Protein AF-A0A8J2S0G9-F1 (afdb_monomer_lite)

Sequence (405 aa):
MGSAISSTANYGRQQFYFDPDVNLTELPRYADCIMTNYELRKLLQNKVDDVSEKIQEVRYYTHPLNDWQMSKIFLHHAFIVLKTEYWWWSIEKDEGGISVQRSKHLENVRDKCRKQNRITGLLNNGISLVKNSPGNNTTVIELLNHMWSEDYMDLNYHFLYDNCQQFANRIDEFVHSKSSPILYNGEALFNVIDEKNMGSAISTTANYGRQQFYFDPDVNLTAPPRHGDCIMTNYELRQLLQNKVDDVSEKIQEVRYYTHPLNDWQMSKIFLHHAFIVLKTDNWFWSIEKDEGGITVQRSKQLENVRDKCQKQNRITGITTGISLAKTSPGNDITVIELMNHMWSKEYMDLNYHVLKDNCQQFANRIDEFVHSKSSPISNNGNFLSNALAGFSWVEKAKTAVDDI

InterPro domains:
  IPR042266 PPPDE peptidase domain superfamily [G3DSA:3.90.1720.30] (235-404)

Organism: NCBI:txid27404

Radius of gyration: 28.07 Å; chains: 1; bounding box: 65×73×92 Å

Structure (mmCIF, N/CA/C/O backbone):
data_AF-A0A8J2S0G9-F1
#
_entry.id   AF-A0A8J2S0G9-F1
#
loop_
_atom_site.group_PDB
_atom_site.id
_atom_site.type_symbol
_atom_site.label_atom_id
_atom_site.label_alt_id
_atom_site.label_comp_id
_atom_site.label_asym_id
_atom_site.label_entity_id
_atom_site.label_seq_id
_atom_site.pdbx_PDB_ins_code
_atom_site.Cartn_x
_atom_site.Cartn_y
_atom_site.Cartn_z
_atom_site.occupancy
_atom_site.B_iso_or_equiv
_atom_site.auth_seq_id
_atom_site.auth_comp_id
_atom_site.auth_asym_id
_atom_site.auth_atom_id
_atom_site.pdbx_PDB_model_num
ATOM 1 N N . MET A 1 1 ? 6.496 -35.426 -22.095 1.00 32.38 1 MET A N 1
ATOM 2 C CA . MET A 1 1 ? 7.700 -35.523 -21.242 1.00 32.38 1 MET A CA 1
ATOM 3 C C . MET A 1 1 ? 8.519 -34.261 -21.464 1.00 32.38 1 MET A C 1
ATOM 5 O O . MET A 1 1 ? 9.327 -34.217 -22.378 1.00 32.38 1 MET A O 1
ATOM 9 N N . GLY A 1 2 ? 8.196 -33.196 -20.730 1.00 27.14 2 GLY A N 1
ATOM 10 C CA . GLY A 1 2 ? 8.883 -31.905 -20.808 1.00 27.14 2 GLY A CA 1
ATOM 11 C C . GLY A 1 2 ? 9.754 -31.739 -19.571 1.00 27.14 2 GLY A C 1
ATOM 12 O O . GLY A 1 2 ? 9.251 -31.827 -18.456 1.00 27.14 2 GLY A O 1
ATOM 13 N N . SER A 1 3 ? 11.054 -31.584 -19.789 1.00 25.83 3 SER A N 1
ATOM 14 C CA . SER A 1 3 ? 12.082 -31.415 -18.765 1.00 25.83 3 SER A CA 1
ATOM 15 C C . SER A 1 3 ? 11.844 -30.136 -17.959 1.00 25.83 3 SER A C 1
ATOM 17 O O . SER A 1 3 ? 12.060 -29.037 -18.467 1.00 25.83 3 SER A O 1
ATOM 19 N N . ALA A 1 4 ? 11.448 -30.283 -16.694 1.00 29.55 4 ALA A N 1
ATOM 20 C CA . ALA A 1 4 ? 11.529 -29.219 -15.705 1.00 29.55 4 ALA A CA 1
ATOM 21 C C . ALA A 1 4 ? 13.005 -29.004 -15.347 1.00 29.55 4 ALA A C 1
ATOM 23 O O . ALA A 1 4 ? 13.601 -29.791 -14.611 1.00 29.55 4 ALA A O 1
ATOM 24 N N . ILE A 1 5 ? 13.609 -27.944 -15.885 1.00 28.80 5 ILE A N 1
ATOM 25 C CA . ILE A 1 5 ? 14.889 -27.455 -15.378 1.00 28.80 5 ILE A CA 1
ATOM 26 C C . ILE A 1 5 ? 14.571 -26.700 -14.089 1.00 28.80 5 ILE A C 1
ATOM 28 O O . ILE A 1 5 ? 14.170 -25.540 -14.101 1.00 28.80 5 ILE A O 1
ATOM 32 N N . SER A 1 6 ? 14.707 -27.409 -12.973 1.00 31.64 6 SER A N 1
ATOM 33 C CA . SER A 1 6 ? 14.733 -26.845 -11.629 1.00 31.64 6 SER A CA 1
ATOM 34 C C . SER A 1 6 ? 15.971 -25.958 -11.495 1.00 31.64 6 SER A C 1
ATOM 36 O O . SER A 1 6 ? 17.061 -26.455 -11.210 1.00 31.64 6 SER A O 1
ATOM 38 N N . SER A 1 7 ? 15.828 -24.646 -11.690 1.00 31.47 7 SER A N 1
ATOM 39 C CA . SER A 1 7 ? 16.829 -23.696 -11.212 1.00 31.47 7 SER A CA 1
ATOM 40 C C . SER A 1 7 ? 16.674 -23.575 -9.698 1.00 31.47 7 SER A C 1
ATOM 42 O O . SER A 1 7 ? 15.824 -22.840 -9.199 1.00 31.47 7 SER A O 1
ATOM 44 N N . THR A 1 8 ? 17.494 -24.311 -8.957 1.00 33.12 8 THR A N 1
ATOM 45 C CA . THR A 1 8 ? 17.784 -24.015 -7.553 1.00 33.12 8 THR A CA 1
ATOM 46 C C . THR A 1 8 ? 18.448 -22.640 -7.489 1.00 33.12 8 THR A C 1
ATOM 48 O O . THR A 1 8 ? 19.665 -22.515 -7.631 1.00 33.12 8 THR A O 1
ATOM 51 N N . ALA A 1 9 ? 17.632 -21.593 -7.376 1.00 34.94 9 ALA A N 1
ATOM 52 C CA . ALA A 1 9 ? 18.086 -20.223 -7.231 1.00 34.94 9 ALA A CA 1
ATOM 53 C C . ALA A 1 9 ? 18.615 -20.017 -5.806 1.00 34.94 9 ALA A C 1
ATOM 55 O O . ALA A 1 9 ? 17.942 -20.321 -4.823 1.00 34.94 9 ALA A O 1
ATOM 56 N N . ASN A 1 10 ? 19.842 -19.508 -5.716 1.00 33.66 10 ASN A N 1
ATOM 57 C CA . ASN A 1 10 ? 20.440 -18.982 -4.495 1.00 33.66 10 ASN A CA 1
ATOM 58 C C . ASN A 1 10 ? 19.557 -17.853 -3.934 1.00 33.66 10 ASN A C 1
ATOM 60 O O . ASN A 1 10 ? 19.703 -16.693 -4.318 1.00 33.66 10 ASN A O 1
ATOM 64 N N . TYR A 1 11 ? 18.659 -18.185 -3.010 1.00 37.38 11 TYR A N 1
ATOM 65 C CA . TYR A 1 11 ? 18.024 -17.216 -2.123 1.00 37.38 11 TYR A CA 1
ATOM 66 C C . TYR A 1 11 ? 19.101 -16.653 -1.190 1.00 37.38 11 TYR A C 1
ATOM 68 O O . TYR A 1 11 ? 19.504 -17.313 -0.236 1.00 37.38 11 TYR A O 1
ATOM 76 N N . GLY A 1 12 ? 19.619 -15.458 -1.481 1.00 42.62 12 GLY A N 1
ATOM 77 C CA . GLY A 1 12 ? 20.548 -14.813 -0.549 1.00 42.62 12 GLY A CA 1
ATOM 78 C C . GLY A 1 12 ? 21.169 -13.483 -0.961 1.00 42.62 12 GLY A C 1
ATOM 79 O O . GLY A 1 12 ? 21.678 -12.782 -0.093 1.00 42.62 12 GLY A O 1
ATOM 80 N N . ARG A 1 13 ? 21.136 -13.082 -2.237 1.00 52.38 13 ARG A N 1
ATOM 81 C CA . ARG A 1 13 ? 21.531 -11.718 -2.626 1.00 52.38 13 ARG A CA 1
ATOM 82 C C . ARG A 1 13 ? 20.587 -11.185 -3.688 1.00 52.38 13 ARG A C 1
ATOM 84 O O . ARG A 1 13 ? 20.560 -11.720 -4.790 1.00 52.38 13 ARG A O 1
ATOM 91 N N . GLN A 1 14 ? 19.845 -10.140 -3.335 1.00 56.25 14 GLN A N 1
ATOM 92 C CA . GLN A 1 14 ? 19.172 -9.266 -4.291 1.00 56.25 14 GLN A CA 1
ATOM 93 C C . GLN A 1 14 ? 20.228 -8.645 -5.224 1.00 56.25 14 GLN A C 1
ATOM 95 O O . GLN A 1 14 ? 21.337 -8.323 -4.783 1.00 56.25 14 GLN A O 1
ATOM 100 N N . GLN A 1 15 ? 19.925 -8.550 -6.519 1.00 79.38 15 GLN A N 1
ATOM 101 C CA . GLN A 1 15 ? 20.911 -8.266 -7.568 1.00 79.38 15 GLN A CA 1
ATOM 102 C C . GLN A 1 15 ? 20.461 -7.115 -8.469 1.00 79.38 15 GLN A C 1
ATOM 104 O O . GLN A 1 15 ? 19.269 -6.913 -8.694 1.00 79.38 15 GLN A O 1
ATOM 109 N N . PHE A 1 16 ? 21.427 -6.370 -9.012 1.00 84.62 16 PHE A N 1
ATOM 110 C CA . PHE A 1 16 ? 21.168 -5.451 -10.114 1.00 84.62 16 PHE A CA 1
ATOM 111 C C . PHE A 1 16 ? 21.415 -6.175 -11.428 1.00 84.62 16 PHE A C 1
ATOM 113 O O . PHE A 1 16 ? 22.436 -6.844 -11.592 1.00 84.62 16 PHE A O 1
ATOM 120 N N . TYR A 1 17 ? 20.489 -6.018 -12.365 1.00 88.31 17 TYR A N 1
ATOM 121 C CA . TYR A 1 17 ? 20.618 -6.523 -13.720 1.00 88.31 17 TYR A CA 1
ATOM 122 C C . TYR A 1 17 ? 20.741 -5.356 -14.693 1.00 88.31 17 TYR A C 1
ATOM 124 O O . TYR A 1 17 ? 19.886 -4.467 -14.690 1.00 88.31 17 TYR A O 1
ATOM 132 N N . PHE A 1 18 ? 21.770 -5.377 -15.541 1.00 88.62 18 PHE A N 1
ATOM 133 C CA . PHE A 1 18 ? 21.898 -4.422 -16.636 1.00 88.62 18 PHE A CA 1
ATOM 134 C C . PHE A 1 18 ? 22.157 -5.087 -17.983 1.00 88.62 18 PHE A C 1
ATOM 136 O O . PHE A 1 18 ? 23.155 -5.788 -18.157 1.00 88.62 18 PHE A O 1
ATOM 143 N N . ASP A 1 19 ? 21.265 -4.825 -18.941 1.00 86.81 19 ASP A N 1
ATOM 144 C CA . ASP A 1 19 ? 21.437 -5.216 -20.341 1.00 86.81 19 ASP A CA 1
ATOM 145 C C . ASP A 1 19 ? 21.676 -3.973 -21.220 1.00 86.81 19 ASP A C 1
ATOM 147 O O . ASP A 1 19 ? 20.746 -3.181 -21.442 1.00 86.81 19 ASP A O 1
ATOM 151 N N . PRO A 1 20 ? 22.916 -3.766 -21.706 1.00 83.31 20 PRO A N 1
ATOM 152 C CA . PRO A 1 20 ? 23.269 -2.595 -22.492 1.00 83.31 20 PRO A CA 1
ATOM 153 C C . PRO A 1 20 ? 22.689 -2.617 -23.907 1.00 83.31 20 PRO A C 1
ATOM 155 O O . PRO A 1 20 ? 22.697 -1.561 -24.528 1.00 83.31 20 PRO A O 1
ATOM 158 N N . ASP A 1 21 ? 22.236 -3.756 -24.434 1.00 84.06 21 ASP A N 1
ATOM 159 C CA . ASP A 1 21 ? 21.495 -3.820 -25.695 1.00 84.06 21 ASP A CA 1
ATOM 160 C C . ASP A 1 21 ? 20.785 -5.174 -25.825 1.00 84.06 21 ASP A C 1
ATOM 162 O O . ASP A 1 21 ? 21.375 -6.179 -26.232 1.00 84.06 21 ASP A O 1
ATOM 166 N N . VAL A 1 22 ? 19.477 -5.170 -25.559 1.00 78.19 22 VAL A N 1
ATOM 167 C CA . VAL A 1 22 ? 18.626 -6.373 -25.618 1.00 78.19 22 VAL A CA 1
ATOM 168 C C . VAL A 1 22 ? 18.593 -6.999 -27.029 1.00 78.19 22 VAL A C 1
ATOM 170 O O . VAL A 1 22 ? 18.156 -8.139 -27.188 1.00 78.19 22 VAL A O 1
ATOM 173 N N . ASN A 1 23 ? 19.039 -6.282 -28.070 1.00 76.25 23 ASN A N 1
ATOM 174 C CA . ASN A 1 23 ? 19.046 -6.775 -29.451 1.00 76.25 23 ASN A CA 1
ATOM 175 C C . ASN A 1 23 ? 20.249 -7.663 -29.798 1.00 76.25 23 ASN A C 1
ATOM 177 O O . ASN A 1 23 ? 20.202 -8.349 -30.820 1.00 76.25 23 ASN A O 1
ATOM 181 N N . LEU A 1 24 ? 21.331 -7.639 -29.012 1.00 71.62 24 LEU A N 1
ATOM 182 C CA . LEU A 1 24 ? 22.552 -8.362 -29.367 1.00 71.62 24 LEU A CA 1
ATOM 183 C C . LEU A 1 24 ? 22.344 -9.880 -29.259 1.00 71.62 24 LEU A C 1
ATOM 185 O O . LEU A 1 24 ? 22.093 -10.430 -28.186 1.00 71.62 24 LEU A O 1
ATOM 189 N N . THR A 1 25 ? 22.477 -10.564 -30.397 1.00 60.88 25 THR A N 1
ATOM 190 C CA . THR A 1 25 ? 22.394 -12.029 -30.511 1.00 60.88 25 THR A CA 1
ATOM 191 C C . THR A 1 25 ? 23.637 -12.738 -29.970 1.00 60.88 25 THR A C 1
ATOM 193 O O . THR A 1 25 ? 23.545 -13.887 -29.542 1.00 60.88 25 THR A O 1
ATOM 196 N N . GLU A 1 26 ? 24.790 -12.062 -29.953 1.00 61.19 26 GLU A N 1
ATOM 197 C CA . GLU A 1 26 ? 25.998 -12.519 -29.259 1.00 61.19 26 GLU A CA 1
ATOM 198 C C . GLU A 1 26 ? 25.903 -12.110 -27.786 1.00 61.19 26 GLU A C 1
ATOM 200 O O . GLU A 1 26 ? 26.250 -11.004 -27.380 1.00 61.19 26 GLU A O 1
ATOM 205 N N . LEU A 1 27 ? 25.305 -12.997 -26.996 1.00 53.91 27 LEU A N 1
ATOM 206 C CA . LEU A 1 27 ? 24.903 -12.716 -25.625 1.00 53.91 27 LEU A CA 1
ATOM 207 C C . LEU A 1 27 ? 26.122 -12.634 -24.686 1.00 53.91 27 LEU A C 1
ATOM 209 O O . LEU A 1 27 ? 26.852 -13.623 -24.572 1.00 53.91 27 LEU A O 1
ATOM 213 N N . PRO A 1 28 ? 26.265 -11.572 -23.869 1.00 58.62 28 PRO A N 1
ATOM 214 C CA . PRO A 1 28 ? 26.798 -11.770 -22.529 1.00 58.62 28 PRO A CA 1
ATOM 215 C C . PRO A 1 28 ? 25.905 -12.804 -21.832 1.00 58.62 28 PRO A C 1
ATOM 217 O O . PRO A 1 28 ? 24.666 -12.732 -21.916 1.00 58.62 28 PRO A O 1
ATOM 220 N N . ARG A 1 29 ? 26.515 -13.805 -21.188 1.00 61.38 29 ARG A N 1
ATOM 221 C CA . ARG A 1 29 ? 25.770 -14.816 -20.426 1.00 61.38 29 ARG A CA 1
ATOM 222 C C . ARG A 1 29 ? 24.937 -14.083 -19.378 1.00 61.38 29 ARG A C 1
ATOM 224 O O . ARG A 1 29 ? 25.331 -13.025 -18.913 1.00 61.38 29 ARG A O 1
ATOM 231 N N . TYR A 1 30 ? 23.800 -14.639 -18.965 1.00 63.75 30 TYR A N 1
ATOM 232 C CA . TYR A 1 30 ? 22.952 -14.025 -17.929 1.00 63.75 30 TYR A CA 1
ATOM 233 C C . TYR A 1 30 ? 23.746 -13.593 -16.676 1.00 63.75 30 TYR A C 1
ATOM 235 O O . TYR A 1 30 ? 23.498 -12.527 -16.122 1.00 63.75 30 TYR A O 1
ATOM 243 N N . ALA A 1 31 ? 24.754 -14.385 -16.292 1.00 61.69 31 ALA A N 1
ATOM 244 C CA . ALA A 1 31 ? 25.680 -14.074 -15.205 1.00 61.69 31 ALA A CA 1
ATOM 245 C C . ALA A 1 31 ? 26.517 -12.800 -15.436 1.00 61.69 31 ALA A C 1
ATOM 247 O O . ALA A 1 31 ? 26.845 -12.119 -14.474 1.00 61.69 31 ALA A O 1
ATOM 248 N N . ASP A 1 32 ? 26.818 -12.456 -16.688 1.00 70.19 32 ASP A N 1
ATOM 249 C CA . ASP A 1 32 ? 27.618 -11.286 -17.069 1.00 70.19 32 ASP A CA 1
ATOM 250 C C . ASP A 1 32 ? 26.807 -9.976 -16.983 1.00 70.19 32 ASP A C 1
ATOM 252 O O . ASP A 1 32 ? 27.375 -8.886 -17.021 1.00 70.19 32 ASP A O 1
ATOM 256 N N . CYS A 1 33 ? 25.477 -10.072 -16.866 1.00 79.62 33 CYS A N 1
ATOM 257 C CA . CYS A 1 33 ? 24.568 -8.933 -16.699 1.00 79.62 33 CYS A CA 1
ATOM 258 C C . CYS A 1 33 ? 24.196 -8.672 -15.231 1.00 79.62 33 CYS A C 1
ATOM 260 O O . CYS A 1 33 ? 23.572 -7.653 -14.936 1.00 79.62 33 CYS A O 1
ATOM 262 N N . ILE A 1 34 ? 24.539 -9.590 -14.322 1.00 83.12 34 ILE A N 1
ATOM 263 C CA . ILE A 1 34 ? 24.321 -9.439 -12.883 1.00 83.12 34 ILE A CA 1
ATOM 264 C C . ILE A 1 34 ? 25.501 -8.687 -12.286 1.00 83.12 34 ILE A C 1
ATOM 266 O O . ILE A 1 34 ? 26.654 -9.060 -12.488 1.00 83.12 34 ILE A O 1
ATOM 270 N N . MET A 1 35 ? 25.214 -7.657 -11.500 1.00 86.50 35 MET A N 1
ATOM 271 C CA . MET A 1 35 ? 26.246 -6.848 -10.868 1.00 86.50 35 MET A CA 1
ATOM 272 C C . MET A 1 35 ? 25.779 -6.244 -9.542 1.00 86.50 35 MET A C 1
ATOM 274 O O . MET A 1 35 ? 24.599 -6.259 -9.185 1.00 86.50 35 MET A O 1
ATOM 278 N N . THR A 1 36 ? 26.733 -5.727 -8.777 1.00 84.88 36 THR A N 1
ATOM 279 C CA . THR A 1 36 ? 26.478 -4.935 -7.570 1.00 84.88 36 THR A CA 1
ATOM 280 C C . THR A 1 36 ? 26.027 -3.515 -7.925 1.00 84.88 36 THR A C 1
ATOM 282 O O . THR A 1 36 ? 26.258 -3.032 -9.033 1.00 84.88 36 THR A O 1
ATOM 285 N N . ASN A 1 37 ? 25.435 -2.800 -6.959 1.00 81.81 37 ASN A N 1
ATOM 286 C CA . ASN A 1 37 ? 25.062 -1.388 -7.126 1.00 81.81 37 ASN A CA 1
ATOM 287 C C . ASN A 1 37 ? 26.262 -0.535 -7.583 1.00 81.81 37 ASN A C 1
ATOM 289 O O . ASN A 1 37 ? 26.169 0.244 -8.530 1.00 81.81 37 ASN A O 1
ATOM 293 N N . TYR A 1 38 ? 27.417 -0.741 -6.940 1.00 83.19 38 TYR A N 1
ATOM 294 C CA . TYR A 1 38 ? 28.652 -0.029 -7.255 1.00 83.19 38 TYR A CA 1
ATOM 295 C C . TYR A 1 38 ? 29.123 -0.290 -8.693 1.00 83.19 38 TYR A C 1
ATOM 297 O O . TYR A 1 38 ? 29.479 0.649 -9.407 1.00 83.19 38 TYR A O 1
ATOM 305 N N . GLU A 1 39 ? 29.103 -1.549 -9.135 1.00 86.12 39 GLU A N 1
ATOM 306 C CA . GLU A 1 39 ? 29.473 -1.926 -10.502 1.00 86.12 39 GLU A CA 1
ATOM 307 C C . GLU A 1 39 ? 28.503 -1.349 -11.531 1.00 86.12 39 GLU A C 1
ATOM 309 O O . GLU A 1 39 ? 28.964 -0.784 -12.522 1.00 86.12 39 GLU A O 1
ATOM 314 N N . LEU A 1 40 ? 27.192 -1.406 -11.266 1.00 85.06 40 LEU A N 1
ATOM 315 C CA . LEU A 1 40 ? 26.172 -0.800 -12.122 1.00 85.06 40 LEU A CA 1
ATOM 316 C C . LEU A 1 40 ? 26.407 0.700 -12.280 1.00 85.06 40 LEU A C 1
ATOM 318 O O . LEU A 1 40 ? 26.464 1.211 -13.398 1.00 85.06 40 LEU A O 1
ATOM 322 N N . ARG A 1 41 ? 26.598 1.407 -11.164 1.00 84.06 41 ARG A N 1
ATOM 323 C CA . ARG A 1 41 ? 26.862 2.846 -11.168 1.00 84.06 41 ARG A CA 1
ATOM 324 C C . ARG A 1 41 ? 28.124 3.178 -11.956 1.00 84.06 41 ARG A C 1
ATOM 326 O O . ARG A 1 41 ? 28.104 4.064 -12.805 1.00 84.06 41 ARG A O 1
ATOM 333 N N . LYS A 1 42 ? 29.210 2.438 -11.720 1.00 84.62 42 LYS A N 1
ATOM 334 C CA . LYS A 1 42 ? 30.478 2.626 -12.432 1.00 84.62 42 LYS A CA 1
ATOM 335 C C . LYS A 1 42 ? 30.338 2.338 -13.928 1.00 84.62 42 LYS A C 1
ATOM 337 O O . LYS A 1 42 ? 30.943 3.046 -14.729 1.00 84.62 42 LYS A O 1
ATOM 342 N N . LEU A 1 43 ? 29.573 1.318 -14.308 1.00 84.50 43 LEU A N 1
ATOM 343 C CA . LEU A 1 43 ? 29.329 0.959 -15.701 1.00 84.50 43 LEU A CA 1
ATOM 344 C C . LEU A 1 43 ? 28.545 2.058 -16.422 1.00 84.50 43 LEU A C 1
ATOM 346 O O . LEU A 1 43 ? 28.997 2.540 -17.458 1.00 84.50 43 LEU A O 1
ATOM 350 N N . LEU A 1 44 ? 27.429 2.493 -15.836 1.00 82.31 44 LEU A N 1
ATOM 351 C CA . LEU A 1 44 ? 26.564 3.532 -16.394 1.00 82.31 44 LEU A CA 1
ATOM 352 C C . LEU A 1 44 ? 27.281 4.883 -16.503 1.00 82.31 44 LEU A C 1
ATOM 354 O O . LEU A 1 44 ? 27.122 5.571 -17.500 1.00 82.31 44 LEU A O 1
ATOM 358 N N . GLN A 1 45 ? 28.119 5.243 -15.527 1.00 78.25 45 GLN A N 1
ATOM 359 C CA . GLN A 1 45 ? 28.859 6.510 -15.548 1.00 78.25 45 GLN A CA 1
ATOM 360 C C . GLN A 1 45 ? 30.037 6.535 -16.531 1.00 78.25 45 GLN A C 1
ATOM 362 O O . GLN A 1 45 ? 30.380 7.606 -17.018 1.00 78.25 45 GLN A O 1
ATOM 367 N N . ASN A 1 46 ? 30.689 5.394 -16.790 1.00 75.50 46 ASN A N 1
ATOM 368 C CA . ASN A 1 46 ? 31.963 5.373 -17.525 1.00 75.50 46 ASN A CA 1
ATOM 369 C C . ASN A 1 46 ? 31.901 4.720 -18.909 1.00 75.50 46 ASN A C 1
ATOM 371 O O . ASN A 1 46 ? 32.867 4.838 -19.657 1.00 75.50 46 ASN A O 1
ATOM 375 N N . LYS A 1 47 ? 30.856 3.944 -19.220 1.00 66.50 47 LYS A N 1
ATOM 376 C CA . LYS A 1 47 ? 30.811 3.125 -20.446 1.00 66.50 47 LYS A CA 1
ATOM 377 C C . LYS A 1 47 ? 29.529 3.264 -21.259 1.00 66.50 47 LYS A C 1
ATOM 379 O O . LYS A 1 47 ? 29.393 2.592 -22.278 1.00 66.50 47 LYS A O 1
ATOM 384 N N . VAL A 1 48 ? 28.575 4.060 -20.791 1.00 71.69 48 VAL A N 1
ATOM 385 C CA . VAL A 1 48 ? 27.261 4.201 -21.419 1.00 71.69 48 VAL A CA 1
ATOM 386 C C . VAL A 1 48 ? 27.066 5.680 -21.722 1.00 71.69 48 VAL A C 1
ATOM 388 O O . VAL A 1 48 ? 26.493 6.410 -20.926 1.00 71.69 48 VAL A O 1
ATOM 391 N N . ASP A 1 49 ? 27.624 6.139 -22.844 1.00 71.81 49 ASP A N 1
ATOM 392 C CA . ASP A 1 49 ? 27.703 7.568 -23.203 1.00 71.81 49 ASP A CA 1
ATOM 393 C C . ASP A 1 49 ? 26.321 8.249 -23.280 1.00 71.81 49 ASP A C 1
ATOM 395 O O . ASP A 1 49 ? 26.163 9.449 -23.037 1.00 71.81 49 ASP A O 1
ATOM 399 N N . ASP A 1 50 ? 25.288 7.458 -23.549 1.00 71.50 50 ASP A N 1
ATOM 400 C CA . ASP A 1 50 ? 23.901 7.872 -23.702 1.00 71.50 50 ASP A CA 1
ATOM 401 C C . ASP A 1 50 ? 23.117 8.020 -22.394 1.00 71.50 50 ASP A C 1
ATOM 403 O O . ASP A 1 50 ? 21.966 8.452 -22.427 1.00 71.50 50 ASP A O 1
ATOM 407 N N . VAL A 1 51 ? 23.705 7.760 -21.219 1.00 76.38 51 VAL A N 1
ATOM 408 C CA . VAL A 1 51 ? 23.039 8.153 -19.957 1.00 76.38 51 VAL A CA 1
ATOM 409 C C . VAL A 1 51 ? 22.866 9.675 -19.857 1.00 76.38 51 VAL A C 1
ATOM 411 O O . VAL A 1 51 ? 22.036 10.163 -19.093 1.00 76.38 51 VAL A O 1
ATOM 414 N N . SER A 1 52 ? 23.630 10.435 -20.644 1.00 83.88 52 SER A N 1
ATOM 415 C CA . SER A 1 52 ? 23.490 11.883 -20.793 1.00 83.88 52 SER A CA 1
ATOM 416 C C . SER A 1 52 ? 22.315 12.302 -21.690 1.00 83.88 52 SER A C 1
ATOM 418 O O . SER A 1 52 ? 21.971 13.485 -21.724 1.00 83.88 52 SER A O 1
ATOM 420 N N . GLU A 1 53 ? 21.670 11.362 -22.395 1.00 88.19 53 GLU A N 1
ATOM 421 C CA . GLU A 1 53 ? 20.523 11.667 -23.246 1.00 88.19 53 GLU A CA 1
ATOM 422 C C . GLU A 1 53 ? 19.330 12.148 -22.416 1.00 88.19 53 GLU A C 1
ATOM 424 O O . GLU A 1 53 ? 19.028 11.637 -21.330 1.00 88.19 53 GLU A O 1
ATOM 429 N N . LYS A 1 54 ? 18.610 13.127 -22.969 1.00 93.31 54 LYS A N 1
ATOM 430 C CA . LYS A 1 54 ? 17.372 13.634 -22.383 1.00 93.31 54 LYS A CA 1
ATOM 431 C C . LYS A 1 54 ? 16.244 12.625 -22.553 1.00 93.31 54 LYS A C 1
ATOM 433 O O . LYS A 1 54 ? 16.018 12.101 -23.645 1.00 93.31 54 LYS A O 1
ATOM 438 N N . ILE A 1 55 ? 15.482 12.433 -21.484 1.00 94.81 55 ILE A N 1
ATOM 439 C CA . ILE A 1 55 ? 14.228 11.692 -21.510 1.00 94.81 55 ILE A CA 1
ATOM 440 C C . ILE A 1 55 ? 13.204 12.548 -22.260 1.00 94.81 55 ILE A C 1
ATOM 442 O O . ILE A 1 55 ? 12.864 13.653 -21.838 1.00 94.81 55 ILE A O 1
ATOM 446 N N . GLN A 1 56 ? 12.735 12.038 -23.395 1.00 94.88 56 GLN A N 1
ATOM 447 C CA . GLN A 1 56 ? 11.719 12.657 -24.245 1.00 94.88 56 GLN A CA 1
ATOM 448 C C . GLN A 1 56 ? 10.306 12.224 -23.850 1.00 94.88 56 GLN A C 1
ATOM 450 O O . GLN A 1 56 ? 9.364 13.002 -23.968 1.00 94.88 56 GLN A O 1
ATOM 455 N N . GLU A 1 57 ? 10.149 10.981 -23.394 1.00 94.81 57 GLU A N 1
ATOM 456 C CA . GLU A 1 57 ? 8.859 10.396 -23.026 1.00 94.81 57 GLU A CA 1
ATOM 457 C C . GLU A 1 57 ? 9.044 9.399 -21.878 1.00 94.81 57 GLU A C 1
ATOM 459 O O . GLU A 1 57 ? 10.019 8.644 -21.860 1.00 94.81 57 GLU A O 1
ATOM 464 N N . VAL A 1 58 ? 8.086 9.365 -20.955 1.00 95.31 58 VAL A N 1
ATOM 465 C CA . VAL A 1 58 ? 7.970 8.354 -19.900 1.00 95.31 58 VAL A CA 1
ATOM 466 C C . VAL A 1 58 ? 6.670 7.593 -20.097 1.00 95.31 58 VAL A C 1
ATOM 468 O O . VAL A 1 58 ? 5.617 8.186 -20.328 1.00 95.31 58 VAL A O 1
ATOM 471 N N . ARG A 1 59 ? 6.735 6.266 -20.012 1.00 96.81 59 ARG A N 1
ATOM 472 C CA . ARG A 1 59 ? 5.583 5.374 -20.122 1.00 96.81 59 ARG A CA 1
ATOM 473 C C . ARG A 1 59 ? 5.517 4.451 -18.923 1.00 96.81 59 ARG A C 1
ATOM 475 O O . ARG A 1 59 ? 6.455 3.702 -18.665 1.00 96.81 59 ARG A O 1
ATOM 482 N N . TYR A 1 60 ? 4.378 4.461 -18.246 1.00 94.12 60 TYR A N 1
ATOM 483 C CA . TYR A 1 60 ? 4.072 3.538 -17.165 1.00 94.12 60 TYR A CA 1
ATOM 484 C C . TYR A 1 60 ? 3.301 2.349 -17.723 1.00 94.12 60 TYR A C 1
ATOM 486 O O . TYR A 1 60 ? 2.166 2.487 -18.196 1.00 94.12 60 TYR A O 1
ATOM 494 N N . TYR A 1 61 ? 3.910 1.175 -17.649 1.00 94.50 61 TYR A N 1
ATOM 495 C CA . TYR A 1 61 ? 3.317 -0.069 -18.104 1.00 94.50 61 TYR A CA 1
ATOM 496 C C . TYR A 1 61 ? 2.955 -0.975 -16.934 1.00 94.50 61 TYR A C 1
ATOM 498 O O . TYR A 1 61 ? 3.569 -0.930 -15.870 1.00 94.50 61 TYR A O 1
ATOM 506 N N . THR A 1 62 ? 1.963 -1.832 -17.162 1.00 92.06 62 THR A N 1
ATOM 507 C CA . THR A 1 62 ? 1.576 -2.895 -16.235 1.00 92.06 62 THR A CA 1
ATOM 508 C C . THR A 1 62 ? 1.401 -4.222 -16.954 1.00 92.06 62 THR A C 1
ATOM 510 O O . THR A 1 62 ? 1.019 -4.251 -18.124 1.00 92.06 62 THR A O 1
ATOM 513 N N . HIS A 1 63 ? 1.650 -5.333 -16.266 1.00 87.62 63 HIS A N 1
ATOM 514 C CA . HIS A 1 63 ? 1.286 -6.669 -16.742 1.00 87.62 63 HIS A CA 1
ATOM 515 C C . HIS A 1 63 ? 0.886 -7.582 -15.571 1.00 87.62 63 HIS A C 1
ATOM 517 O O . HIS A 1 63 ? 1.183 -7.263 -14.419 1.00 87.62 63 HIS A O 1
ATOM 523 N N . PRO A 1 64 ? 0.194 -8.706 -15.819 1.00 82.31 64 PRO A N 1
ATOM 524 C CA . PRO A 1 64 ? -0.157 -9.653 -14.761 1.00 82.31 64 PRO A CA 1
ATOM 525 C C . PRO A 1 64 ? 1.090 -10.247 -14.087 1.00 82.31 64 PRO A C 1
ATOM 527 O O . PRO A 1 64 ? 2.083 -10.518 -14.756 1.00 82.31 64 PRO A O 1
ATOM 530 N N . LEU A 1 65 ? 1.025 -10.479 -12.777 1.00 73.56 65 LEU A N 1
ATOM 531 C CA . LEU A 1 65 ? 2.033 -11.217 -12.005 1.00 73.56 65 LEU A CA 1
ATOM 532 C C . LEU A 1 65 ? 2.034 -12.719 -12.321 1.00 73.56 65 LEU A C 1
ATOM 534 O O . LEU A 1 65 ? 3.066 -13.360 -12.185 1.00 73.56 65 LEU A O 1
ATOM 538 N N . ASN A 1 66 ? 0.887 -13.287 -12.708 1.00 66.69 66 ASN A N 1
ATOM 539 C CA . ASN A 1 66 ? 0.758 -14.703 -13.055 1.00 66.69 66 ASN A CA 1
ATOM 540 C C . ASN A 1 66 ? -0.187 -14.915 -14.241 1.00 66.69 66 ASN A C 1
ATOM 542 O O . ASN A 1 66 ? -1.167 -14.185 -14.409 1.00 66.69 66 ASN A O 1
ATOM 546 N N . ASP A 1 67 ? 0.046 -15.992 -14.991 1.00 61.38 67 ASP A N 1
ATOM 547 C CA . ASP A 1 67 ? -0.717 -16.338 -16.199 1.00 61.38 67 ASP A CA 1
ATOM 548 C C . ASP A 1 67 ? -2.218 -16.561 -15.937 1.00 61.38 67 ASP A C 1
ATOM 550 O O . ASP A 1 67 ? -3.050 -16.308 -16.809 1.00 61.38 67 ASP A O 1
ATOM 554 N N . TRP A 1 68 ? -2.581 -16.996 -14.724 1.00 54.44 68 TRP A N 1
ATOM 555 C CA . TRP A 1 68 ? -3.961 -17.287 -14.310 1.00 54.44 68 TRP A CA 1
ATOM 556 C C . TRP A 1 68 ? -4.743 -16.069 -13.790 1.00 54.44 68 TRP A C 1
ATOM 558 O O . TRP A 1 68 ? -5.924 -16.193 -13.461 1.00 54.44 68 TRP A O 1
ATOM 568 N N . GLN A 1 69 ? -4.128 -14.887 -13.693 1.00 49.81 69 GLN A N 1
ATOM 569 C CA . GLN A 1 69 ? -4.806 -13.706 -13.155 1.00 49.81 69 GLN A CA 1
ATOM 570 C C . GLN A 1 69 ? -5.840 -13.129 -14.130 1.00 49.81 69 GLN A C 1
ATOM 572 O O . GLN A 1 69 ? -5.519 -12.690 -15.233 1.00 49.81 69 GLN A O 1
ATOM 577 N N . MET A 1 70 ? -7.093 -13.066 -13.668 1.00 40.06 70 MET A N 1
ATOM 578 C CA . MET A 1 70 ? -8.246 -12.627 -14.466 1.00 40.06 70 MET A CA 1
ATOM 579 C C . MET A 1 70 ? -8.493 -11.105 -14.440 1.00 40.06 70 MET A C 1
ATOM 581 O O . MET A 1 70 ? -9.129 -10.590 -15.356 1.00 40.06 70 MET A O 1
ATOM 585 N N . SER A 1 71 ? -7.993 -10.359 -13.440 1.00 47.88 71 SER A N 1
ATOM 586 C CA . SER A 1 71 ? -8.159 -8.892 -13.359 1.00 47.88 71 SER A CA 1
ATOM 587 C C . SER A 1 71 ? -6.852 -8.172 -13.005 1.00 47.88 71 SER A C 1
ATOM 589 O O . SER A 1 71 ? -6.124 -8.609 -12.114 1.00 47.88 71 SER A O 1
ATOM 591 N N . LYS A 1 72 ? -6.576 -7.049 -13.686 1.00 47.75 72 LYS A N 1
ATOM 592 C CA . LYS A 1 72 ? -5.383 -6.195 -13.490 1.00 47.75 72 LYS A CA 1
ATOM 593 C C . LYS A 1 72 ? -5.534 -5.145 -12.388 1.00 47.75 72 LYS A C 1
ATOM 595 O O . LYS A 1 72 ? -4.582 -4.427 -12.103 1.00 47.75 72 LYS A O 1
ATOM 600 N N . ILE A 1 73 ? -6.724 -5.029 -11.799 1.00 44.50 73 ILE A N 1
ATOM 601 C CA . ILE A 1 73 ? -7.132 -3.831 -11.051 1.00 44.50 73 ILE A CA 1
ATOM 602 C C . ILE A 1 73 ? -6.261 -3.611 -9.802 1.00 44.50 73 ILE A C 1
ATOM 604 O O . ILE A 1 73 ? -6.038 -2.470 -9.426 1.00 44.50 73 ILE A O 1
ATOM 608 N N . PHE A 1 74 ? -5.686 -4.669 -9.214 1.00 47.62 74 PHE A N 1
ATOM 609 C CA . PHE A 1 74 ? -4.933 -4.525 -7.962 1.00 47.62 74 PHE A CA 1
ATOM 610 C C . PHE A 1 74 ? -3.665 -5.390 -7.814 1.00 47.62 74 PHE A C 1
ATOM 612 O O . PHE A 1 74 ? -2.854 -5.121 -6.935 1.00 47.62 74 PHE A 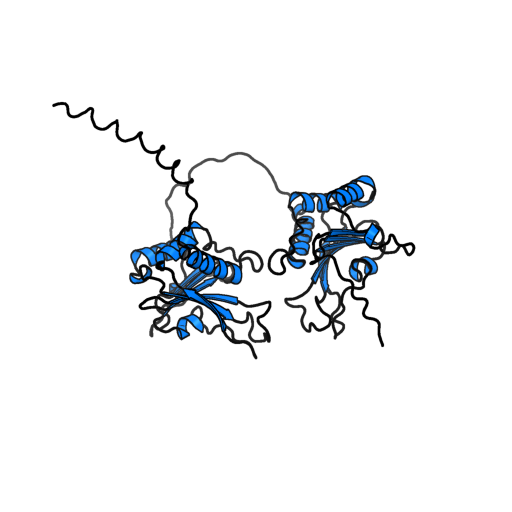O 1
ATOM 619 N N . LEU A 1 75 ? -3.463 -6.415 -8.652 1.00 64.19 75 LEU A N 1
ATOM 620 C CA . LEU A 1 75 ? -2.300 -7.314 -8.587 1.00 64.19 75 LEU A CA 1
ATOM 621 C C . LEU A 1 75 ? -1.609 -7.398 -9.945 1.00 64.19 75 LEU A C 1
ATOM 623 O O . LEU A 1 75 ? -1.754 -8.381 -10.671 1.00 64.19 75 LEU A O 1
ATOM 627 N N . HIS A 1 76 ? -0.880 -6.346 -10.290 1.00 77.69 76 HIS A N 1
ATOM 628 C CA . HIS A 1 76 ? -0.078 -6.277 -11.502 1.00 77.69 76 HIS A CA 1
ATOM 629 C C . HIS A 1 76 ? 1.363 -5.902 -11.158 1.00 77.69 76 HIS A C 1
ATOM 631 O O . HIS A 1 76 ? 1.622 -5.204 -10.174 1.00 77.69 76 HIS A O 1
ATOM 637 N N . HIS A 1 77 ? 2.287 -6.357 -11.998 1.00 87.88 77 HIS A N 1
ATOM 638 C CA . HIS A 1 77 ? 3.629 -5.807 -12.048 1.00 87.88 77 HIS A CA 1
ATOM 639 C C . HIS A 1 77 ? 3.596 -4.470 -12.773 1.00 87.88 77 HIS A C 1
ATOM 641 O O . HIS A 1 77 ? 2.883 -4.343 -13.770 1.00 87.88 77 HIS A O 1
ATOM 647 N N . ALA A 1 78 ? 4.358 -3.494 -12.294 1.00 92.06 78 ALA A N 1
ATOM 648 C CA . ALA A 1 78 ? 4.491 -2.193 -12.929 1.00 92.06 78 ALA A CA 1
ATOM 649 C C . ALA A 1 78 ? 5.953 -1.881 -13.235 1.00 92.06 78 ALA A C 1
ATOM 651 O O . ALA A 1 78 ? 6.853 -2.229 -12.472 1.00 92.06 78 ALA A O 1
ATOM 652 N N . PHE A 1 79 ? 6.174 -1.204 -14.355 1.00 95.50 79 PHE A N 1
ATOM 653 C CA . PHE A 1 79 ? 7.502 -0.817 -14.802 1.00 95.50 79 PHE A CA 1
ATOM 654 C C . PHE A 1 79 ? 7.458 0.453 -15.644 1.00 95.50 79 PHE A C 1
ATOM 656 O O . PHE A 1 79 ? 6.418 0.814 -16.205 1.00 95.50 79 PHE A O 1
ATOM 663 N N . ILE A 1 80 ? 8.605 1.123 -15.737 1.00 96.75 80 ILE A N 1
ATOM 664 C CA . ILE A 1 80 ? 8.760 2.343 -16.522 1.00 96.75 80 ILE A CA 1
ATOM 665 C C . ILE A 1 80 ? 9.542 2.048 -17.790 1.00 96.75 80 ILE A C 1
ATOM 667 O O . ILE A 1 80 ? 10.585 1.397 -17.751 1.00 96.75 80 ILE A O 1
ATOM 671 N N . VAL A 1 81 ? 9.054 2.588 -18.904 1.00 97.56 81 VAL A N 1
ATOM 672 C CA . VAL A 1 81 ? 9.791 2.677 -20.158 1.00 97.56 81 VAL A CA 1
ATOM 673 C C . VAL A 1 81 ? 10.070 4.141 -20.477 1.00 97.56 81 VAL A C 1
ATOM 675 O O . VAL A 1 81 ? 9.149 4.954 -20.521 1.00 97.56 81 VAL A O 1
ATOM 678 N N . LEU A 1 82 ? 11.334 4.476 -20.717 1.00 96.81 82 LEU A N 1
ATOM 679 C CA . LEU A 1 82 ? 11.775 5.819 -21.088 1.00 96.81 82 LEU A CA 1
ATOM 680 C C . LEU A 1 82 ? 12.133 5.840 -22.570 1.00 96.81 82 LEU A C 1
ATOM 682 O O . LEU A 1 82 ? 12.803 4.930 -23.060 1.00 96.81 82 LEU A O 1
ATOM 686 N N . LYS A 1 83 ? 11.733 6.897 -23.269 1.00 96.50 83 LYS A N 1
ATOM 687 C CA . LYS A 1 83 ? 12.218 7.216 -24.610 1.00 96.50 83 LYS A CA 1
ATOM 688 C C . LYS A 1 83 ? 13.295 8.284 -24.509 1.00 96.50 83 LYS A C 1
ATOM 690 O O . LYS A 1 83 ? 13.040 9.342 -23.935 1.00 96.50 83 LYS A O 1
ATOM 695 N N . THR A 1 84 ? 14.450 8.043 -25.106 1.00 95.31 84 THR A N 1
ATOM 696 C CA . THR A 1 84 ? 15.494 9.049 -25.320 1.00 95.31 84 THR A CA 1
ATOM 697 C C . THR A 1 84 ? 15.687 9.292 -26.819 1.00 95.31 84 THR A C 1
ATOM 699 O O . THR A 1 84 ? 14.860 8.865 -27.628 1.00 95.31 84 THR A O 1
ATOM 702 N N . GLU A 1 85 ? 16.727 10.030 -27.210 1.00 92.81 85 GLU A N 1
ATOM 703 C CA . GLU A 1 85 ? 16.981 10.341 -28.621 1.00 92.81 85 GLU A CA 1
ATOM 704 C C . GLU A 1 85 ? 17.276 9.078 -29.431 1.00 92.81 85 GLU A C 1
ATOM 706 O O . GLU A 1 85 ? 16.717 8.894 -30.514 1.00 92.81 85 GLU A O 1
ATOM 711 N N . TYR A 1 86 ? 18.098 8.183 -28.880 1.00 92.44 86 TYR A N 1
ATOM 712 C CA . TYR A 1 86 ? 18.560 7.007 -29.604 1.00 92.44 86 TYR A CA 1
ATOM 713 C C . TYR A 1 86 ? 18.117 5.685 -28.990 1.00 92.44 86 TYR A C 1
ATOM 715 O O . TYR A 1 86 ? 18.344 4.647 -29.618 1.00 92.44 86 TYR A O 1
ATOM 723 N N . TRP A 1 87 ? 17.525 5.680 -27.796 1.00 94.75 87 TRP A N 1
ATOM 724 C CA . TRP A 1 87 ? 17.239 4.455 -27.060 1.00 94.75 87 TRP A CA 1
ATOM 725 C C . TRP A 1 87 ? 15.860 4.457 -26.413 1.00 94.75 87 TRP A C 1
ATOM 727 O O . TRP A 1 87 ? 15.284 5.480 -26.046 1.00 94.75 87 TRP A O 1
ATOM 737 N N . TRP A 1 88 ? 15.349 3.249 -26.235 1.00 96.44 88 TRP A N 1
ATOM 738 C CA . TRP A 1 88 ? 14.304 2.950 -25.281 1.00 96.44 88 TRP A CA 1
ATOM 739 C C . TRP A 1 88 ? 14.933 2.263 -24.083 1.00 96.44 88 TRP A C 1
ATOM 741 O O . TRP A 1 88 ? 15.711 1.328 -24.254 1.00 96.44 88 TRP A O 1
ATOM 751 N N . TRP A 1 89 ? 14.573 2.699 -22.884 1.00 96.19 89 TRP A N 1
ATOM 752 C CA . TRP A 1 89 ? 15.028 2.120 -21.625 1.00 96.19 89 TRP A CA 1
ATOM 753 C C . TRP A 1 89 ? 13.850 1.492 -20.900 1.00 96.19 89 TRP A C 1
ATOM 755 O O . TRP A 1 89 ? 12.757 2.040 -20.949 1.00 96.19 89 TRP A O 1
ATOM 765 N N . SER A 1 90 ? 14.062 0.383 -20.202 1.00 96.38 90 SER A N 1
ATOM 766 C CA . SER A 1 90 ? 13.120 -0.170 -19.230 1.00 96.38 90 SER A CA 1
ATOM 767 C C . SER A 1 90 ? 13.792 -0.258 -17.873 1.00 96.38 90 SER A C 1
ATOM 769 O O . SER A 1 90 ? 14.912 -0.760 -17.771 1.00 96.38 90 SER A O 1
ATOM 771 N N . ILE A 1 91 ? 13.084 0.207 -16.847 1.00 95.19 91 ILE A N 1
ATOM 772 C CA . ILE A 1 91 ? 13.501 0.152 -15.449 1.00 95.19 91 ILE A CA 1
ATOM 773 C C . ILE A 1 91 ? 12.362 -0.481 -14.652 1.00 95.19 91 ILE A C 1
ATOM 775 O O . ILE A 1 91 ? 11.226 0.000 -14.677 1.00 95.19 91 ILE A O 1
ATOM 779 N N . GLU A 1 92 ? 12.661 -1.562 -13.940 1.00 93.56 92 GLU A N 1
ATOM 780 C CA . GLU A 1 92 ? 11.689 -2.242 -13.086 1.00 93.56 92 GLU A CA 1
ATOM 781 C C . GLU A 1 92 ? 12.346 -2.884 -11.869 1.00 93.56 92 GLU A C 1
ATOM 783 O O . GLU A 1 92 ? 13.539 -3.186 -11.881 1.00 93.56 92 GLU A O 1
ATOM 788 N N . LYS A 1 93 ? 11.548 -3.102 -10.825 1.00 88.81 93 LYS A N 1
ATOM 789 C CA . LYS A 1 93 ? 11.964 -3.739 -9.575 1.00 88.81 93 LYS A CA 1
ATOM 790 C C . LYS A 1 93 ? 11.055 -4.930 -9.306 1.00 88.81 93 LYS A C 1
ATOM 792 O O . LYS A 1 93 ? 9.840 -4.777 -9.369 1.00 88.81 93 LYS A O 1
ATOM 797 N N . ASP A 1 94 ? 11.624 -6.090 -9.012 1.00 85.62 94 ASP A N 1
ATOM 798 C CA . ASP A 1 94 ? 10.912 -7.316 -8.643 1.00 85.62 94 ASP A CA 1
ATOM 799 C C . ASP A 1 94 ? 11.571 -7.992 -7.426 1.00 85.62 94 ASP A C 1
ATOM 801 O O . ASP A 1 94 ? 12.496 -7.448 -6.822 1.00 85.62 94 ASP A O 1
ATOM 805 N N . GLU A 1 95 ? 11.105 -9.189 -7.061 1.00 77.19 95 GLU A N 1
ATOM 806 C CA . GLU A 1 95 ? 11.684 -9.981 -5.962 1.00 77.19 95 GLU A CA 1
ATOM 807 C C . GLU A 1 95 ? 13.162 -10.359 -6.196 1.00 77.19 95 GLU A C 1
ATOM 809 O O . GLU A 1 95 ? 13.893 -10.627 -5.243 1.00 77.19 95 GLU A O 1
ATOM 814 N N . GLY A 1 96 ? 13.620 -10.369 -7.452 1.00 77.69 96 GLY A N 1
ATOM 815 C CA . GLY A 1 96 ? 15.012 -10.621 -7.831 1.00 77.69 96 GLY A CA 1
ATOM 816 C C . GLY A 1 96 ? 15.915 -9.384 -7.751 1.00 77.69 96 GLY A C 1
ATOM 817 O O . GLY A 1 96 ? 17.139 -9.522 -7.815 1.00 77.69 96 GLY A O 1
ATOM 818 N N . GLY A 1 97 ? 15.338 -8.191 -7.580 1.00 85.88 97 GLY A N 1
ATOM 819 C CA . GLY A 1 97 ? 16.044 -6.915 -7.493 1.00 85.88 97 GLY A CA 1
ATOM 820 C C . GLY A 1 97 ? 15.645 -5.947 -8.605 1.00 85.88 97 GLY A C 1
ATOM 821 O O . GLY A 1 97 ? 14.501 -5.930 -9.054 1.00 85.88 97 GLY A O 1
ATOM 822 N N . ILE A 1 98 ? 16.582 -5.105 -9.044 1.00 89.94 98 ILE A N 1
ATOM 823 C CA . ILE A 1 98 ? 16.310 -4.028 -10.009 1.00 89.94 98 ILE A CA 1
ATOM 824 C C . ILE A 1 98 ? 16.907 -4.384 -11.364 1.00 89.94 98 ILE A C 1
ATOM 826 O O . ILE A 1 98 ? 18.085 -4.724 -11.469 1.00 89.94 98 ILE A O 1
ATOM 830 N N . SER A 1 99 ? 16.092 -4.271 -12.408 1.00 92.06 99 SER A N 1
ATOM 831 C CA . SER A 1 99 ? 16.500 -4.475 -13.795 1.00 92.06 99 SER A CA 1
ATOM 832 C C . SER A 1 99 ? 16.476 -3.156 -14.546 1.00 92.06 99 SER A C 1
ATOM 834 O O . SER A 1 99 ? 15.457 -2.467 -14.580 1.00 92.06 99 SER A O 1
ATOM 836 N N . VAL A 1 100 ? 17.593 -2.841 -15.192 1.00 92.62 100 VAL A N 1
ATOM 837 C CA . VAL A 1 100 ? 17.729 -1.738 -16.140 1.00 92.62 100 VAL A CA 1
ATOM 838 C C . VAL A 1 100 ? 18.148 -2.335 -17.477 1.00 92.62 100 VAL A C 1
ATOM 840 O O . VAL A 1 100 ? 19.092 -3.109 -17.552 1.00 92.62 100 VAL A O 1
ATOM 843 N N . GLN A 1 101 ? 17.457 -2.015 -18.558 1.00 93.31 101 GLN A N 1
ATOM 844 C CA . GLN A 1 101 ? 17.821 -2.520 -19.882 1.00 93.31 101 GLN A CA 1
ATOM 845 C C . GLN A 1 101 ? 17.477 -1.498 -20.950 1.00 93.31 101 GLN A C 1
ATOM 847 O O . GLN A 1 101 ? 16.555 -0.703 -20.763 1.00 93.31 101 GLN A O 1
ATOM 852 N N . ARG A 1 102 ? 18.177 -1.532 -22.082 1.00 93.56 102 ARG A N 1
ATOM 853 C CA . ARG A 1 102 ? 17.876 -0.643 -23.207 1.00 93.56 102 ARG A CA 1
ATOM 854 C C . ARG A 1 102 ? 17.889 -1.356 -24.552 1.00 93.56 102 ARG A C 1
ATOM 856 O O . ARG A 1 102 ? 18.502 -2.406 -24.721 1.00 93.56 102 ARG A O 1
ATOM 863 N N . SER A 1 103 ? 17.182 -0.781 -25.515 1.00 93.62 103 SER A N 1
ATOM 864 C CA . SER A 1 103 ? 17.106 -1.263 -26.891 1.00 93.62 103 SER A CA 1
ATOM 865 C C . SER A 1 103 ? 16.804 -0.114 -27.847 1.00 93.62 103 SER A C 1
ATOM 867 O O . SER A 1 103 ? 16.147 0.857 -27.481 1.00 93.62 103 SER A O 1
ATOM 869 N N . LYS A 1 104 ? 17.215 -0.247 -29.109 1.00 94.00 104 LYS A N 1
ATOM 870 C CA . LYS A 1 104 ? 16.720 0.598 -30.206 1.00 94.00 104 LYS A CA 1
ATOM 871 C C . LYS A 1 104 ? 15.227 0.396 -30.506 1.00 94.00 104 LYS A C 1
ATOM 873 O O . LYS A 1 104 ? 14.614 1.244 -31.148 1.00 94.00 104 LYS A O 1
ATOM 878 N N . HIS A 1 105 ? 14.637 -0.692 -30.016 1.00 94.50 105 HIS A N 1
ATOM 879 C CA . HIS A 1 105 ? 13.277 -1.119 -30.317 1.00 94.50 105 HIS A CA 1
ATOM 880 C C . HIS A 1 105 ? 12.410 -1.127 -29.054 1.00 94.50 105 HIS A C 1
ATOM 882 O O . HIS A 1 105 ? 12.748 -1.777 -28.061 1.00 94.50 105 HIS A O 1
ATOM 888 N N . LEU A 1 106 ? 11.271 -0.427 -29.097 1.00 95.06 106 LEU A N 1
ATOM 889 C CA . LEU A 1 106 ? 10.343 -0.316 -27.967 1.00 95.06 106 LEU A CA 1
ATOM 890 C C . LEU A 1 106 ? 9.877 -1.694 -27.486 1.00 95.06 106 LEU A C 1
ATOM 892 O O . LEU A 1 106 ? 9.867 -1.961 -26.290 1.00 95.06 106 LEU A O 1
ATOM 896 N N . GLU A 1 107 ? 9.499 -2.573 -28.407 1.00 93.94 107 GLU A N 1
ATOM 897 C CA . GLU A 1 107 ? 9.015 -3.924 -28.130 1.00 93.94 107 GLU A CA 1
ATOM 898 C C . GLU A 1 107 ? 10.017 -4.745 -27.312 1.00 93.94 107 GLU A C 1
ATOM 900 O O . GLU A 1 107 ? 9.619 -5.488 -26.423 1.00 93.94 107 GLU A O 1
ATOM 905 N N . ASN A 1 108 ? 11.322 -4.551 -27.505 1.00 92.94 108 ASN A N 1
ATOM 906 C CA . ASN A 1 108 ? 12.329 -5.313 -26.771 1.00 92.94 108 ASN A CA 1
ATOM 907 C C . ASN A 1 108 ? 12.490 -4.854 -25.322 1.00 92.94 108 ASN A C 1
ATOM 909 O O . ASN A 1 108 ? 12.888 -5.657 -24.486 1.00 92.94 108 ASN A O 1
ATOM 913 N N . VAL A 1 109 ? 12.136 -3.608 -24.996 1.00 94.50 109 VAL A N 1
ATOM 914 C CA . VAL A 1 109 ? 12.095 -3.152 -23.598 1.00 94.50 109 VAL A CA 1
ATOM 915 C C . VAL A 1 109 ? 10.703 -3.196 -22.982 1.00 94.50 109 VAL A C 1
ATOM 917 O O . VAL A 1 109 ? 10.594 -3.267 -21.763 1.00 94.50 109 VAL A O 1
ATOM 920 N N . ARG A 1 110 ? 9.645 -3.205 -23.798 1.00 95.19 110 ARG A N 1
ATOM 921 C CA . ARG A 1 110 ? 8.243 -3.320 -23.374 1.00 95.19 110 ARG A CA 1
ATOM 922 C C . ARG A 1 110 ? 7.829 -4.768 -23.139 1.00 95.19 110 ARG A C 1
ATOM 924 O O . ARG A 1 110 ? 7.165 -5.046 -22.145 1.00 95.19 110 ARG A O 1
ATOM 931 N N . ASP A 1 111 ? 8.238 -5.685 -24.008 1.00 92.44 111 ASP A N 1
ATOM 932 C CA . ASP A 1 111 ? 7.752 -7.068 -24.000 1.00 92.44 111 ASP A CA 1
ATOM 933 C C . ASP A 1 111 ? 8.691 -8.031 -23.289 1.00 92.44 111 ASP A C 1
ATOM 935 O O . ASP A 1 111 ? 8.270 -9.130 -22.941 1.00 92.44 111 ASP A O 1
ATOM 939 N N . LYS A 1 112 ? 9.941 -7.628 -23.038 1.00 91.38 112 LYS A N 1
ATOM 940 C CA . LYS A 1 112 ? 10.943 -8.481 -22.399 1.00 91.38 112 LYS A CA 1
ATOM 941 C C . LYS A 1 112 ? 11.525 -7.842 -21.148 1.00 91.38 112 LYS A C 1
ATOM 943 O O . LYS A 1 112 ? 11.797 -6.649 -21.143 1.00 91.38 112 LYS A O 1
ATOM 948 N N . CYS A 1 113 ? 11.787 -8.660 -20.138 1.00 89.81 113 CYS A N 1
ATOM 949 C CA . CYS A 1 113 ? 12.577 -8.345 -18.950 1.00 89.81 113 CYS A CA 1
ATOM 950 C C . CYS A 1 113 ? 13.655 -9.417 -18.816 1.00 89.81 113 CYS A C 1
ATOM 952 O O . CYS A 1 113 ? 13.340 -10.604 -18.914 1.00 89.81 113 CYS A O 1
ATOM 954 N N . ARG A 1 114 ? 14.926 -9.038 -18.623 1.00 87.38 114 ARG A N 1
ATOM 955 C CA . ARG A 1 114 ? 16.026 -10.010 -18.441 1.00 87.38 114 ARG A CA 1
ATOM 956 C C . ARG A 1 114 ? 16.074 -11.068 -19.556 1.00 87.38 114 ARG A C 1
ATOM 958 O O . ARG A 1 114 ? 16.320 -12.249 -19.310 1.00 87.38 114 ARG A O 1
ATOM 965 N N . LYS A 1 115 ? 15.798 -10.636 -20.794 1.00 83.38 115 LYS A N 1
ATOM 966 C CA . LYS A 1 115 ? 15.712 -11.467 -22.015 1.00 83.38 115 LYS A CA 1
ATOM 967 C C . LYS A 1 115 ? 14.563 -12.490 -22.036 1.00 83.38 115 LYS A C 1
ATOM 969 O O . LYS A 1 115 ? 14.461 -13.263 -22.985 1.00 83.38 115 LYS A O 1
ATOM 974 N N . GLN A 1 116 ? 13.679 -12.480 -21.043 1.00 85.06 116 GLN A N 1
ATOM 975 C CA . GLN A 1 116 ? 12.473 -13.301 -20.997 1.00 85.06 116 GLN A CA 1
ATOM 976 C C . GLN A 1 116 ? 11.261 -12.469 -21.400 1.00 85.06 116 GLN A C 1
ATOM 978 O O . GLN A 1 116 ? 11.188 -11.286 -21.074 1.00 85.06 116 GLN A O 1
ATOM 983 N N . ASN A 1 117 ? 10.301 -13.075 -22.098 1.00 87.75 117 ASN A N 1
ATOM 984 C CA . ASN A 1 117 ? 9.036 -12.403 -22.380 1.00 87.75 117 ASN A CA 1
ATOM 985 C C . ASN A 1 117 ? 8.294 -12.153 -21.064 1.00 87.75 117 ASN A C 1
ATOM 987 O O . ASN A 1 117 ? 8.197 -13.048 -20.224 1.00 87.75 117 ASN A O 1
ATOM 991 N N . ARG A 1 118 ? 7.754 -10.947 -20.895 1.00 88.12 118 ARG A N 1
ATOM 992 C CA . ARG A 1 118 ? 6.857 -10.644 -19.784 1.00 88.12 118 ARG A CA 1
ATOM 993 C C . ARG A 1 118 ? 5.564 -11.437 -19.938 1.00 88.12 118 ARG A C 1
ATOM 995 O O . ARG A 1 118 ? 5.118 -11.734 -21.047 1.00 88.12 118 ARG A O 1
ATOM 1002 N N . ILE A 1 119 ? 4.970 -11.759 -18.798 1.00 80.19 119 ILE A N 1
ATOM 1003 C CA . ILE A 1 119 ? 3.764 -12.577 -18.698 1.00 80.19 119 ILE A CA 1
ATOM 1004 C C . ILE A 1 119 ? 2.600 -11.929 -19.456 1.00 80.19 119 ILE A C 1
ATOM 1006 O O . ILE A 1 119 ? 2.256 -10.762 -19.246 1.00 80.19 119 ILE A O 1
ATOM 1010 N N . THR A 1 120 ? 1.949 -12.723 -20.305 1.00 73.31 120 THR A N 1
ATOM 1011 C CA . THR A 1 120 ? 0.685 -12.377 -20.958 1.00 73.31 120 THR A CA 1
ATOM 1012 C C . THR A 1 120 ? -0.409 -13.296 -20.421 1.00 73.31 120 THR A C 1
ATOM 1014 O O . THR A 1 120 ? -0.404 -14.487 -20.715 1.00 73.31 120 THR A O 1
ATOM 1017 N N . GLY A 1 121 ? -1.330 -12.767 -19.609 1.00 61.97 121 GLY A N 1
ATOM 1018 C CA . GLY A 1 121 ? -2.373 -13.579 -18.964 1.00 61.97 121 GLY A CA 1
ATOM 1019 C C . GLY A 1 121 ? -3.305 -14.313 -19.945 1.00 61.97 121 GLY A C 1
ATOM 1020 O O . GLY A 1 121 ? -3.405 -13.943 -21.116 1.00 61.97 121 GLY A O 1
ATOM 1021 N N . LEU A 1 122 ? -4.049 -15.300 -19.427 1.00 53.78 122 LEU A N 1
ATOM 1022 C CA . LEU A 1 122 ? -4.912 -16.273 -20.135 1.00 53.78 122 LEU A CA 1
ATOM 1023 C C . LEU A 1 122 ? -5.939 -15.715 -21.152 1.00 53.78 122 LEU A C 1
ATOM 1025 O O . LEU A 1 122 ? -6.490 -16.481 -21.937 1.00 53.78 122 LEU A O 1
ATOM 1029 N N . LEU A 1 123 ? -6.194 -14.402 -21.170 1.00 56.84 123 LEU A N 1
ATOM 1030 C CA . LEU A 1 123 ? -7.146 -13.726 -22.069 1.00 56.84 123 LEU A CA 1
ATOM 1031 C C . LEU A 1 123 ? -6.495 -12.672 -22.986 1.00 56.84 123 LEU A C 1
ATOM 1033 O O . LEU A 1 123 ? -7.159 -11.723 -23.391 1.00 56.84 123 LEU A O 1
ATOM 1037 N N . ASN A 1 124 ? -5.192 -12.770 -23.279 1.00 54.78 124 ASN A N 1
ATOM 1038 C CA . ASN A 1 124 ? -4.427 -11.711 -23.968 1.00 54.78 124 ASN A CA 1
ATOM 1039 C C . ASN A 1 124 ? -4.478 -10.348 -23.254 1.00 54.78 124 ASN A C 1
ATOM 1041 O O . ASN A 1 124 ? -4.156 -9.306 -23.828 1.00 54.78 124 ASN A O 1
ATOM 1045 N N . ASN A 1 125 ? -4.781 -10.353 -21.955 1.00 61.84 125 ASN A N 1
ATOM 1046 C CA . ASN A 1 125 ? -4.647 -9.200 -21.074 1.00 61.84 125 ASN A CA 1
ATOM 1047 C C . ASN A 1 125 ? -3.161 -8.993 -20.725 1.00 61.84 125 ASN A C 1
ATOM 1049 O O . ASN A 1 125 ? -2.798 -8.977 -19.553 1.00 61.84 125 ASN A O 1
ATOM 1053 N N . GLY A 1 126 ? -2.302 -8.867 -21.741 1.00 77.69 126 GLY A N 1
ATOM 1054 C CA . GLY A 1 126 ? -0.849 -8.752 -21.621 1.00 77.69 126 GLY A CA 1
ATOM 1055 C C . GLY A 1 126 ? -0.395 -7.395 -21.095 1.00 77.69 126 GLY A C 1
ATOM 1056 O O . GLY A 1 126 ? -0.995 -6.834 -20.182 1.00 77.69 126 GLY A O 1
ATOM 1057 N N . ILE A 1 127 ? 0.665 -6.843 -21.664 1.00 88.81 127 ILE A N 1
ATOM 1058 C CA . ILE A 1 127 ? 1.199 -5.552 -21.228 1.00 88.81 127 ILE A CA 1
ATOM 1059 C C . ILE A 1 127 ? 0.220 -4.421 -21.574 1.00 88.81 127 ILE A C 1
ATOM 1061 O O . ILE A 1 127 ? -0.267 -4.325 -22.699 1.00 88.81 127 ILE A O 1
ATOM 1065 N N . SER A 1 128 ? -0.062 -3.551 -20.607 1.00 90.06 128 SER A N 1
ATOM 1066 C CA . SER A 1 128 ? -0.938 -2.388 -20.754 1.00 90.06 128 SER A CA 1
ATOM 1067 C C . SER A 1 128 ? -0.187 -1.104 -20.453 1.00 90.06 128 SER A C 1
ATOM 1069 O O . SER A 1 128 ? 0.421 -0.976 -19.394 1.00 90.06 128 SER A O 1
ATOM 1071 N N . LEU A 1 129 ? -0.268 -0.139 -21.367 1.00 92.38 129 LEU A N 1
ATOM 1072 C CA . LEU A 1 129 ? 0.120 1.241 -21.094 1.00 92.38 129 LEU A CA 1
ATOM 1073 C C . LEU A 1 129 ? -0.955 1.874 -20.204 1.00 92.38 129 LEU A C 1
ATOM 1075 O O . LEU A 1 129 ? -2.119 1.900 -20.594 1.00 92.38 129 LEU A O 1
ATOM 1079 N N . VAL A 1 130 ? -0.573 2.351 -19.021 1.00 89.00 130 VAL A N 1
ATOM 1080 C CA . VAL A 1 130 ? -1.499 2.989 -18.068 1.00 89.00 130 VAL A CA 1
ATOM 1081 C C . VAL A 1 130 ? -1.464 4.502 -18.209 1.00 89.00 130 VAL A C 1
ATOM 1083 O O . VAL A 1 130 ? -2.510 5.138 -18.268 1.00 89.00 130 VAL A O 1
ATOM 1086 N N . LYS A 1 131 ? -0.261 5.074 -18.284 1.00 88.62 131 LYS A N 1
ATOM 1087 C CA . LYS A 1 131 ? -0.046 6.505 -18.514 1.00 88.62 131 LYS A CA 1
ATOM 1088 C C . LYS A 1 131 ? 1.205 6.724 -19.352 1.00 88.62 131 LYS A C 1
ATOM 1090 O O . LYS A 1 131 ? 2.155 5.940 -19.280 1.00 88.62 131 LYS A O 1
ATOM 1095 N N . ASN A 1 132 ? 1.184 7.782 -20.149 1.00 92.00 132 ASN A N 1
ATOM 1096 C CA . ASN A 1 132 ? 2.337 8.284 -20.872 1.00 92.00 132 ASN A CA 1
ATOM 1097 C C . ASN A 1 132 ? 2.405 9.799 -20.746 1.00 92.00 132 ASN A C 1
ATOM 1099 O O . ASN A 1 132 ? 1.383 10.482 -20.733 1.00 92.00 132 ASN A O 1
ATOM 1103 N N . SER A 1 133 ? 3.626 10.304 -20.704 1.00 86.25 133 SER A N 1
ATOM 1104 C CA . SER A 1 133 ? 3.857 11.723 -20.516 1.00 86.25 133 SER A CA 1
ATOM 1105 C C . SER A 1 133 ? 5.140 12.173 -21.202 1.00 86.25 133 SER A C 1
ATOM 1107 O O . SER A 1 133 ? 6.068 11.370 -21.356 1.00 86.25 133 SER A O 1
ATOM 1109 N N . PRO A 1 134 ? 5.230 13.451 -21.607 1.00 88.88 134 PRO A N 1
ATOM 1110 C CA . PRO A 1 134 ? 6.487 14.012 -22.077 1.00 88.88 134 PRO A CA 1
ATOM 1111 C C . PRO A 1 134 ? 7.514 14.033 -20.940 1.00 88.88 134 PRO A C 1
ATOM 1113 O O . PRO A 1 134 ? 7.182 14.302 -19.787 1.00 88.88 134 PRO A O 1
ATOM 1116 N N . GLY A 1 135 ? 8.775 13.765 -21.268 1.00 84.12 135 GLY A N 1
ATOM 1117 C CA . GLY A 1 135 ? 9.876 13.979 -20.337 1.00 84.12 135 GLY A CA 1
ATOM 1118 C C . GLY A 1 135 ? 10.164 15.471 -20.160 1.00 84.12 135 GLY A C 1
ATOM 1119 O O . GLY A 1 135 ? 9.916 16.276 -21.059 1.00 84.12 135 GLY A O 1
ATOM 1120 N N . ASN A 1 136 ? 10.697 15.853 -19.000 1.00 82.94 136 ASN A N 1
ATOM 1121 C CA . ASN A 1 136 ? 10.902 17.256 -18.648 1.00 82.94 136 ASN A CA 1
ATOM 1122 C C . ASN A 1 136 ? 12.392 17.623 -18.537 1.00 82.94 136 ASN A C 1
ATOM 1124 O O . ASN A 1 136 ? 12.903 17.948 -17.468 1.00 82.94 136 ASN A O 1
ATOM 1128 N N . ASN A 1 137 ? 13.116 17.532 -19.659 1.00 82.69 137 ASN A N 1
ATOM 1129 C CA . ASN A 1 137 ? 14.556 17.830 -19.780 1.00 82.69 137 ASN A CA 1
ATOM 1130 C C . ASN A 1 137 ? 15.511 17.033 -18.864 1.00 82.69 137 ASN A C 1
ATOM 1132 O O . ASN A 1 137 ? 16.722 17.191 -19.003 1.00 82.69 137 ASN A O 1
ATOM 1136 N N . THR A 1 138 ? 14.995 16.173 -17.988 1.00 90.31 138 THR A N 1
ATOM 1137 C CA . THR A 1 138 ? 15.752 15.227 -17.169 1.00 90.31 138 THR A CA 1
ATOM 1138 C C . THR A 1 138 ? 16.496 14.238 -18.059 1.00 90.31 138 THR A C 1
ATOM 1140 O O . THR A 1 138 ? 15.921 13.653 -18.976 1.00 90.31 138 THR A O 1
ATOM 1143 N N . THR A 1 139 ? 17.776 14.040 -17.785 1.00 92.25 139 THR A N 1
ATOM 1144 C CA . THR A 1 139 ? 18.610 13.014 -18.417 1.00 92.25 139 THR A CA 1
ATOM 1145 C C . THR A 1 139 ? 18.482 11.674 -17.695 1.00 92.25 139 THR A C 1
ATOM 1147 O O . THR A 1 139 ? 18.105 11.616 -16.521 1.00 92.25 139 THR A O 1
ATOM 1150 N N . VAL A 1 140 ? 18.820 10.575 -18.371 1.00 91.00 140 VAL A N 1
ATOM 1151 C CA . VAL A 1 140 ? 18.803 9.239 -17.745 1.00 91.00 140 VAL A CA 1
ATOM 1152 C C . VAL A 1 140 ? 19.733 9.192 -16.525 1.00 91.00 140 VAL A C 1
ATOM 1154 O O . VAL A 1 140 ? 19.366 8.634 -15.495 1.00 91.00 140 VAL A O 1
ATOM 1157 N N . ILE A 1 141 ? 20.901 9.838 -16.582 1.00 89.00 141 ILE A N 1
ATOM 1158 C CA . ILE A 1 141 ? 21.857 9.874 -15.470 1.00 89.00 141 ILE A CA 1
ATOM 1159 C C . ILE A 1 141 ? 21.351 10.680 -14.275 1.00 89.00 141 ILE A C 1
ATOM 1161 O O . ILE A 1 141 ? 21.614 10.298 -13.138 1.00 89.00 141 ILE A O 1
ATOM 1165 N N . GLU A 1 142 ? 20.605 11.765 -14.494 1.00 90.31 142 GLU A N 1
ATOM 1166 C CA . GLU A 1 142 ? 19.965 12.505 -13.401 1.00 90.31 142 GLU A CA 1
ATOM 1167 C C . GLU A 1 142 ? 18.915 11.651 -12.693 1.00 90.31 142 GLU A C 1
ATOM 1169 O O . GLU A 1 142 ? 18.888 11.634 -11.464 1.00 90.31 142 GLU A O 1
ATOM 1174 N N . LEU A 1 143 ? 18.106 10.899 -13.447 1.00 91.06 143 LEU A N 1
ATOM 1175 C CA . LEU A 1 143 ? 17.160 9.938 -12.877 1.00 91.06 143 LEU A CA 1
ATOM 1176 C C . LEU A 1 143 ? 17.876 8.860 -12.064 1.00 91.06 143 LEU A C 1
ATOM 1178 O O . LEU A 1 143 ? 17.506 8.607 -10.922 1.00 91.06 143 LEU A O 1
ATOM 1182 N N . LEU A 1 144 ? 18.918 8.245 -12.617 1.00 88.56 144 LEU A N 1
ATOM 1183 C CA . LEU A 1 144 ? 19.656 7.198 -11.914 1.00 88.56 144 LEU A CA 1
ATOM 1184 C C . LEU A 1 144 ? 20.348 7.735 -10.650 1.00 88.56 144 LEU A C 1
ATOM 1186 O O . LEU A 1 144 ? 20.292 7.096 -9.602 1.00 88.56 144 LEU A O 1
ATOM 1190 N N . ASN A 1 145 ? 20.943 8.931 -10.717 1.00 85.69 145 ASN A N 1
ATOM 1191 C CA . ASN A 1 145 ? 21.519 9.615 -9.555 1.00 85.69 145 ASN A CA 1
ATOM 1192 C C . ASN A 1 145 ? 20.482 9.885 -8.469 1.00 85.69 145 ASN A C 1
ATOM 1194 O O . ASN A 1 145 ? 20.780 9.643 -7.302 1.00 85.69 145 ASN A O 1
ATOM 1198 N N . HIS A 1 146 ? 19.279 10.313 -8.850 1.00 87.12 146 HIS A N 1
ATOM 1199 C CA . HIS A 1 146 ? 18.166 10.487 -7.920 1.00 87.12 146 HIS A CA 1
ATOM 1200 C C . HIS A 1 146 ? 17.744 9.163 -7.275 1.00 87.12 146 HIS A C 1
ATOM 1202 O O . HIS A 1 146 ? 17.599 9.075 -6.060 1.00 87.12 146 HIS A O 1
ATOM 1208 N N . MET A 1 147 ? 17.629 8.093 -8.068 1.00 86.50 147 MET A N 1
ATOM 1209 C CA . MET A 1 147 ? 17.318 6.757 -7.547 1.00 86.50 147 MET A CA 1
ATOM 1210 C C . MET A 1 147 ? 18.363 6.271 -6.531 1.00 86.50 147 MET A C 1
ATOM 1212 O O . MET A 1 147 ? 18.006 5.602 -5.562 1.00 86.50 147 MET A O 1
ATOM 1216 N N . TRP A 1 148 ? 19.643 6.599 -6.738 1.00 82.56 148 TRP A N 1
ATOM 1217 C CA . TRP A 1 148 ? 20.713 6.292 -5.786 1.00 82.56 148 TRP A CA 1
ATOM 1218 C C . TRP A 1 148 ? 20.685 7.174 -4.536 1.00 82.56 148 TRP A C 1
ATOM 1220 O O . TRP A 1 148 ? 21.000 6.670 -3.462 1.00 82.56 148 TRP A O 1
ATOM 1230 N N . SER A 1 149 ? 20.361 8.466 -4.649 1.00 80.50 149 SER A N 1
ATOM 1231 C CA . SER A 1 149 ? 20.351 9.377 -3.495 1.00 80.50 149 SER A CA 1
ATOM 1232 C C . SER A 1 149 ? 19.155 9.162 -2.575 1.00 80.50 149 SER A C 1
ATOM 1234 O O . SER A 1 149 ? 19.300 9.290 -1.366 1.00 80.50 149 SER A O 1
ATOM 1236 N N . GLU A 1 150 ? 18.000 8.807 -3.137 1.00 78.25 150 GLU A N 1
ATOM 1237 C CA . GLU A 1 150 ? 16.752 8.582 -2.395 1.00 78.25 150 GLU A CA 1
ATOM 1238 C C . GLU A 1 150 ? 16.551 7.124 -1.956 1.00 78.25 150 GLU A C 1
ATOM 1240 O O . GLU A 1 150 ? 15.452 6.735 -1.558 1.00 78.25 150 GLU A O 1
ATOM 1245 N N . ASP A 1 151 ? 17.588 6.295 -2.089 1.00 76.19 151 ASP A N 1
ATOM 1246 C CA . ASP A 1 151 ? 17.569 4.875 -1.727 1.00 76.19 151 ASP A CA 1
ATOM 1247 C C . ASP A 1 151 ? 16.440 4.075 -2.415 1.00 76.19 151 ASP A C 1
ATOM 1249 O O . ASP A 1 151 ? 15.957 3.063 -1.918 1.00 76.19 151 ASP A O 1
ATOM 1253 N N . TYR A 1 152 ? 16.011 4.486 -3.619 1.00 76.12 152 TYR A N 1
ATOM 1254 C CA . TYR A 1 152 ? 15.062 3.696 -4.434 1.00 76.12 152 TYR A CA 1
ATOM 1255 C C . TYR A 1 152 ? 15.686 2.378 -4.887 1.00 76.12 152 TYR A C 1
ATOM 1257 O O . TYR A 1 152 ? 14.988 1.437 -5.270 1.00 76.12 152 TYR A O 1
ATOM 1265 N N . MET A 1 153 ? 17.016 2.358 -4.863 1.00 70.75 153 MET A N 1
ATOM 1266 C CA . MET A 1 153 ? 17.849 1.202 -5.105 1.00 70.75 153 MET A CA 1
ATOM 1267 C C . MET A 1 153 ? 17.990 0.299 -3.871 1.00 70.75 153 MET A C 1
ATOM 1269 O O . MET A 1 153 ? 18.710 -0.697 -3.982 1.00 70.75 153 MET A O 1
ATOM 1273 N N . ASP A 1 154 ? 17.325 0.604 -2.740 1.00 67.88 154 ASP A N 1
ATOM 1274 C CA . ASP A 1 154 ? 17.184 -0.363 -1.652 1.00 67.88 154 ASP A CA 1
ATOM 1275 C C . ASP A 1 154 ? 16.524 -1.616 -2.222 1.00 67.88 154 ASP A C 1
ATOM 1277 O O . ASP A 1 154 ? 15.533 -1.593 -2.963 1.00 67.88 154 ASP A O 1
ATOM 1281 N N . LEU A 1 155 ? 17.164 -2.731 -1.929 1.00 59.97 155 LEU A N 1
ATOM 1282 C CA . LEU A 1 155 ? 16.889 -4.008 -2.532 1.00 59.97 155 LEU A CA 1
ATOM 1283 C C . LEU A 1 155 ? 15.779 -4.760 -1.795 1.00 59.97 155 LEU A C 1
ATOM 1285 O O . LEU A 1 155 ? 15.262 -5.728 -2.353 1.00 59.97 155 LEU A O 1
ATOM 1289 N N . ASN A 1 156 ? 15.376 -4.302 -0.602 1.00 64.38 156 ASN A N 1
ATOM 1290 C CA . ASN A 1 156 ? 14.316 -4.882 0.223 1.00 64.38 156 ASN A CA 1
ATOM 1291 C C . ASN A 1 156 ? 12.935 -4.791 -0.443 1.00 64.38 156 ASN A C 1
ATOM 1293 O O . ASN A 1 156 ? 12.081 -3.999 -0.058 1.00 64.38 156 ASN A O 1
ATOM 1297 N N . TYR A 1 157 ? 12.691 -5.640 -1.442 1.00 59.03 157 TYR A N 1
ATOM 1298 C CA . TYR A 1 157 ? 11.381 -5.766 -2.059 1.00 59.03 157 TYR A CA 1
ATOM 1299 C C . TYR A 1 157 ? 10.369 -6.214 -1.010 1.00 59.03 157 TYR A C 1
ATOM 1301 O O . TYR A 1 157 ? 10.439 -7.336 -0.499 1.00 59.03 157 TYR A O 1
ATOM 1309 N N . HIS A 1 158 ? 9.398 -5.353 -0.722 1.00 58.78 158 HIS A N 1
ATOM 1310 C CA . HIS A 1 158 ? 8.259 -5.735 0.088 1.00 58.78 158 HIS A CA 1
ATOM 1311 C C . HIS A 1 158 ? 6.988 -5.642 -0.731 1.00 58.78 158 HIS A C 1
ATOM 1313 O O . HIS A 1 158 ? 6.547 -4.554 -1.106 1.00 58.78 158 HIS A O 1
ATOM 1319 N N . PHE A 1 159 ? 6.352 -6.795 -0.926 1.00 51.28 159 PHE A N 1
ATOM 1320 C CA . PHE A 1 159 ? 5.155 -6.955 -1.746 1.00 51.28 159 PHE A CA 1
ATOM 1321 C C . PHE A 1 159 ? 4.060 -5.907 -1.461 1.00 51.28 159 PHE A C 1
ATOM 1323 O O . PHE A 1 159 ? 3.388 -5.457 -2.387 1.00 51.28 159 PHE A O 1
ATOM 1330 N N . LEU A 1 160 ? 3.908 -5.473 -0.202 1.00 41.16 160 LEU A N 1
ATOM 1331 C CA . LEU A 1 160 ? 2.874 -4.511 0.207 1.00 41.16 160 LEU A CA 1
ATOM 1332 C C . LEU A 1 160 ? 3.299 -3.030 0.206 1.00 41.16 160 LEU A C 1
ATOM 1334 O O . LEU A 1 160 ? 2.434 -2.178 0.030 1.00 41.16 160 LEU A O 1
ATOM 1338 N N . TYR A 1 161 ? 4.576 -2.695 0.426 1.00 51.56 161 TYR A N 1
ATOM 1339 C CA . TYR A 1 161 ? 4.976 -1.305 0.728 1.00 51.56 161 TYR A CA 1
ATOM 1340 C C . TYR A 1 161 ? 6.297 -0.835 0.106 1.00 51.56 161 TYR A C 1
ATOM 1342 O O . TYR A 1 161 ? 6.618 0.345 0.216 1.00 51.56 161 TYR A O 1
ATOM 1350 N N . ASP A 1 162 ? 7.028 -1.705 -0.588 1.00 63.16 162 ASP A N 1
ATOM 1351 C CA . ASP A 1 162 ? 8.172 -1.333 -1.424 1.00 63.16 162 ASP A CA 1
ATOM 1352 C C . ASP A 1 162 ? 8.235 -2.275 -2.634 1.00 63.16 162 ASP A C 1
ATOM 1354 O O . ASP A 1 162 ? 9.126 -3.111 -2.788 1.00 63.16 162 ASP A O 1
ATOM 1358 N N . ASN A 1 163 ? 7.172 -2.200 -3.438 1.00 76.44 163 ASN A N 1
ATOM 1359 C CA . ASN A 1 163 ? 6.929 -3.073 -4.579 1.00 76.44 163 ASN A CA 1
ATOM 1360 C C . ASN A 1 163 ? 7.151 -2.347 -5.916 1.00 76.44 163 ASN A C 1
ATOM 1362 O O . ASN A 1 163 ? 7.451 -1.151 -5.974 1.00 76.44 163 ASN A O 1
ATOM 1366 N N . CYS A 1 164 ? 6.960 -3.078 -7.012 1.00 85.94 164 CYS A N 1
ATOM 1367 C CA . CYS A 1 164 ? 7.157 -2.584 -8.372 1.00 85.94 164 CYS A CA 1
ATOM 1368 C C . CYS A 1 164 ? 6.292 -1.359 -8.728 1.00 85.94 164 CYS A C 1
ATOM 1370 O O . CYS A 1 164 ? 6.757 -0.467 -9.435 1.00 85.94 164 CYS A O 1
ATOM 1372 N N . GLN A 1 165 ? 5.066 -1.266 -8.199 1.00 83.44 165 GLN A N 1
ATOM 1373 C CA . GLN A 1 165 ? 4.157 -0.138 -8.442 1.00 83.44 165 GLN A CA 1
ATOM 1374 C C . GLN A 1 165 ? 4.663 1.139 -7.782 1.00 83.44 165 GLN A C 1
ATOM 1376 O O . GLN A 1 165 ? 4.708 2.191 -8.418 1.00 83.44 165 GLN A O 1
ATOM 1381 N N . GLN A 1 166 ? 5.095 1.052 -6.521 1.00 79.38 166 GLN A N 1
ATOM 1382 C CA . GLN A 1 166 ? 5.694 2.201 -5.846 1.00 79.38 166 GLN A CA 1
ATOM 1383 C C . GLN A 1 166 ? 6.972 2.655 -6.538 1.00 79.38 166 GLN A C 1
ATOM 1385 O O . GLN A 1 166 ? 7.160 3.849 -6.758 1.00 79.38 166 GLN A O 1
ATOM 1390 N N . PHE A 1 167 ? 7.831 1.704 -6.891 1.00 86.69 167 PHE A N 1
ATOM 1391 C CA . PHE A 1 167 ? 9.078 1.987 -7.581 1.00 86.69 167 PHE A CA 1
ATOM 1392 C C . PHE A 1 167 ? 8.834 2.713 -8.912 1.00 86.69 167 PHE A C 1
ATOM 1394 O O . PHE A 1 167 ? 9.414 3.771 -9.155 1.00 86.69 167 PHE A O 1
ATOM 1401 N N . ALA A 1 168 ? 7.908 2.207 -9.733 1.00 89.88 168 ALA A N 1
ATOM 1402 C CA . ALA A 1 168 ? 7.546 2.831 -11.000 1.00 89.88 168 ALA A CA 1
ATOM 1403 C C . ALA A 1 168 ? 6.931 4.232 -10.811 1.00 89.88 168 ALA A C 1
ATOM 1405 O O . ALA A 1 168 ? 7.294 5.159 -11.533 1.00 89.88 168 ALA A O 1
ATOM 1406 N N . ASN A 1 169 ? 6.051 4.420 -9.821 1.00 85.06 169 ASN A N 1
ATOM 1407 C CA . ASN A 1 169 ? 5.447 5.728 -9.549 1.00 85.06 169 ASN A CA 1
ATOM 1408 C C . ASN A 1 169 ? 6.473 6.776 -9.105 1.00 85.06 169 ASN A C 1
ATOM 1410 O O . ASN A 1 169 ? 6.424 7.891 -9.607 1.00 85.06 169 ASN A O 1
ATOM 1414 N N . ARG A 1 170 ? 7.440 6.426 -8.246 1.00 85.31 170 ARG A N 1
ATOM 1415 C CA . ARG A 1 170 ? 8.490 7.369 -7.812 1.00 85.31 170 ARG A CA 1
ATOM 1416 C C . ARG A 1 170 ? 9.372 7.836 -8.973 1.00 85.31 170 ARG A C 1
ATOM 1418 O O . ARG A 1 170 ? 9.743 9.005 -9.036 1.00 85.31 170 ARG A O 1
ATOM 1425 N N . ILE A 1 171 ? 9.699 6.930 -9.899 1.00 89.50 171 ILE A N 1
ATOM 1426 C CA . ILE A 1 171 ? 10.443 7.274 -11.120 1.00 89.50 171 ILE A CA 1
ATOM 1427 C C . ILE A 1 171 ? 9.627 8.240 -11.979 1.00 89.50 171 ILE A C 1
ATOM 1429 O O . ILE A 1 171 ? 10.150 9.265 -12.413 1.00 89.50 171 ILE A O 1
ATOM 1433 N N . ASP A 1 172 ? 8.352 7.920 -12.210 1.00 87.81 172 ASP A N 1
ATOM 1434 C CA . ASP A 1 172 ? 7.446 8.771 -12.977 1.00 87.81 172 ASP A CA 1
ATOM 1435 C C . ASP A 1 172 ? 7.344 10.167 -12.344 1.00 87.81 172 ASP A C 1
ATOM 1437 O O . ASP A 1 172 ? 7.631 11.161 -13.006 1.00 87.81 172 ASP A O 1
ATOM 1441 N N . GLU A 1 173 ? 7.052 10.257 -11.046 1.00 85.62 173 GLU A N 1
ATOM 1442 C CA . GLU A 1 173 ? 6.977 11.515 -10.293 1.00 85.62 173 GLU A CA 1
ATOM 1443 C C . GLU A 1 173 ? 8.257 12.347 -10.402 1.00 85.62 173 GLU A C 1
ATOM 1445 O O . GLU A 1 173 ? 8.176 13.549 -10.650 1.00 85.62 173 GLU A O 1
ATOM 1450 N N . PHE A 1 174 ? 9.438 11.734 -10.273 1.00 87.06 174 PHE A N 1
ATOM 1451 C CA . PHE A 1 174 ? 10.708 12.452 -10.393 1.00 87.06 174 PHE A CA 1
ATOM 1452 C C . PHE A 1 174 ? 10.912 13.060 -11.782 1.00 87.06 174 PHE A C 1
ATOM 1454 O O . PHE A 1 174 ? 11.315 14.219 -11.903 1.00 87.06 174 PHE A O 1
ATOM 1461 N N . VAL A 1 175 ? 10.623 12.305 -12.847 1.00 86.81 175 VAL A N 1
ATOM 1462 C CA . VAL A 1 175 ? 10.781 12.837 -14.207 1.00 86.81 175 VAL A CA 1
ATOM 1463 C C . VAL A 1 175 ? 9.832 14.019 -14.441 1.00 86.81 175 VAL A C 1
ATOM 1465 O O . VAL A 1 175 ? 10.187 14.936 -15.181 1.00 86.81 175 VAL A O 1
ATOM 1468 N N . HIS A 1 176 ? 8.682 14.055 -13.761 1.00 82.75 176 HIS A N 1
ATOM 1469 C CA . HIS A 1 176 ? 7.713 15.148 -13.849 1.00 82.75 176 HIS A CA 1
ATOM 1470 C C . HIS A 1 176 ? 7.972 16.318 -12.893 1.00 82.75 176 HIS A C 1
ATOM 1472 O O . HIS A 1 176 ? 7.638 17.454 -13.232 1.00 82.75 176 HIS A O 1
ATOM 1478 N N . SER A 1 177 ? 8.552 16.096 -11.714 1.00 76.31 177 SER A N 1
ATOM 1479 C CA . SER A 1 177 ? 8.632 17.104 -10.644 1.00 76.31 177 SER A CA 1
ATOM 1480 C C . SER A 1 177 ? 9.495 18.315 -11.003 1.00 76.31 177 SER A C 1
ATOM 1482 O O . SER A 1 177 ? 9.234 19.421 -10.529 1.00 76.31 177 SER A O 1
ATOM 1484 N N . LYS A 1 178 ? 10.454 18.164 -11.925 1.00 64.94 178 LYS A N 1
ATOM 1485 C CA . LYS A 1 178 ? 11.235 19.292 -12.459 1.00 64.94 178 LYS A CA 1
ATOM 1486 C C . LYS A 1 178 ? 10.406 20.282 -13.310 1.00 64.94 178 LYS A C 1
ATOM 1488 O O . LYS A 1 178 ? 10.974 21.255 -13.805 1.00 64.94 178 LYS A O 1
ATOM 1493 N N . SER A 1 179 ? 9.113 20.027 -13.564 1.00 48.69 179 SER A N 1
ATOM 1494 C CA . SER A 1 179 ? 8.271 20.836 -14.478 1.00 48.69 179 SER A CA 1
ATOM 1495 C C . SER A 1 179 ? 7.664 22.069 -13.806 1.00 48.69 179 SER A C 1
ATOM 1497 O O . SER A 1 179 ? 7.088 22.920 -14.481 1.00 48.69 179 SER A O 1
ATOM 1499 N N . SER A 1 180 ? 7.813 22.192 -12.487 1.00 34.84 180 SER A N 1
ATOM 1500 C CA . SER A 1 180 ? 7.478 23.407 -11.750 1.00 34.84 180 SER A CA 1
ATOM 1501 C C . SER A 1 180 ? 8.768 24.179 -11.477 1.00 34.84 180 SER A C 1
ATOM 1503 O O . SER A 1 180 ? 9.667 23.623 -10.842 1.00 34.84 180 SER A O 1
ATOM 1505 N N . PRO A 1 181 ? 8.900 25.451 -11.898 1.00 34.50 181 PRO A N 1
ATOM 1506 C CA . PRO A 1 181 ? 9.952 26.296 -11.367 1.00 34.50 181 PRO A CA 1
ATOM 1507 C C . PRO A 1 181 ? 9.686 26.455 -9.871 1.00 34.50 181 PRO A C 1
ATOM 1509 O O . PRO A 1 181 ? 8.799 27.197 -9.453 1.00 34.50 181 PRO A O 1
ATOM 1512 N N . ILE A 1 182 ? 10.440 25.720 -9.057 1.00 33.88 182 ILE A N 1
ATOM 1513 C CA . ILE A 1 182 ? 10.536 25.992 -7.633 1.00 33.88 182 ILE A CA 1
ATOM 1514 C C . ILE A 1 182 ? 11.298 27.313 -7.528 1.00 33.88 182 ILE A C 1
ATOM 1516 O O . ILE A 1 182 ? 12.521 27.363 -7.652 1.00 33.88 182 ILE A O 1
ATOM 1520 N N . LEU A 1 183 ? 10.549 28.399 -7.344 1.00 28.34 183 LEU A N 1
ATOM 1521 C CA . LEU A 1 183 ? 11.054 29.656 -6.807 1.00 28.34 183 LEU A CA 1
ATOM 1522 C C . LEU A 1 183 ? 11.537 29.381 -5.375 1.00 28.34 183 LEU A C 1
ATOM 1524 O O . LEU 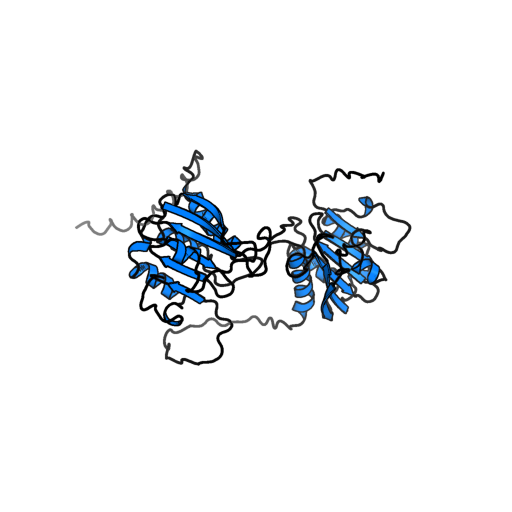A 1 183 ? 10.812 29.582 -4.406 1.00 28.34 183 LEU A O 1
ATOM 1528 N N . TYR A 1 184 ? 12.770 28.898 -5.239 1.00 28.34 184 TYR A N 1
ATOM 1529 C CA . TYR A 1 184 ? 13.522 29.055 -4.003 1.00 28.34 184 TYR A CA 1
ATOM 1530 C C . TYR A 1 184 ? 14.005 30.504 -3.947 1.00 28.34 184 TYR A C 1
ATOM 1532 O O . TYR A 1 184 ? 15.102 30.818 -4.395 1.00 28.34 184 TYR A O 1
ATOM 1540 N N . ASN A 1 185 ? 13.176 31.384 -3.389 1.00 30.91 185 ASN A N 1
ATOM 1541 C CA . ASN A 1 185 ? 13.668 32.598 -2.753 1.00 30.91 185 ASN A CA 1
ATOM 1542 C C . ASN A 1 185 ? 13.524 32.398 -1.249 1.00 30.91 185 ASN A C 1
ATOM 1544 O O . ASN A 1 185 ? 12.437 32.519 -0.687 1.00 30.91 185 ASN A O 1
ATOM 1548 N N . GLY A 1 186 ? 14.637 32.047 -0.610 1.00 27.83 186 GLY A N 1
ATOM 1549 C CA . GLY A 1 186 ? 14.793 32.314 0.807 1.00 27.83 186 GLY A CA 1
ATOM 1550 C C . GLY A 1 186 ? 14.908 33.820 0.995 1.00 27.83 186 GLY A C 1
ATOM 1551 O O . GLY A 1 186 ? 15.736 34.443 0.346 1.00 27.83 186 GLY A O 1
ATOM 1552 N N . GLU A 1 187 ? 14.054 34.388 1.838 1.00 31.06 187 GLU A N 1
ATOM 1553 C CA . GLU A 1 187 ? 14.450 35.268 2.938 1.00 31.06 187 GLU A CA 1
ATOM 1554 C C . GLU A 1 187 ? 13.213 35.723 3.727 1.00 31.06 187 GLU A C 1
ATOM 1556 O O . GLU A 1 187 ? 12.235 36.210 3.171 1.00 31.06 187 GLU A O 1
ATOM 1561 N N . ALA A 1 188 ? 13.315 35.523 5.044 1.00 29.45 188 ALA A N 1
ATOM 1562 C CA . ALA A 1 188 ? 12.680 36.251 6.138 1.00 29.45 188 ALA A CA 1
ATOM 1563 C C . ALA A 1 188 ? 11.165 36.538 6.091 1.00 29.45 188 ALA A C 1
ATOM 1565 O O . ALA A 1 188 ? 10.716 37.458 5.421 1.00 29.45 188 ALA A O 1
ATOM 1566 N N . LEU A 1 189 ? 10.422 35.928 7.024 1.00 24.19 189 LEU A N 1
ATOM 1567 C CA . LEU A 1 189 ? 9.648 36.723 7.987 1.00 24.19 189 LEU A CA 1
ATOM 1568 C C . LEU A 1 189 ? 9.320 35.907 9.250 1.00 24.19 189 LEU A C 1
ATOM 1570 O O . LEU A 1 189 ? 8.393 35.103 9.293 1.00 24.19 189 LEU A O 1
ATOM 1574 N N . PHE A 1 190 ? 10.087 36.163 10.309 1.00 26.92 190 PHE A N 1
ATOM 1575 C CA . PHE A 1 190 ? 9.535 36.175 11.659 1.00 26.92 190 PHE A CA 1
ATOM 1576 C C . PHE A 1 190 ? 8.518 37.321 11.715 1.00 26.92 190 PHE A C 1
ATOM 1578 O O . PHE A 1 190 ? 8.896 38.457 11.434 1.00 26.92 190 PHE A O 1
ATOM 1585 N N . ASN A 1 191 ? 7.260 37.032 12.058 1.00 25.72 191 ASN A N 1
ATOM 1586 C CA . ASN A 1 191 ? 6.519 37.741 13.109 1.00 25.72 191 ASN A CA 1
ATOM 1587 C C . ASN A 1 191 ? 5.078 37.218 13.259 1.00 25.72 191 ASN A C 1
ATOM 1589 O O . ASN A 1 191 ? 4.292 37.250 12.322 1.00 25.72 191 ASN A O 1
ATOM 1593 N N . VAL A 1 192 ? 4.784 36.810 14.499 1.00 26.69 192 VAL A N 1
ATOM 1594 C CA . VAL A 1 192 ? 3.538 37.026 15.257 1.00 26.69 192 VAL A CA 1
ATOM 1595 C C . VAL A 1 192 ? 2.229 36.566 14.598 1.00 26.69 192 VAL A C 1
ATOM 1597 O O . VAL A 1 192 ? 1.604 37.297 13.837 1.00 26.69 192 VAL A O 1
ATOM 1600 N N . ILE A 1 193 ? 1.747 35.385 15.003 1.00 27.66 193 ILE A N 1
ATOM 1601 C CA . ILE A 1 193 ? 0.313 35.073 14.957 1.00 27.66 193 ILE A CA 1
ATOM 1602 C C . ILE A 1 193 ? -0.289 35.567 16.271 1.00 27.66 193 ILE A C 1
ATOM 1604 O O . ILE A 1 193 ? 0.010 35.031 17.337 1.00 27.66 193 ILE A O 1
ATOM 1608 N N . ASP A 1 194 ? -1.104 36.612 16.164 1.00 26.81 194 ASP A N 1
ATOM 1609 C CA . ASP A 1 194 ? -1.960 37.118 17.229 1.00 26.81 194 ASP A CA 1
ATOM 1610 C C . ASP A 1 194 ? -3.284 36.334 17.196 1.00 26.81 194 ASP A C 1
ATOM 1612 O O . ASP A 1 194 ? -3.994 36.291 16.184 1.00 26.81 194 ASP A O 1
ATOM 1616 N N . GLU A 1 195 ? -3.593 35.660 18.301 1.00 34.09 195 GLU A N 1
ATOM 1617 C CA . GLU A 1 195 ? -4.857 34.974 18.544 1.00 34.09 195 GLU A CA 1
ATOM 1618 C C . GLU A 1 195 ? -5.966 36.008 18.759 1.00 34.09 195 GLU A C 1
ATOM 1620 O O . GLU A 1 195 ? -6.099 36.558 19.850 1.00 34.09 195 GLU A O 1
ATOM 1625 N N . LYS A 1 196 ? -6.789 36.262 17.736 1.00 32.78 196 LYS A N 1
ATOM 1626 C CA . LYS A 1 196 ? -8.189 36.719 17.862 1.00 32.78 196 LYS A CA 1
ATOM 1627 C C . LYS A 1 196 ? -8.778 36.928 16.475 1.00 32.78 196 LYS A C 1
ATOM 1629 O O . LYS A 1 196 ? -8.513 37.945 15.850 1.00 32.78 196 LYS A O 1
ATOM 1634 N N . ASN A 1 197 ? -9.563 35.955 16.009 1.00 28.38 197 ASN A N 1
ATOM 1635 C CA . ASN A 1 197 ? -10.800 36.132 15.226 1.00 28.38 197 ASN A CA 1
ATOM 1636 C C . ASN A 1 197 ? -11.231 34.784 14.618 1.00 28.38 197 ASN A C 1
ATOM 1638 O O . ASN A 1 197 ? -11.155 34.570 13.412 1.00 28.38 197 ASN A O 1
ATOM 1642 N N . MET A 1 198 ? -11.726 33.868 15.456 1.00 31.52 198 MET A N 1
ATOM 1643 C CA . MET A 1 198 ? -12.644 32.825 14.985 1.00 31.52 198 MET A CA 1
ATOM 1644 C C . MET A 1 198 ? -14.059 33.401 15.013 1.00 31.52 198 MET A C 1
ATOM 1646 O O . MET A 1 198 ? -14.733 33.396 16.040 1.00 31.52 198 MET A O 1
ATOM 1650 N N . GLY A 1 199 ? -14.482 33.934 13.870 1.00 25.92 199 GLY A N 1
ATOM 1651 C CA . GLY A 1 199 ? -15.855 34.332 13.594 1.00 25.92 199 GLY A CA 1
ATOM 1652 C C . GLY A 1 199 ? -16.395 33.523 12.421 1.00 25.92 199 GLY A C 1
ATOM 1653 O O . GLY A 1 199 ? -15.941 33.691 11.298 1.00 25.92 199 GLY A O 1
ATOM 1654 N N . SER A 1 200 ? -17.331 32.629 12.736 1.00 34.47 200 SER A N 1
ATOM 1655 C CA . SER A 1 200 ? -18.358 32.012 11.886 1.00 34.47 200 SER A CA 1
ATOM 1656 C C . SER A 1 200 ? -18.372 32.381 10.390 1.00 34.47 200 SER A C 1
ATOM 1658 O O . SER A 1 200 ? -18.730 33.498 10.021 1.00 34.47 200 SER A O 1
ATOM 1660 N N . ALA A 1 201 ? -18.139 31.383 9.533 1.00 28.38 201 ALA A N 1
ATOM 1661 C CA . ALA A 1 201 ? -18.755 31.311 8.210 1.00 28.38 201 ALA A CA 1
ATOM 1662 C C . ALA A 1 201 ? -18.893 29.840 7.782 1.00 28.38 201 ALA A C 1
ATOM 1664 O O . ALA A 1 201 ? -17.943 29.199 7.337 1.00 28.38 201 ALA A O 1
ATOM 1665 N N . ILE A 1 202 ? -20.105 29.306 7.940 1.00 36.59 202 ILE A N 1
ATOM 1666 C CA . ILE A 1 202 ? -20.544 28.057 7.316 1.00 36.59 202 ILE A CA 1
ATOM 1667 C C . ILE A 1 202 ? -20.657 28.335 5.812 1.00 36.59 202 ILE A C 1
ATOM 1669 O O . ILE A 1 202 ? -21.498 29.131 5.399 1.00 36.59 202 ILE A O 1
ATOM 1673 N N . SER A 1 203 ? -19.811 27.697 5.002 1.00 25.88 203 SER A N 1
ATOM 1674 C CA . SER A 1 203 ? -19.911 27.721 3.540 1.00 25.88 203 SER A CA 1
ATOM 1675 C C . SER A 1 203 ? -20.173 26.310 3.027 1.00 25.88 203 SER A C 1
ATOM 1677 O O . SER A 1 203 ? -19.327 25.421 3.105 1.00 25.88 203 SER A O 1
ATOM 1679 N N . THR A 1 204 ? -21.387 26.107 2.527 1.00 35.19 204 THR A N 1
ATOM 1680 C CA . THR A 1 204 ? -21.847 24.904 1.835 1.00 35.19 204 THR A CA 1
ATOM 1681 C C . THR A 1 204 ? -21.275 24.865 0.422 1.00 35.19 204 THR A C 1
ATOM 1683 O O . THR A 1 204 ? -21.856 25.438 -0.495 1.00 35.19 204 THR A O 1
ATOM 1686 N N . THR A 1 205 ? -20.156 24.165 0.239 1.00 27.11 205 THR A N 1
ATOM 1687 C CA . THR A 1 205 ? -19.688 23.672 -1.068 1.00 27.11 205 THR A CA 1
ATOM 1688 C C . THR A 1 205 ? -19.036 22.291 -0.900 1.00 27.11 205 THR A C 1
ATOM 1690 O O . THR A 1 205 ? -18.296 22.057 0.046 1.00 27.11 205 THR A O 1
ATOM 1693 N N . ALA A 1 206 ? -19.429 21.366 -1.783 1.00 30.23 206 ALA A N 1
ATOM 1694 C CA . ALA A 1 206 ? -19.054 19.954 -1.943 1.00 30.23 206 ALA A CA 1
ATOM 1695 C C . ALA A 1 206 ? -17.914 19.375 -1.063 1.00 30.23 206 ALA A C 1
ATOM 1697 O O . ALA A 1 206 ? -16.737 19.679 -1.236 1.00 30.23 206 ALA A O 1
ATOM 1698 N N . ASN A 1 207 ? -18.294 18.441 -0.182 1.00 35.53 207 ASN A N 1
ATOM 1699 C CA . ASN A 1 207 ? -17.446 17.679 0.742 1.00 35.53 207 ASN A CA 1
ATOM 1700 C C . ASN A 1 207 ? -16.710 16.519 0.031 1.00 35.53 207 ASN A C 1
ATOM 1702 O O . ASN A 1 207 ? -17.093 15.360 0.148 1.00 35.53 207 ASN A O 1
ATOM 1706 N N . TYR A 1 208 ? -15.640 16.825 -0.697 1.00 35.75 208 TYR A N 1
ATOM 1707 C CA . TYR A 1 208 ? -14.581 15.856 -0.995 1.00 35.75 208 TYR A CA 1
ATOM 1708 C C . TYR A 1 208 ? -13.253 16.484 -0.563 1.00 35.75 208 TYR A C 1
ATOM 1710 O O . TYR A 1 208 ? -12.826 17.473 -1.152 1.00 35.75 208 TYR A O 1
ATOM 1718 N N . GLY A 1 209 ? -12.615 15.934 0.478 1.00 39.44 209 GLY A N 1
ATOM 1719 C CA . GLY A 1 209 ? -11.194 16.201 0.746 1.00 39.44 209 GLY A CA 1
ATOM 1720 C C . GLY A 1 209 ? -10.791 16.782 2.105 1.00 39.44 209 GLY A C 1
ATOM 1721 O O . GLY A 1 209 ? -9.653 17.223 2.229 1.00 39.44 209 GLY A O 1
ATOM 1722 N N . ARG A 1 210 ? -11.633 16.772 3.146 1.00 51.81 210 ARG A N 1
ATOM 1723 C CA . ARG A 1 210 ? -11.107 16.879 4.520 1.00 51.81 210 ARG A CA 1
ATOM 1724 C C . ARG A 1 210 ? -11.171 15.513 5.172 1.00 51.81 210 ARG A C 1
ATOM 1726 O O . ARG A 1 210 ? -12.262 15.053 5.485 1.00 51.81 210 ARG A O 1
ATOM 1733 N N . GLN A 1 211 ? -10.006 14.902 5.362 1.00 57.94 211 GLN A N 1
ATOM 1734 C CA . GLN A 1 211 ? -9.852 13.779 6.276 1.00 57.94 211 GLN A CA 1
ATOM 1735 C C . GLN A 1 211 ? -10.379 14.211 7.654 1.00 57.94 211 GLN A C 1
ATOM 1737 O O . GLN A 1 211 ? -10.120 15.335 8.099 1.00 57.94 211 GLN A O 1
ATOM 1742 N N . GLN A 1 212 ? -11.186 13.367 8.287 1.00 81.19 212 GLN A N 1
ATOM 1743 C CA . GLN A 1 212 ? -11.949 13.719 9.485 1.00 81.19 212 GLN A CA 1
ATOM 1744 C C . GLN A 1 212 ? -11.878 12.603 10.526 1.00 81.19 212 GLN A C 1
ATOM 1746 O O . GLN A 1 212 ? -11.612 11.445 10.204 1.00 81.19 212 GLN A O 1
ATOM 1751 N N . PHE A 1 213 ? -12.121 12.955 11.788 1.00 85.56 213 PHE A N 1
ATOM 1752 C CA . PHE A 1 213 ? -12.382 11.963 12.823 1.00 85.56 213 PHE A CA 1
ATOM 1753 C C . PHE A 1 213 ? -13.884 11.763 12.934 1.00 85.56 213 PHE A C 1
ATOM 1755 O O . PHE A 1 213 ? -14.636 12.732 13.042 1.00 85.56 213 PHE A O 1
ATOM 1762 N N . TYR A 1 214 ? -14.311 10.508 12.936 1.00 89.19 214 TYR A N 1
ATOM 1763 C CA . TYR A 1 214 ? -15.680 10.129 13.244 1.00 89.19 214 TYR A CA 1
ATOM 1764 C C . TYR A 1 214 ? -15.706 9.439 14.604 1.00 89.19 214 TYR A C 1
ATOM 1766 O O . TYR A 1 214 ? -14.981 8.462 14.812 1.00 89.19 214 TYR A O 1
ATOM 1774 N N . PHE A 1 215 ? -16.554 9.919 15.514 1.00 89.81 215 PHE A N 1
ATOM 1775 C CA . PHE A 1 215 ? -16.804 9.255 16.786 1.00 89.81 215 PHE A CA 1
ATOM 1776 C C . PHE A 1 215 ? -18.284 8.990 17.037 1.00 89.81 215 PHE A C 1
ATOM 1778 O O . PHE A 1 215 ? -19.089 9.919 17.086 1.00 89.81 215 PHE A O 1
ATOM 1785 N N . ASP A 1 216 ? -18.627 7.716 17.245 1.00 87.31 216 ASP A N 1
ATOM 1786 C CA . ASP A 1 216 ? -19.970 7.298 17.656 1.00 87.31 216 ASP A CA 1
ATOM 1787 C C . ASP A 1 216 ? -19.951 6.729 19.084 1.00 87.31 216 ASP A C 1
ATOM 1789 O O . ASP A 1 216 ? -19.418 5.632 19.309 1.00 87.31 216 ASP A O 1
ATOM 1793 N N . PRO A 1 217 ? -20.506 7.469 20.064 1.00 83.00 217 PRO A N 1
ATOM 1794 C CA . PRO A 1 217 ? -20.463 7.074 21.461 1.00 83.00 217 PRO A CA 1
ATOM 1795 C C . PRO A 1 217 ? -21.375 5.889 21.782 1.00 83.00 217 PRO A C 1
ATOM 1797 O O . PRO A 1 217 ? -21.164 5.286 22.827 1.00 83.00 217 PRO A O 1
ATOM 1800 N N . ASP A 1 218 ? -22.371 5.563 20.954 1.00 84.38 218 ASP A N 1
ATOM 1801 C CA . ASP A 1 218 ? -23.156 4.332 21.075 1.00 84.38 218 ASP A CA 1
ATOM 1802 C C . ASP A 1 218 ? -23.939 4.085 19.779 1.00 84.38 218 ASP A C 1
ATOM 1804 O O . ASP A 1 218 ? -24.984 4.692 19.522 1.00 84.38 218 ASP A O 1
ATOM 1808 N N . VAL A 1 219 ? -23.461 3.113 18.998 1.00 77.12 219 VAL A N 1
ATOM 1809 C CA . VAL A 1 219 ? -24.049 2.733 17.702 1.00 77.12 219 VAL A CA 1
ATOM 1810 C C . VAL A 1 219 ? -25.510 2.256 17.838 1.00 77.12 219 VAL A C 1
ATOM 1812 O O . VAL A 1 219 ? -26.235 2.191 16.845 1.00 77.12 219 VAL A O 1
ATOM 1815 N N . ASN A 1 220 ? -25.973 1.924 19.050 1.00 74.50 220 ASN A N 1
ATOM 1816 C CA . ASN A 1 220 ? -27.321 1.402 19.296 1.00 74.50 220 ASN A CA 1
ATOM 1817 C C . ASN A 1 220 ? -28.387 2.473 19.575 1.00 74.50 220 ASN A C 1
ATOM 1819 O O . ASN A 1 220 ? -29.550 2.110 19.765 1.00 74.50 220 ASN A O 1
ATOM 1823 N N . LEU A 1 221 ? -28.032 3.760 19.658 1.00 73.38 221 LEU A N 1
ATOM 1824 C CA . LEU A 1 221 ? -28.997 4.802 20.024 1.00 73.38 221 LEU A CA 1
ATOM 1825 C C . LEU A 1 221 ? -30.168 4.858 19.034 1.00 73.38 221 LEU A C 1
ATOM 1827 O O . LEU A 1 221 ? -29.986 4.999 17.826 1.00 73.38 221 LEU A O 1
ATOM 1831 N N . THR A 1 222 ? -31.391 4.791 19.568 1.00 58.03 222 THR A N 1
ATOM 1832 C CA . THR A 1 222 ? -32.655 4.831 18.809 1.00 58.03 222 THR A CA 1
ATOM 1833 C C . THR A 1 222 ? -32.919 6.185 18.153 1.00 58.03 222 THR A C 1
ATOM 1835 O O . THR A 1 222 ? -33.584 6.247 17.121 1.00 58.03 222 THR A O 1
ATOM 1838 N N . ALA A 1 223 ? -32.364 7.259 18.718 1.00 66.75 223 ALA A N 1
ATOM 1839 C CA . ALA A 1 223 ? -32.245 8.570 18.091 1.00 66.75 223 ALA A CA 1
ATOM 1840 C C . ALA A 1 223 ? -30.753 8.852 17.853 1.00 66.75 223 ALA A C 1
ATOM 1842 O O . ALA A 1 223 ? -30.123 9.548 18.653 1.00 66.75 223 ALA A O 1
ATOM 1843 N N . PRO A 1 224 ? -30.151 8.252 16.812 1.00 60.53 224 PRO A N 1
ATOM 1844 C CA . PRO A 1 224 ? -28.728 8.398 16.580 1.00 60.53 224 PRO A CA 1
ATOM 1845 C C . PRO A 1 224 ? -28.402 9.868 16.272 1.00 60.53 224 PRO A C 1
ATOM 1847 O O . PRO A 1 224 ? -29.190 10.530 15.584 1.00 60.53 224 PRO A O 1
ATOM 1850 N N . PRO A 1 225 ? -27.240 10.382 16.720 1.00 62.00 225 PRO A N 1
ATOM 1851 C CA . PRO A 1 225 ? -26.774 11.697 16.300 1.00 62.00 225 PRO A CA 1
ATOM 1852 C C . PRO A 1 225 ? -26.762 11.772 14.771 1.00 62.00 225 PRO A C 1
ATOM 1854 O O . PRO A 1 225 ? -26.511 10.757 14.093 1.00 62.00 225 PRO A O 1
ATOM 1857 N N . ARG A 1 226 ? -27.061 12.951 14.209 1.00 69.12 226 ARG A N 1
ATOM 1858 C CA . ARG A 1 226 ? -26.958 13.133 12.756 1.00 69.12 226 ARG A CA 1
ATOM 1859 C C . ARG A 1 226 ? -25.507 12.864 12.371 1.00 69.12 226 ARG A C 1
ATOM 1861 O O . ARG A 1 226 ? -24.606 13.135 13.150 1.00 69.12 226 ARG A O 1
ATOM 1868 N N . HIS A 1 227 ? -25.263 12.343 11.170 1.00 65.50 227 HIS A N 1
ATOM 1869 C CA . HIS A 1 227 ? -23.903 11.998 10.729 1.00 65.50 227 HIS A CA 1
ATOM 1870 C C . HIS A 1 227 ? -22.899 13.151 10.925 1.00 65.50 227 HIS A C 1
ATOM 1872 O O . HIS A 1 227 ? -21.768 12.922 11.336 1.00 65.50 227 HIS A O 1
ATOM 1878 N N . GLY A 1 228 ? -23.334 14.396 10.691 1.00 68.44 228 GLY A N 1
ATOM 1879 C CA . GLY A 1 228 ? -22.524 15.594 10.928 1.00 68.44 228 GLY A CA 1
ATOM 1880 C C . GLY A 1 228 ? -22.147 15.840 12.392 1.00 68.44 228 GLY A C 1
ATOM 1881 O O . GLY A 1 228 ? -21.099 16.418 12.637 1.00 68.44 228 GLY A O 1
ATOM 1882 N N . ASP A 1 229 ? -22.944 15.362 13.348 1.00 75.75 229 ASP A N 1
ATOM 1883 C CA . ASP A 1 229 ? -22.697 15.532 14.786 1.00 75.75 229 ASP A CA 1
ATOM 1884 C C . ASP A 1 229 ? -21.619 14.560 15.305 1.00 75.75 229 ASP A C 1
ATOM 1886 O O . ASP A 1 229 ? -21.066 14.762 16.383 1.00 75.75 229 ASP A O 1
ATOM 1890 N N . CYS A 1 230 ? -21.327 13.497 14.546 1.00 83.00 230 CYS A N 1
ATOM 1891 C CA . CYS A 1 230 ? -20.273 12.528 14.856 1.00 83.00 230 CYS A CA 1
ATOM 1892 C C . CYS A 1 230 ? -18.915 12.912 14.248 1.00 83.00 230 CYS A C 1
ATOM 1894 O O . CYS A 1 230 ? -17.903 12.300 14.586 1.00 83.00 230 CYS A O 1
ATOM 1896 N N . ILE A 1 231 ? -18.889 13.880 13.328 1.00 86.12 231 ILE A N 1
ATOM 1897 C CA . ILE A 1 231 ? -17.668 14.367 12.684 1.00 86.12 231 ILE A CA 1
ATOM 1898 C C . ILE A 1 231 ? -17.022 15.410 13.587 1.00 86.12 231 ILE A C 1
ATOM 1900 O O . ILE A 1 231 ? -17.674 16.358 14.018 1.00 86.12 231 ILE A O 1
ATOM 1904 N N . MET A 1 232 ? -15.724 15.267 13.831 1.00 87.88 232 MET A N 1
ATOM 1905 C CA . MET A 1 232 ? -14.971 16.193 14.667 1.00 87.88 232 MET A CA 1
ATOM 1906 C C . MET A 1 232 ? -13.498 16.279 14.263 1.00 87.88 232 MET A C 1
ATOM 1908 O O . MET A 1 232 ? -12.976 15.491 13.470 1.00 87.88 232 MET A O 1
ATOM 1912 N N . THR A 1 233 ? -12.813 17.278 14.804 1.00 85.12 233 THR A N 1
ATOM 1913 C CA . THR A 1 233 ? -11.359 17.427 14.713 1.00 85.12 233 THR A CA 1
ATOM 1914 C C . THR A 1 233 ? -10.643 16.500 15.698 1.00 85.12 233 THR A C 1
ATOM 1916 O O . THR A 1 233 ? -11.221 16.034 16.680 1.00 85.12 233 THR A O 1
ATOM 1919 N N . ASN A 1 234 ? -9.341 16.283 15.485 1.00 83.81 234 ASN A N 1
ATOM 1920 C CA . ASN A 1 234 ? -8.504 15.513 16.411 1.00 83.81 234 ASN A CA 1
ATOM 1921 C C . ASN A 1 234 ? -8.544 16.085 17.842 1.00 83.81 234 ASN A C 1
ATOM 1923 O O . ASN A 1 234 ? -8.627 15.356 18.830 1.00 83.81 234 ASN A O 1
ATOM 1927 N N . TYR A 1 235 ? -8.505 17.417 17.950 1.00 83.62 235 TYR A N 1
ATOM 1928 C CA . TYR A 1 235 ? -8.556 18.113 19.231 1.00 83.62 235 TYR A CA 1
ATOM 1929 C C . TYR A 1 235 ? -9.894 17.883 19.942 1.00 83.62 235 TYR A C 1
ATOM 1931 O O . TYR A 1 235 ? -9.903 17.529 21.119 1.00 83.62 235 TYR A O 1
ATOM 1939 N N . GLU A 1 236 ? -11.014 18.023 19.230 1.00 86.88 236 GLU A N 1
ATOM 1940 C CA . GLU A 1 236 ? -12.350 17.775 19.782 1.00 86.88 236 GLU A CA 1
ATOM 1941 C C . GLU A 1 236 ? -12.528 16.320 20.212 1.00 86.88 236 GLU A C 1
ATOM 1943 O O . GLU A 1 236 ? -13.014 16.085 21.317 1.00 86.88 236 GLU A O 1
ATOM 1948 N N . LEU A 1 237 ? -12.064 15.355 19.407 1.00 88.31 237 LEU A N 1
ATOM 1949 C CA . LEU A 1 237 ? -12.081 13.938 19.777 1.00 88.31 237 LEU A CA 1
ATOM 1950 C C . LEU A 1 237 ? -11.301 13.697 21.069 1.00 88.31 237 LEU A C 1
ATOM 1952 O O . LEU A 1 237 ? -11.784 13.023 21.978 1.00 88.31 237 LEU A O 1
ATOM 1956 N N . ARG A 1 238 ? -10.106 14.282 21.182 1.00 87.31 238 ARG A N 1
ATOM 1957 C CA . ARG A 1 238 ? -9.278 14.163 22.383 1.00 87.31 238 ARG A CA 1
ATOM 1958 C C . ARG A 1 238 ? -9.966 14.754 23.611 1.00 87.31 238 ARG A C 1
ATOM 1960 O O . ARG A 1 238 ? -10.008 14.096 24.646 1.00 87.31 238 ARG A O 1
ATOM 1967 N N . GLN A 1 239 ? -10.539 15.952 23.497 1.00 85.19 239 GLN A N 1
ATOM 1968 C CA . GLN A 1 239 ? -11.286 16.581 24.591 1.00 85.19 239 GLN A CA 1
ATOM 1969 C C . GLN A 1 239 ? -12.531 15.774 24.974 1.00 85.19 239 GLN A C 1
ATOM 1971 O O . GLN A 1 239 ? -12.857 15.667 26.155 1.00 85.19 239 GLN A O 1
ATOM 1976 N N . LEU A 1 240 ? -13.226 15.198 23.993 1.00 86.38 240 LEU A N 1
ATOM 1977 C CA . LEU A 1 240 ? -14.407 14.374 24.212 1.00 86.38 240 LEU A CA 1
ATOM 1978 C C . LEU A 1 240 ? -14.053 13.102 24.987 1.00 86.38 240 LEU A C 1
ATOM 1980 O O . LEU A 1 240 ? -14.659 12.836 26.023 1.00 86.38 240 LEU A O 1
ATOM 1984 N N . LEU A 1 241 ? -13.045 12.361 24.520 1.00 86.19 241 LEU A N 1
ATOM 1985 C CA . LEU A 1 241 ? -12.596 11.124 25.155 1.00 86.19 241 LEU A CA 1
ATOM 1986 C C . LEU A 1 241 ? -12.029 11.369 26.558 1.00 86.19 241 LEU A C 1
ATOM 1988 O O . LEU A 1 241 ? -12.285 10.575 27.450 1.00 86.19 241 LEU A O 1
ATOM 1992 N N . GLN A 1 242 ? -11.304 12.470 26.783 1.00 83.25 242 GLN A N 1
ATOM 1993 C CA . GLN A 1 242 ? -10.712 12.769 28.094 1.00 83.25 242 GLN A CA 1
ATOM 1994 C C . GLN A 1 242 ? -11.725 13.263 29.135 1.00 83.25 242 GLN A C 1
ATOM 1996 O O . GLN A 1 242 ? -11.554 12.975 30.315 1.00 83.25 242 GLN A O 1
ATOM 2001 N N . ASN A 1 243 ? -12.751 14.015 28.721 1.00 79.06 243 ASN A N 1
ATOM 2002 C CA . ASN A 1 243 ? -13.600 14.751 29.666 1.00 79.06 243 ASN A CA 1
ATOM 2003 C C . ASN A 1 243 ? -15.048 14.255 29.753 1.00 79.06 243 ASN A C 1
ATOM 2005 O O . ASN A 1 243 ? -15.759 14.667 30.666 1.00 79.06 243 ASN A O 1
ATOM 2009 N N . LYS A 1 244 ? -15.533 13.477 28.777 1.00 73.25 244 LYS A N 1
ATOM 2010 C CA . LYS A 1 244 ? -16.970 13.150 28.667 1.00 73.25 244 LYS A CA 1
ATOM 2011 C C . LYS A 1 244 ? -17.277 11.666 28.492 1.00 73.25 244 LYS A C 1
ATOM 2013 O O . LYS A 1 244 ? -18.450 11.304 28.438 1.00 73.25 244 LYS A O 1
ATOM 2018 N N . VAL A 1 245 ? -16.262 10.823 28.336 1.00 75.88 245 VAL A N 1
ATOM 2019 C CA . VAL A 1 245 ? -16.437 9.393 28.077 1.00 75.88 245 VAL A CA 1
ATOM 2020 C C . VAL A 1 245 ? -15.775 8.626 29.216 1.00 75.88 245 VAL A C 1
ATOM 2022 O O . VAL A 1 245 ? -14.591 8.330 29.162 1.00 75.88 245 VAL A O 1
ATOM 2025 N N . ASP A 1 246 ? -16.530 8.353 30.280 1.00 77.25 246 ASP A N 1
ATOM 2026 C CA . ASP A 1 246 ? -15.990 7.832 31.550 1.00 77.25 246 ASP A CA 1
ATOM 2027 C C . ASP A 1 246 ? -15.297 6.461 31.418 1.00 77.25 246 ASP A C 1
ATOM 2029 O O . ASP A 1 246 ? -14.367 6.119 32.154 1.00 77.25 246 ASP A O 1
ATOM 2033 N N . ASP A 1 247 ? -15.715 5.672 30.437 1.00 77.88 247 ASP A N 1
ATOM 2034 C CA . ASP A 1 247 ? -15.262 4.307 30.192 1.00 77.88 247 ASP A CA 1
ATOM 2035 C C . ASP A 1 247 ? -14.013 4.204 29.310 1.00 77.88 247 ASP A C 1
ATOM 2037 O O . ASP A 1 247 ? -13.536 3.100 29.063 1.00 77.88 247 ASP A O 1
ATOM 2041 N N . VAL A 1 248 ? -13.407 5.318 28.880 1.00 82.50 248 VAL A N 1
ATOM 2042 C CA . VAL A 1 248 ? -12.057 5.240 28.284 1.00 82.50 248 VAL A CA 1
ATOM 2043 C C . VAL A 1 248 ? -11.015 4.744 29.294 1.00 82.50 248 VAL A C 1
ATOM 2045 O O . VAL A 1 248 ? -9.933 4.302 28.912 1.00 82.50 248 VAL A O 1
ATOM 2048 N N . SER A 1 249 ? -11.341 4.811 30.586 1.00 87.12 249 SER A N 1
ATOM 2049 C CA . SER A 1 249 ? -10.555 4.240 31.678 1.00 87.12 249 SER A CA 1
ATOM 2050 C C . SER A 1 249 ? -10.717 2.720 31.819 1.00 87.12 249 SER A C 1
ATOM 2052 O O .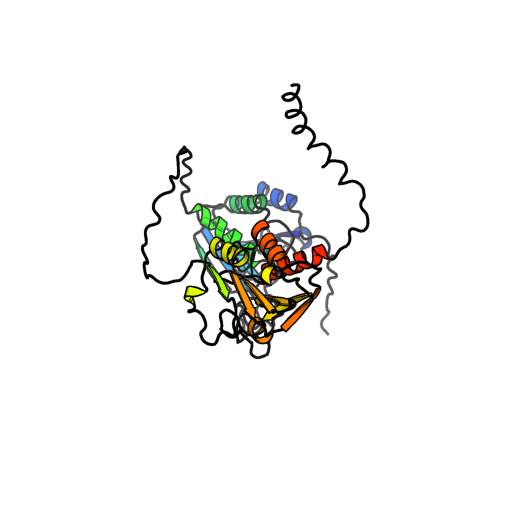 SER A 1 249 ? -9.968 2.103 32.577 1.00 87.12 249 SER A O 1
ATOM 2054 N N . GLU A 1 250 ? -11.656 2.094 31.096 1.00 90.00 250 GLU A N 1
ATOM 2055 C CA . GLU A 1 250 ? -11.834 0.644 31.130 1.00 90.00 250 GLU A CA 1
ATOM 2056 C C . GLU A 1 250 ? -10.609 -0.071 30.557 1.00 90.00 250 GLU A C 1
ATOM 2058 O O . GLU A 1 250 ? -10.031 0.326 29.537 1.00 90.00 250 GLU A O 1
ATOM 2063 N N . LYS A 1 251 ? -10.241 -1.172 31.214 1.00 94.69 251 LYS A N 1
ATOM 2064 C CA . LYS A 1 251 ? -9.177 -2.054 30.750 1.00 94.69 251 LYS A CA 1
ATOM 2065 C C . LYS A 1 251 ? -9.622 -2.812 29.508 1.00 94.69 251 LYS A C 1
ATOM 2067 O O . LYS A 1 251 ? -10.718 -3.372 29.444 1.00 94.69 251 LYS A O 1
ATOM 2072 N N . ILE A 1 252 ? -8.724 -2.877 28.538 1.00 95.81 252 ILE A N 1
ATOM 2073 C CA . ILE A 1 252 ? -8.853 -3.735 27.374 1.00 95.81 252 ILE A CA 1
ATOM 2074 C C . ILE A 1 252 ? -8.608 -5.167 27.856 1.00 95.81 252 ILE A C 1
ATOM 2076 O O . ILE A 1 252 ? -7.536 -5.507 28.354 1.00 95.81 252 ILE A O 1
ATOM 2080 N N . GLN A 1 253 ? -9.621 -6.014 27.715 1.00 95.75 253 GLN A N 1
ATOM 2081 C CA . GLN A 1 253 ? -9.529 -7.446 27.990 1.00 95.75 253 GLN A CA 1
ATOM 2082 C C . GLN A 1 253 ? -8.946 -8.189 26.785 1.00 95.75 253 GLN A C 1
ATOM 2084 O O . GLN A 1 253 ? -8.109 -9.079 26.929 1.00 95.75 253 GLN A O 1
ATOM 2089 N N . GLU A 1 254 ? -9.395 -7.821 25.584 1.00 96.00 254 GLU A N 1
ATOM 2090 C CA . GLU A 1 254 ? -9.077 -8.515 24.338 1.00 96.00 254 GLU A CA 1
ATOM 2091 C C . GLU A 1 254 ? -8.968 -7.516 23.182 1.00 96.00 254 GLU A C 1
ATOM 2093 O O . GLU A 1 254 ? -9.758 -6.576 23.082 1.00 96.00 254 GLU A O 1
ATOM 2098 N N . VAL A 1 255 ? -8.025 -7.757 22.278 1.00 96.75 255 VAL A N 1
ATOM 2099 C CA . VAL A 1 255 ? -7.884 -7.064 20.998 1.00 96.75 255 VAL A CA 1
ATOM 2100 C C . VAL A 1 255 ? -8.142 -8.064 19.885 1.00 96.75 255 VAL A C 1
ATOM 2102 O O . VAL A 1 255 ? -7.560 -9.144 19.855 1.00 96.75 255 VAL A O 1
ATOM 2105 N N . ARG A 1 256 ? -9.029 -7.714 18.959 1.00 97.81 256 ARG A N 1
ATOM 2106 C CA . ARG A 1 256 ? -9.409 -8.541 17.815 1.00 97.81 256 ARG A CA 1
ATOM 2107 C C . ARG A 1 256 ? -9.076 -7.813 16.529 1.00 97.81 256 ARG A C 1
ATOM 2109 O O . ARG A 1 256 ? -9.594 -6.729 16.278 1.00 97.81 256 ARG A O 1
ATOM 2116 N N . TYR A 1 257 ? -8.257 -8.434 15.696 1.00 96.69 257 TYR A N 1
ATOM 2117 C CA . TYR A 1 257 ? -7.923 -7.928 14.373 1.00 96.69 257 TYR A CA 1
ATOM 2118 C C . TYR A 1 257 ? -8.875 -8.539 13.353 1.00 96.69 257 TYR A C 1
ATOM 2120 O O . TYR A 1 257 ? -8.837 -9.746 13.092 1.00 96.69 257 TYR A O 1
ATOM 2128 N N . TYR A 1 258 ? -9.717 -7.709 12.755 1.00 96.75 258 TYR A N 1
ATOM 2129 C CA . TYR A 1 258 ? -10.657 -8.134 11.730 1.00 96.75 258 TYR A CA 1
ATOM 2130 C C . TYR A 1 258 ? -10.211 -7.689 10.345 1.00 96.75 258 TYR A C 1
ATOM 2132 O O . TYR A 1 258 ? -9.530 -6.681 10.173 1.00 96.75 258 TYR A O 1
ATOM 2140 N N . THR A 1 259 ? -10.639 -8.455 9.345 1.00 94.38 259 THR A N 1
ATOM 2141 C CA . THR A 1 259 ? -10.468 -8.127 7.932 1.00 94.38 259 THR A CA 1
ATOM 2142 C C . THR A 1 259 ? -11.774 -8.285 7.177 1.00 94.38 259 THR A C 1
ATOM 2144 O O . THR A 1 259 ? -12.519 -9.243 7.410 1.00 94.38 259 THR A O 1
ATOM 2147 N N . HIS A 1 260 ? -12.034 -7.408 6.218 1.00 90.75 260 HIS A N 1
ATOM 2148 C CA . HIS A 1 260 ? -13.149 -7.547 5.284 1.00 90.75 260 HIS A CA 1
ATOM 2149 C C . HIS A 1 260 ? -12.705 -7.148 3.870 1.00 90.75 260 HIS A C 1
ATOM 2151 O O . HIS A 1 260 ? -11.674 -6.489 3.718 1.00 90.75 260 HIS A O 1
ATOM 2157 N N . PRO A 1 261 ? -13.408 -7.587 2.817 1.00 86.00 261 PRO A N 1
ATOM 2158 C CA . PRO A 1 261 ? -13.044 -7.201 1.461 1.00 86.00 261 PRO A CA 1
ATOM 2159 C C . PRO A 1 261 ? -13.211 -5.689 1.247 1.00 86.00 261 PRO A C 1
ATOM 2161 O O . PRO A 1 261 ? -14.115 -5.072 1.803 1.00 86.00 261 PRO A O 1
ATOM 2164 N N . LEU A 1 262 ? -12.347 -5.103 0.422 1.00 78.12 262 LEU A N 1
ATOM 2165 C CA . LEU A 1 262 ? -12.449 -3.728 -0.070 1.00 78.12 262 LEU A CA 1
ATOM 2166 C C . LEU A 1 262 ? -13.670 -3.512 -0.976 1.00 78.12 262 LEU A C 1
ATOM 2168 O O . LEU A 1 262 ? -14.167 -2.399 -1.037 1.00 78.12 262 LEU A O 1
ATOM 2172 N N . ASN A 1 263 ? -14.133 -4.547 -1.691 1.00 71.00 263 ASN A N 1
ATOM 2173 C CA . ASN A 1 263 ? -15.304 -4.468 -2.572 1.00 71.00 263 ASN A CA 1
ATOM 2174 C C . ASN A 1 263 ? -16.152 -5.748 -2.513 1.00 71.00 263 ASN A C 1
ATOM 2176 O O . ASN A 1 263 ? -15.649 -6.844 -2.270 1.00 71.00 263 ASN A O 1
ATOM 2180 N N . ASP A 1 264 ? -17.438 -5.608 -2.800 1.00 71.94 264 ASP A N 1
ATOM 2181 C CA . ASP A 1 264 ? -18.468 -6.653 -2.769 1.00 71.94 264 ASP A CA 1
ATOM 2182 C C . ASP A 1 264 ? -18.279 -7.773 -3.812 1.00 71.94 264 ASP A C 1
ATOM 2184 O O . ASP A 1 264 ? -18.721 -8.904 -3.618 1.00 71.94 264 ASP A O 1
ATOM 2188 N N . TRP A 1 265 ? -17.549 -7.521 -4.896 1.00 57.97 265 TRP A N 1
ATOM 2189 C CA . TRP A 1 265 ? -17.204 -8.543 -5.892 1.00 57.97 265 TRP A CA 1
ATOM 2190 C C . TRP A 1 265 ? -15.931 -9.346 -5.560 1.00 57.97 265 TRP A C 1
ATOM 2192 O O . TRP A 1 265 ? -15.553 -10.244 -6.318 1.00 57.97 265 TRP A O 1
ATOM 2202 N N . GLN A 1 266 ? -15.232 -9.055 -4.454 1.00 56.62 266 GLN A N 1
ATOM 2203 C CA . GLN A 1 266 ? -13.967 -9.726 -4.138 1.00 56.62 266 GLN A CA 1
ATOM 2204 C C . GLN A 1 266 ? -14.154 -11.189 -3.702 1.00 56.62 266 GLN A C 1
ATOM 2206 O O . GLN A 1 266 ? -14.796 -11.506 -2.699 1.00 56.62 266 GLN A O 1
ATOM 2211 N N . MET A 1 267 ? -13.497 -12.088 -4.441 1.00 54.53 267 MET A N 1
ATOM 2212 C CA . MET A 1 267 ? -13.536 -13.541 -4.221 1.00 54.53 267 MET A CA 1
ATOM 2213 C C . MET A 1 267 ? -12.447 -14.054 -3.257 1.00 54.53 267 MET A C 1
ATOM 2215 O O . MET A 1 267 ? -12.491 -15.209 -2.836 1.00 54.53 267 MET A O 1
ATOM 2219 N N . SER A 1 268 ? -11.450 -13.226 -2.913 1.00 53.12 268 SER A N 1
ATOM 2220 C CA . SER A 1 268 ? -10.344 -13.562 -2.002 1.00 53.12 268 SER A CA 1
ATOM 2221 C C . SER A 1 268 ? -9.835 -12.321 -1.260 1.00 53.12 268 SER A C 1
ATOM 2223 O O . SER A 1 268 ? -9.803 -11.234 -1.831 1.00 53.12 268 SER A O 1
ATOM 2225 N N . LYS A 1 269 ? -9.392 -12.507 -0.007 1.00 58.56 269 LYS A N 1
ATOM 2226 C CA . LYS A 1 269 ? -8.808 -11.465 0.865 1.00 58.56 269 LYS A CA 1
ATOM 2227 C C . LYS A 1 269 ? -7.285 -11.551 1.011 1.00 58.56 269 LYS A C 1
ATOM 2229 O O . LYS A 1 269 ? -6.707 -10.779 1.772 1.00 58.56 269 LYS A O 1
ATOM 2234 N N . ILE A 1 270 ? -6.635 -12.483 0.304 1.00 55.09 270 ILE A N 1
ATOM 2235 C CA . ILE A 1 270 ? -5.214 -12.826 0.512 1.00 55.09 270 ILE A CA 1
ATOM 2236 C C . ILE A 1 270 ? -4.290 -11.611 0.334 1.00 55.09 270 ILE A C 1
ATOM 2238 O O . ILE A 1 270 ? -3.319 -11.483 1.068 1.00 55.09 270 ILE A O 1
ATOM 2242 N N . PHE A 1 271 ? -4.610 -10.697 -0.586 1.00 51.91 271 PHE A N 1
ATOM 2243 C CA . PHE A 1 271 ? -3.744 -9.551 -0.888 1.00 51.91 271 PHE A CA 1
ATOM 2244 C C . PHE A 1 271 ? -4.401 -8.182 -0.680 1.00 51.91 271 PHE A C 1
ATOM 2246 O O . PHE A 1 271 ? -3.706 -7.175 -0.606 1.00 51.91 271 PHE A O 1
ATOM 2253 N N . LEU A 1 272 ? -5.734 -8.126 -0.618 1.00 67.88 272 LEU A N 1
ATOM 2254 C CA . LEU A 1 272 ? -6.499 -6.880 -0.611 1.00 67.88 272 LEU A CA 1
ATOM 2255 C C . LEU A 1 272 ? -7.676 -7.028 0.332 1.00 67.88 272 LEU A C 1
ATOM 2257 O O . LEU A 1 272 ? -8.683 -7.656 0.008 1.00 67.88 272 LEU A O 1
ATOM 2261 N N . HIS A 1 273 ? -7.528 -6.456 1.509 1.00 82.19 273 HIS A N 1
ATOM 2262 C CA . HIS A 1 273 ? -8.587 -6.387 2.490 1.00 82.19 273 HIS A CA 1
ATOM 2263 C C . HIS A 1 273 ? -8.437 -5.092 3.273 1.00 82.19 273 HIS A C 1
ATOM 2265 O O . HIS A 1 273 ? -7.330 -4.573 3.442 1.00 82.19 273 HIS A O 1
ATOM 2271 N N . HIS A 1 274 ? -9.564 -4.595 3.759 1.00 90.81 274 HIS A N 1
ATOM 2272 C CA . HIS A 1 274 ? -9.570 -3.607 4.817 1.00 90.81 274 HIS A CA 1
ATOM 2273 C C . HIS A 1 274 ? -9.311 -4.309 6.141 1.00 90.81 274 HIS A C 1
ATOM 2275 O O . HIS A 1 274 ? -9.827 -5.410 6.361 1.00 90.81 274 HIS A O 1
ATOM 2281 N N . ALA A 1 275 ? -8.525 -3.689 7.010 1.00 94.31 275 ALA A N 1
ATOM 2282 C CA . ALA A 1 275 ? -8.257 -4.195 8.344 1.00 94.31 275 ALA A CA 1
ATOM 2283 C C . ALA A 1 275 ? -8.656 -3.170 9.399 1.00 94.31 275 ALA A C 1
ATOM 2285 O O . ALA A 1 275 ? -8.469 -1.968 9.220 1.00 94.31 275 ALA A O 1
ATOM 2286 N N . PHE A 1 276 ? -9.185 -3.668 10.509 1.00 97.00 276 PHE A N 1
ATOM 2287 C CA . PHE A 1 276 ? -9.605 -2.845 11.631 1.00 97.00 276 PHE A CA 1
ATOM 2288 C C . PHE A 1 276 ? -9.465 -3.597 12.948 1.00 97.00 276 PHE A C 1
ATOM 2290 O O . PHE A 1 276 ? -9.413 -4.831 12.983 1.00 97.00 276 PHE A O 1
ATOM 2297 N N . ILE A 1 277 ? -9.417 -2.840 14.040 1.00 97.81 277 ILE A N 1
ATOM 2298 C CA . ILE A 1 277 ? -9.304 -3.383 15.389 1.00 97.81 277 ILE A CA 1
ATOM 2299 C C . ILE A 1 277 ? -10.645 -3.284 16.097 1.00 97.81 277 ILE A C 1
ATOM 2301 O O . ILE A 1 277 ? -11.307 -2.249 16.040 1.00 97.81 277 ILE A O 1
ATOM 2305 N N . VAL A 1 278 ? -11.015 -4.351 16.804 1.00 98.19 278 VAL A N 1
ATOM 2306 C CA . VAL A 1 278 ? -12.072 -4.333 17.812 1.00 98.19 278 VAL A CA 1
ATOM 2307 C C . VAL A 1 278 ? -11.471 -4.627 19.180 1.00 98.19 278 VAL A C 1
ATOM 2309 O O . VAL A 1 278 ? -10.871 -5.680 19.384 1.00 98.19 278 VAL A O 1
ATOM 2312 N N . LEU A 1 279 ? -11.651 -3.714 20.125 1.00 97.50 279 LEU A N 1
ATOM 2313 C CA . LEU A 1 279 ? -11.270 -3.882 21.523 1.00 97.50 279 LEU A CA 1
ATOM 2314 C C . LEU A 1 279 ? -12.486 -4.367 22.305 1.00 97.50 279 LEU A C 1
ATOM 2316 O O . LEU A 1 279 ? -13.581 -3.830 22.141 1.00 97.50 279 LEU A O 1
ATOM 2320 N N . LYS A 1 280 ? -12.292 -5.349 23.177 1.00 97.25 280 LYS A N 1
ATOM 2321 C CA . LYS A 1 280 ? -13.273 -5.751 24.183 1.00 97.25 280 LYS A CA 1
ATOM 2322 C C . LYS A 1 280 ? -12.835 -5.206 25.536 1.00 97.25 280 LYS A C 1
ATOM 2324 O O . LYS A 1 280 ? -11.721 -5.494 25.970 1.00 97.25 280 LYS A O 1
ATOM 2329 N N . THR A 1 281 ? -13.716 -4.477 26.203 1.00 96.06 281 THR A N 1
ATOM 2330 C CA . THR A 1 281 ? -13.563 -4.036 27.593 1.00 96.06 281 THR A CA 1
ATOM 2331 C C . THR A 1 281 ? -14.607 -4.725 28.479 1.00 96.06 281 THR A C 1
ATOM 2333 O O . THR A 1 281 ? -15.317 -5.624 28.017 1.00 96.06 281 THR A O 1
ATOM 2336 N N . ASP A 1 282 ? -14.697 -4.338 29.753 1.00 93.00 282 ASP A N 1
ATOM 2337 C CA . ASP A 1 282 ? -15.689 -4.891 30.684 1.00 93.00 282 ASP A CA 1
ATOM 2338 C C . ASP A 1 282 ? -17.119 -4.650 30.197 1.00 93.00 282 ASP A C 1
ATOM 2340 O O . ASP A 1 282 ? -17.954 -5.555 30.245 1.00 93.00 282 ASP A O 1
ATOM 2344 N N . ASN A 1 283 ? -17.396 -3.442 29.699 1.00 93.62 283 ASN A N 1
ATOM 2345 C CA . ASN A 1 283 ? -18.755 -3.049 29.366 1.00 93.62 283 ASN A CA 1
ATOM 2346 C C . ASN A 1 283 ? -18.972 -2.764 27.882 1.00 93.62 283 ASN A C 1
ATOM 2348 O O . ASN A 1 283 ? -20.130 -2.594 27.496 1.00 93.62 283 ASN A O 1
ATOM 2352 N N . TRP A 1 284 ? -17.930 -2.667 27.057 1.00 95.81 284 TRP A N 1
ATOM 2353 C CA . TRP A 1 284 ? -18.048 -2.196 25.679 1.00 95.81 284 TRP A CA 1
ATOM 2354 C C . TRP A 1 284 ? -17.202 -2.998 24.695 1.00 95.81 284 TRP A C 1
ATOM 2356 O O . TRP A 1 284 ? -16.166 -3.578 25.016 1.00 95.81 284 TRP A O 1
ATOM 2366 N N . PHE A 1 285 ? -17.645 -2.972 23.444 1.00 97.19 285 PHE A N 1
ATOM 2367 C CA . PHE A 1 285 ? -16.810 -3.256 22.293 1.00 97.19 285 PHE A CA 1
ATOM 2368 C C . PHE A 1 285 ? -16.533 -1.948 21.568 1.00 97.19 285 PHE A C 1
ATOM 2370 O O . PHE A 1 285 ? -17.466 -1.212 21.252 1.00 97.19 285 PHE A O 1
ATOM 2377 N N . TRP A 1 286 ? -15.268 -1.676 21.280 1.00 97.12 286 TRP A N 1
ATOM 2378 C CA . TRP A 1 286 ? -14.824 -0.502 20.535 1.00 97.12 286 TRP A CA 1
ATOM 2379 C C . TRP A 1 286 ? -14.289 -0.949 19.187 1.00 97.12 286 TRP A C 1
ATOM 2381 O O . TRP A 1 286 ? -13.502 -1.886 19.169 1.00 97.12 286 TRP A O 1
ATOM 2391 N N . SER A 1 287 ? -14.642 -0.299 18.079 1.00 97.31 287 SER A N 1
ATOM 2392 C CA . SER A 1 287 ? -13.896 -0.453 16.827 1.00 97.31 287 SER A CA 1
ATOM 2393 C C . SER A 1 287 ? -13.128 0.808 16.480 1.00 97.31 287 SER A C 1
ATOM 2395 O O . SER A 1 287 ? -13.663 1.912 16.585 1.00 97.31 287 SER A O 1
ATOM 2397 N N . ILE A 1 288 ? -11.896 0.609 16.025 1.00 96.56 288 ILE A N 1
ATOM 2398 C CA . ILE A 1 288 ? -10.990 1.655 15.566 1.00 96.56 288 ILE A CA 1
ATOM 2399 C C . ILE A 1 288 ? -10.504 1.250 14.177 1.00 96.56 288 ILE A C 1
ATOM 2401 O O . ILE A 1 288 ? -9.931 0.170 13.999 1.00 96.56 288 ILE A O 1
ATOM 2405 N N . GLU A 1 289 ? -10.733 2.108 13.192 1.00 94.94 289 GLU A N 1
ATOM 2406 C CA . GLU A 1 289 ? -10.291 1.879 11.819 1.00 94.94 289 GLU A CA 1
ATOM 2407 C C . GLU A 1 289 ? -9.914 3.177 11.120 1.00 94.94 289 GLU A C 1
ATOM 2409 O O . GLU A 1 289 ? -10.382 4.253 11.488 1.00 94.94 289 GLU A O 1
ATOM 2414 N N . LYS A 1 290 ? -9.052 3.056 10.112 1.00 91.12 290 LYS A N 1
ATOM 2415 C CA . LYS A 1 290 ? -8.580 4.166 9.291 1.00 91.12 290 LYS A CA 1
ATOM 2416 C C . LYS A 1 290 ? -8.862 3.846 7.828 1.00 91.12 290 LYS A C 1
ATOM 2418 O O . LYS A 1 290 ? -8.541 2.746 7.391 1.00 91.12 290 LYS A O 1
ATOM 2423 N N . ASP A 1 291 ? -9.435 4.783 7.090 1.00 86.69 291 ASP A N 1
ATOM 2424 C CA . ASP A 1 291 ? -9.726 4.681 5.658 1.00 86.69 291 ASP A CA 1
ATOM 2425 C C . ASP A 1 291 ? -9.389 5.998 4.929 1.00 86.69 291 ASP A C 1
ATOM 2427 O O . ASP A 1 291 ? -8.776 6.902 5.500 1.00 86.69 291 ASP A O 1
ATOM 2431 N N . GLU A 1 292 ? -9.766 6.106 3.651 1.00 78.00 292 GLU A N 1
ATOM 2432 C CA . GLU A 1 292 ? -9.562 7.325 2.852 1.00 78.00 292 GLU A CA 1
ATOM 2433 C C . GLU A 1 292 ? -10.334 8.546 3.395 1.00 78.00 292 GLU A C 1
ATOM 2435 O O . GLU A 1 292 ? -9.949 9.685 3.127 1.00 78.00 292 GLU A O 1
ATOM 2440 N N . GLY A 1 293 ? -11.408 8.326 4.161 1.00 78.94 293 GLY A N 1
ATOM 2441 C CA . GLY A 1 293 ? -12.211 9.364 4.809 1.00 78.94 293 GLY A CA 1
ATOM 2442 C C . GLY A 1 293 ? -11.635 9.851 6.143 1.00 78.94 293 GLY A C 1
ATOM 2443 O O . GLY A 1 293 ? -11.972 10.951 6.592 1.00 78.94 293 GLY A O 1
ATOM 2444 N N . GLY A 1 294 ? -10.727 9.086 6.752 1.00 88.00 294 GLY A N 1
ATOM 2445 C CA . GLY A 1 294 ? -10.014 9.447 7.973 1.00 88.00 294 GLY A CA 1
ATOM 2446 C C . GLY A 1 294 ? -10.027 8.324 9.003 1.00 88.00 294 GLY A C 1
ATOM 244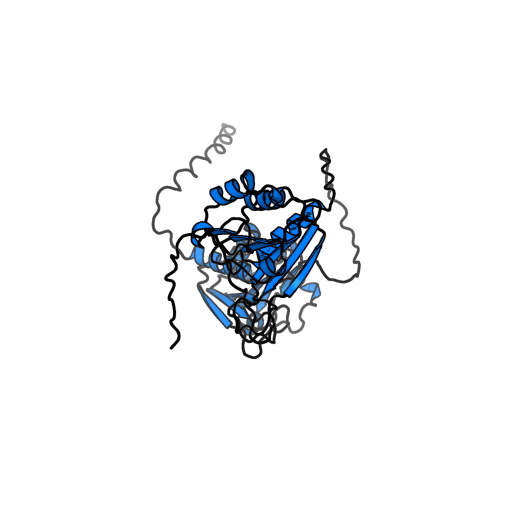7 O O . GLY A 1 294 ? -9.778 7.169 8.671 1.00 88.00 294 GLY A O 1
ATOM 2448 N N . ILE A 1 295 ? -10.258 8.661 10.275 1.00 91.75 295 ILE A N 1
ATOM 2449 C CA . ILE A 1 295 ? -10.233 7.694 11.383 1.00 91.75 295 ILE A CA 1
ATOM 2450 C C . ILE A 1 295 ? -11.613 7.608 12.021 1.00 91.75 295 ILE A C 1
ATOM 2452 O O . ILE A 1 295 ? -12.183 8.608 12.454 1.00 91.75 295 ILE A O 1
ATOM 2456 N N . THR A 1 296 ? -12.124 6.387 12.122 1.00 94.06 296 THR A N 1
ATOM 2457 C CA . THR A 1 296 ? -13.395 6.071 12.765 1.00 94.06 296 THR A CA 1
ATOM 2458 C C . THR A 1 296 ? -13.129 5.379 14.093 1.00 94.06 296 THR A C 1
ATOM 2460 O O . THR A 1 296 ? -12.474 4.337 14.145 1.00 94.06 296 THR A O 1
ATOM 2463 N N . VAL A 1 297 ? -13.680 5.939 15.166 1.00 94.50 297 VAL A N 1
ATOM 2464 C CA . VAL A 1 297 ? -13.756 5.319 16.490 1.00 94.50 297 VAL A CA 1
ATOM 2465 C C . VAL A 1 297 ? -15.231 5.183 16.849 1.00 94.50 297 VAL A C 1
ATOM 2467 O O . VAL A 1 297 ? -15.987 6.141 16.791 1.00 94.50 297 VAL A O 1
ATOM 2470 N N . GLN A 1 298 ? -15.690 4.002 17.225 1.00 95.00 298 GLN A N 1
ATOM 2471 C CA . GLN A 1 298 ? -17.084 3.813 17.637 1.00 95.00 298 GLN A CA 1
ATOM 2472 C C . GLN A 1 298 ? -17.168 2.718 18.686 1.00 95.00 298 GLN A C 1
ATOM 2474 O O . GLN A 1 298 ? -16.295 1.851 18.745 1.00 95.00 298 GLN A O 1
ATOM 2479 N N . ARG A 1 299 ? -18.221 2.729 19.500 1.00 94.69 299 ARG A N 1
ATOM 2480 C CA . ARG A 1 299 ? -18.435 1.685 20.506 1.00 94.69 299 ARG A CA 1
ATOM 2481 C C . ARG A 1 299 ? -19.879 1.213 20.578 1.00 94.69 299 ARG A C 1
ATOM 2483 O O . ARG A 1 299 ? -20.812 1.923 20.214 1.00 94.69 299 ARG A O 1
ATOM 2490 N N . SER A 1 300 ? -20.057 -0.013 21.051 1.00 94.62 300 SER A N 1
ATOM 2491 C CA . SER A 1 300 ? -21.361 -0.634 21.267 1.00 94.62 300 SER A CA 1
ATOM 2492 C C . SER A 1 300 ? -21.294 -1.670 22.384 1.00 94.62 300 SER A C 1
ATOM 2494 O O . SER A 1 300 ? -20.264 -2.302 22.604 1.00 94.62 300 SER A O 1
ATOM 2496 N N . LYS A 1 301 ? -22.421 -1.895 23.063 1.00 94.75 301 LYS A N 1
ATOM 2497 C CA . LYS A 1 301 ? -22.601 -3.042 23.964 1.00 94.75 301 LYS A CA 1
ATOM 2498 C C . LYS A 1 301 ? -22.625 -4.388 23.229 1.00 94.75 301 LYS A C 1
ATOM 2500 O O . LYS A 1 301 ? -22.476 -5.427 23.862 1.00 94.75 301 LYS A O 1
ATOM 2505 N N . GLN A 1 302 ? -22.824 -4.380 21.910 1.00 95.62 302 GLN A N 1
ATOM 2506 C CA . GLN A 1 302 ? -22.928 -5.577 21.079 1.00 95.62 302 GLN A CA 1
ATOM 2507 C C . GLN A 1 302 ? -21.767 -5.626 20.088 1.00 95.62 302 GLN A C 1
ATOM 2509 O O . GLN A 1 302 ? -21.543 -4.676 19.334 1.00 95.62 302 GLN A O 1
ATOM 2514 N N . LEU A 1 303 ? -21.048 -6.750 20.069 1.00 96.12 303 LEU A N 1
ATOM 2515 C CA . LEU A 1 303 ? -19.902 -6.959 19.186 1.00 96.12 303 LEU A CA 1
ATOM 2516 C C . LEU A 1 303 ? -20.289 -6.765 17.717 1.00 96.12 303 LEU A C 1
ATOM 2518 O O . LEU A 1 303 ? -19.556 -6.135 16.963 1.00 96.12 303 LEU A O 1
ATOM 2522 N N . GLU A 1 304 ? -21.441 -7.290 17.314 1.00 95.69 304 GLU A N 1
ATOM 2523 C CA . GLU A 1 304 ? -21.948 -7.265 15.943 1.00 95.69 304 GLU A CA 1
ATOM 2524 C C . GLU A 1 304 ? -22.081 -5.829 15.426 1.00 95.69 304 GLU A C 1
ATOM 2526 O O . GLU A 1 304 ? -21.745 -5.552 14.280 1.00 95.69 304 GLU A O 1
ATOM 2531 N N . ASN A 1 305 ? -22.480 -4.880 16.275 1.00 94.38 305 ASN A N 1
ATOM 2532 C CA . ASN A 1 305 ? -22.687 -3.497 15.845 1.00 94.38 305 ASN A CA 1
ATOM 2533 C C . ASN A 1 305 ? -21.388 -2.729 15.603 1.00 94.38 305 ASN A C 1
ATOM 2535 O O . ASN A 1 305 ? -21.408 -1.769 14.841 1.00 94.38 305 ASN A O 1
ATOM 2539 N N . VAL A 1 306 ? -20.264 -3.158 16.184 1.00 95.75 306 VAL A N 1
ATOM 2540 C CA . VAL A 1 306 ? -18.945 -2.586 15.864 1.00 95.75 306 VAL A CA 1
ATOM 2541 C C . VAL A 1 306 ? -18.118 -3.462 14.932 1.00 95.75 306 VAL A C 1
ATOM 2543 O O . VAL A 1 306 ? -17.192 -2.954 14.310 1.00 95.75 306 VAL A O 1
ATOM 2546 N N . ARG A 1 307 ? -18.449 -4.753 14.789 1.00 96.69 307 ARG A N 1
ATOM 2547 C CA . ARG A 1 307 ? -17.818 -5.698 13.852 1.00 96.69 307 ARG A CA 1
ATOM 2548 C C . ARG A 1 307 ? -18.411 -5.601 12.451 1.00 96.69 307 ARG A C 1
ATOM 2550 O O . ARG A 1 307 ? -17.656 -5.585 11.484 1.00 96.69 307 ARG A O 1
ATOM 2557 N N . ASP A 1 308 ? -19.729 -5.493 12.338 1.00 95.00 308 ASP A N 1
ATOM 2558 C CA . ASP A 1 308 ? -20.435 -5.574 11.055 1.00 95.00 308 ASP A CA 1
ATOM 2559 C C . ASP A 1 308 ? -20.771 -4.209 10.473 1.00 95.00 308 ASP A C 1
ATOM 2561 O O . ASP A 1 308 ? -21.104 -4.131 9.295 1.00 95.00 308 ASP A O 1
ATOM 2565 N N . LYS A 1 309 ? -20.668 -3.135 11.263 1.00 93.50 309 LYS A N 1
ATOM 2566 C CA . LYS A 1 309 ? -20.986 -1.777 10.816 1.00 93.50 309 LYS A CA 1
ATOM 2567 C C . LYS A 1 309 ? -19.842 -0.809 11.067 1.00 93.50 309 LYS A C 1
ATOM 2569 O O . LYS A 1 309 ? -19.195 -0.891 12.104 1.00 93.50 309 LYS A O 1
ATOM 2574 N N . CYS A 1 310 ? -19.652 0.132 10.153 1.00 91.88 310 CYS A N 1
ATOM 2575 C CA . CYS A 1 310 ? -18.785 1.301 10.273 1.00 91.88 310 CYS A CA 1
ATOM 2576 C C . CYS A 1 310 ? -19.613 2.536 9.918 1.00 91.88 310 CYS A C 1
ATOM 2578 O O . CYS A 1 310 ? -20.323 2.519 8.913 1.00 91.88 310 CYS A O 1
ATOM 2580 N N . GLN A 1 311 ? -19.592 3.575 10.759 1.00 89.44 311 GLN A N 1
ATOM 2581 C CA . GLN A 1 311 ? -20.366 4.807 10.528 1.00 89.44 311 GLN A CA 1
ATOM 2582 C C . GLN A 1 311 ? -21.855 4.520 10.238 1.00 89.44 311 GLN A C 1
ATOM 2584 O O . GLN A 1 311 ? -22.478 5.121 9.364 1.00 89.44 311 GLN A O 1
ATOM 2589 N N . LYS A 1 312 ? -22.428 3.548 10.968 1.00 85.50 312 LYS A N 1
ATOM 2590 C CA . LYS A 1 312 ? -23.813 3.044 10.827 1.00 85.50 312 LYS A CA 1
ATOM 2591 C C . LYS A 1 312 ? -24.125 2.330 9.501 1.00 85.50 312 LYS A C 1
ATOM 2593 O O . LYS A 1 312 ? -25.252 1.875 9.318 1.00 85.50 312 LYS A O 1
ATOM 2598 N N . GLN A 1 313 ? -23.155 2.177 8.607 1.00 86.38 313 GLN A N 1
ATOM 2599 C CA . GLN A 1 313 ? -23.286 1.410 7.371 1.00 86.38 313 GLN A CA 1
ATOM 2600 C C . GLN A 1 313 ? -22.740 0.001 7.568 1.00 86.38 313 GLN A C 1
ATOM 2602 O O . GLN A 1 313 ? -21.770 -0.191 8.295 1.00 86.38 313 GLN A O 1
ATOM 2607 N N . ASN A 1 314 ? -23.346 -0.995 6.923 1.00 91.38 314 ASN A N 1
ATOM 2608 C CA . ASN A 1 314 ? -22.796 -2.348 6.946 1.00 91.38 314 ASN A CA 1
ATOM 2609 C C . ASN A 1 314 ? -21.431 -2.351 6.249 1.00 91.38 314 ASN A C 1
ATOM 2611 O O . ASN A 1 314 ? -21.298 -1.824 5.144 1.00 91.38 314 ASN A O 1
ATOM 2615 N N . ARG A 1 315 ? -20.430 -2.972 6.875 1.00 91.88 315 ARG A N 1
ATOM 2616 C CA . ARG A 1 315 ? -19.145 -3.224 6.229 1.00 91.88 315 ARG A CA 1
ATOM 2617 C C . ARG A 1 315 ? -19.350 -4.147 5.036 1.00 91.88 315 ARG A C 1
ATOM 2619 O O . ARG A 1 315 ? -20.230 -5.011 5.023 1.00 91.88 315 ARG A O 1
ATOM 2626 N N . ILE A 1 316 ? -18.508 -3.949 4.032 1.00 85.31 316 ILE A N 1
ATOM 2627 C CA . ILE A 1 316 ? -18.592 -4.673 2.772 1.00 85.31 316 ILE A CA 1
ATOM 2628 C C . ILE A 1 316 ? -18.355 -6.163 3.026 1.00 85.31 316 ILE A C 1
ATOM 2630 O O . ILE A 1 316 ? -17.399 -6.565 3.693 1.00 85.31 316 ILE A O 1
ATOM 2634 N N . THR A 1 317 ? -19.231 -6.985 2.455 1.00 84.88 317 THR A N 1
ATOM 2635 C CA . THR A 1 317 ? -19.054 -8.433 2.357 1.00 84.88 317 THR A CA 1
ATOM 2636 C C . THR A 1 317 ? -19.000 -8.797 0.881 1.00 84.88 317 THR A C 1
ATOM 2638 O O . THR A 1 317 ? -19.743 -8.255 0.068 1.00 84.88 317 THR A O 1
ATOM 2641 N N . GLY A 1 318 ? -18.046 -9.646 0.528 1.00 72.12 318 GLY A N 1
ATOM 2642 C CA . GLY A 1 318 ? -17.820 -10.142 -0.816 1.00 72.12 318 GLY A CA 1
ATOM 2643 C C . GLY A 1 318 ? -18.679 -11.367 -1.114 1.00 72.12 318 GLY A C 1
ATOM 2644 O O . GLY A 1 318 ? -19.124 -12.049 -0.191 1.00 72.12 318 GLY A O 1
ATOM 2645 N N . ILE A 1 319 ? -18.832 -11.705 -2.399 1.00 66.38 319 ILE A N 1
ATOM 2646 C CA . ILE A 1 319 ? -19.611 -12.870 -2.877 1.00 66.38 319 ILE A CA 1
ATOM 2647 C C . ILE A 1 319 ? -19.280 -14.153 -2.095 1.00 66.38 319 ILE A C 1
ATOM 2649 O O . ILE A 1 319 ? -20.174 -14.896 -1.697 1.00 66.38 319 ILE A O 1
ATOM 2653 N N . THR A 1 320 ? -17.989 -14.413 -1.874 1.00 66.44 320 THR A N 1
ATOM 2654 C CA . THR A 1 320 ? -17.495 -15.586 -1.130 1.00 66.44 320 THR A CA 1
ATOM 2655 C C . THR A 1 320 ? -16.664 -15.214 0.093 1.00 66.44 320 THR A C 1
ATOM 2657 O O . THR A 1 320 ? -16.150 -16.100 0.776 1.00 66.44 320 THR A O 1
ATOM 2660 N N . THR A 1 321 ? -16.488 -13.919 0.380 1.00 73.44 321 THR A N 1
ATOM 2661 C CA . THR A 1 321 ? -15.590 -13.454 1.442 1.00 73.44 321 THR A CA 1
ATOM 2662 C C . THR A 1 321 ? -16.302 -12.523 2.412 1.00 73.44 321 THR A C 1
ATOM 2664 O O . THR A 1 321 ? -16.725 -11.432 2.069 1.00 73.44 321 THR A O 1
ATOM 2667 N N . GLY A 1 322 ? -16.440 -12.946 3.666 1.00 87.75 322 GLY A N 1
ATOM 2668 C CA . GLY A 1 322 ? -17.057 -12.127 4.706 1.00 87.75 322 GLY A CA 1
ATOM 2669 C C . GLY A 1 322 ? -16.051 -11.314 5.516 1.00 87.75 322 GLY A C 1
ATOM 2670 O O . GLY A 1 322 ? -14.840 -11.298 5.262 1.00 87.75 322 GLY A O 1
ATOM 2671 N N . ILE A 1 323 ? -16.568 -10.705 6.575 1.00 93.62 323 ILE A N 1
ATOM 2672 C CA . ILE A 1 323 ? -15.760 -10.212 7.687 1.00 93.62 323 ILE A CA 1
ATOM 2673 C C . ILE A 1 323 ? -15.144 -11.433 8.381 1.00 93.62 323 ILE A C 1
ATOM 2675 O O . ILE A 1 323 ? -15.829 -12.421 8.642 1.00 93.62 323 ILE A O 1
ATOM 2679 N N . SER A 1 324 ? -13.842 -11.408 8.652 1.00 93.62 324 SER A N 1
ATOM 2680 C CA . SER A 1 324 ? -13.163 -12.508 9.345 1.00 93.62 324 SER A CA 1
ATOM 2681 C C . SER A 1 324 ? -12.257 -11.983 10.434 1.00 93.62 324 SER A C 1
ATOM 2683 O O . SER A 1 324 ? -11.530 -11.013 10.233 1.00 93.62 324 SER A O 1
ATOM 2685 N N . LEU A 1 325 ? -12.286 -12.671 11.567 1.00 95.69 325 LEU A N 1
ATOM 2686 C CA . LEU A 1 325 ? -11.304 -12.517 12.623 1.00 95.69 325 LEU A CA 1
ATOM 2687 C C . LEU A 1 325 ? -9.989 -13.144 12.148 1.00 95.69 325 LEU A C 1
ATOM 2689 O O . LEU A 1 325 ? -9.955 -14.338 11.861 1.00 95.69 325 LEU A O 1
ATOM 2693 N N . ALA A 1 326 ? -8.937 -12.341 12.017 1.00 91.69 326 ALA A N 1
ATOM 2694 C CA . ALA A 1 326 ? -7.621 -12.810 11.587 1.00 91.69 326 ALA A CA 1
ATOM 2695 C C . ALA A 1 326 ? -6.740 -13.211 12.777 1.00 91.69 326 ALA A C 1
ATOM 2697 O O . ALA A 1 326 ? -6.040 -14.216 12.707 1.00 91.69 326 ALA A O 1
ATOM 2698 N N . LYS A 1 327 ? -6.786 -12.438 13.869 1.00 93.00 327 LYS A N 1
ATOM 2699 C CA . LYS A 1 327 ? -6.078 -12.738 15.122 1.00 93.00 327 LYS A CA 1
ATOM 2700 C C . LYS A 1 327 ? -6.801 -12.140 16.328 1.00 93.00 327 LYS A C 1
ATOM 2702 O O . LYS A 1 327 ? -7.521 -11.148 16.197 1.00 93.00 327 LYS A O 1
ATOM 2707 N N . THR A 1 328 ? -6.569 -12.753 17.481 1.00 94.94 328 THR A N 1
ATOM 2708 C CA . THR A 1 328 ? -7.024 -12.307 18.799 1.00 94.94 328 THR A CA 1
ATOM 2709 C C . THR A 1 328 ? -5.826 -12.258 19.736 1.00 94.94 328 THR A C 1
ATOM 2711 O O . THR A 1 328 ? -5.008 -13.179 19.739 1.00 94.94 328 THR A O 1
ATOM 2714 N N . SER A 1 329 ? -5.789 -11.222 20.563 1.00 91.06 329 SER A N 1
ATOM 2715 C CA . SER A 1 329 ? -4.670 -10.884 21.433 1.00 91.06 329 SER A CA 1
ATOM 2716 C C . SER A 1 329 ? -5.197 -10.477 22.815 1.00 91.06 329 SER A C 1
ATOM 2718 O O . SER A 1 329 ? -6.259 -9.852 22.895 1.00 91.06 329 SER A O 1
ATOM 2720 N N . PRO A 1 330 ? -4.502 -10.796 23.921 1.00 93.25 330 PRO A N 1
ATOM 2721 C CA . PRO A 1 330 ? -4.869 -10.272 25.237 1.00 93.25 330 PRO A CA 1
ATOM 2722 C C . PRO A 1 330 ? -4.637 -8.754 25.299 1.00 93.25 330 PRO A C 1
ATOM 2724 O O . PRO A 1 330 ? -3.708 -8.242 24.677 1.00 93.25 330 PRO A O 1
ATOM 2727 N N . GLY A 1 331 ? -5.465 -8.030 26.057 1.00 87.50 331 GLY A N 1
ATOM 2728 C CA . GLY A 1 331 ? -5.363 -6.569 26.189 1.00 87.50 331 GLY A CA 1
ATOM 2729 C C . GLY A 1 331 ? -4.293 -6.056 27.166 1.00 87.50 331 GLY A C 1
ATOM 2730 O O . GLY A 1 331 ? -4.005 -4.862 27.187 1.00 87.50 331 GLY A O 1
ATOM 2731 N N . ASN A 1 332 ? -3.666 -6.957 27.933 1.00 87.19 332 ASN A N 1
ATOM 2732 C CA . ASN A 1 332 ? -2.482 -6.705 28.773 1.00 87.19 332 ASN A CA 1
ATOM 2733 C C . ASN A 1 332 ? -2.616 -5.530 29.753 1.00 87.19 332 ASN A C 1
ATOM 2735 O O . ASN A 1 332 ? -1.682 -4.749 29.914 1.00 87.19 332 ASN A O 1
ATOM 2739 N N . ASP A 1 333 ? -3.782 -5.409 30.395 1.00 85.25 333 ASP A N 1
ATOM 2740 C CA . ASP A 1 333 ? -4.094 -4.377 31.397 1.00 85.25 333 ASP A CA 1
ATOM 2741 C C . ASP A 1 333 ? -4.018 -2.919 30.901 1.00 85.25 333 ASP A C 1
ATOM 2743 O O . ASP A 1 333 ? -4.125 -2.001 31.713 1.00 85.25 333 ASP A O 1
ATOM 2747 N N . ILE A 1 334 ? -3.892 -2.686 29.591 1.00 93.38 334 ILE A N 1
ATOM 2748 C CA . ILE A 1 334 ? -3.916 -1.343 29.000 1.00 93.38 334 ILE A CA 1
ATOM 2749 C C . ILE A 1 334 ? -5.357 -0.830 28.976 1.00 93.38 334 ILE A C 1
ATOM 2751 O O . ILE A 1 334 ? -6.278 -1.563 28.621 1.00 93.38 334 ILE A O 1
ATOM 2755 N N . THR A 1 335 ? -5.565 0.438 29.303 1.00 94.19 335 THR A N 1
ATOM 2756 C CA . THR A 1 335 ? -6.864 1.112 29.169 1.00 94.19 335 THR A CA 1
ATOM 2757 C C . THR A 1 335 ? -7.081 1.681 27.765 1.00 94.19 335 THR A C 1
ATOM 2759 O O . THR A 1 335 ? -6.131 1.967 27.030 1.00 94.19 335 THR A O 1
ATOM 2762 N N . VAL A 1 336 ? -8.337 1.907 27.370 1.00 93.88 336 VAL A N 1
ATOM 2763 C CA . VAL A 1 336 ? -8.644 2.530 26.066 1.00 93.88 336 VAL A CA 1
ATOM 2764 C C . VAL A 1 336 ? -7.960 3.898 25.931 1.00 93.88 336 VAL A C 1
ATOM 2766 O O . VAL A 1 336 ? -7.403 4.205 24.878 1.00 93.88 336 VAL A O 1
ATOM 2769 N N . ILE A 1 337 ? -7.923 4.706 26.994 1.00 92.88 337 ILE A N 1
ATOM 2770 C CA . ILE A 1 337 ? -7.291 6.030 26.974 1.00 92.88 337 ILE A CA 1
ATOM 2771 C C . ILE A 1 337 ? -5.770 5.963 26.845 1.00 92.88 337 ILE A C 1
ATOM 2773 O O . ILE A 1 337 ? -5.182 6.801 26.162 1.00 92.88 337 ILE A O 1
ATOM 2777 N N . GLU A 1 338 ? -5.114 4.971 27.449 1.00 93.00 338 GLU A N 1
ATOM 2778 C CA . GLU A 1 338 ? -3.674 4.760 27.271 1.00 93.00 338 GLU A CA 1
ATOM 2779 C C . GLU A 1 338 ? -3.341 4.397 25.825 1.00 93.00 338 GLU A C 1
ATOM 2781 O O . GLU A 1 338 ? -2.380 4.934 25.271 1.00 93.00 338 GLU A O 1
ATOM 2786 N N . LEU A 1 339 ? -4.164 3.557 25.188 1.00 94.25 339 LEU A N 1
ATOM 2787 C CA . LEU A 1 339 ? -4.040 3.265 23.762 1.00 94.25 339 LEU A CA 1
ATOM 2788 C C . LEU A 1 339 ? -4.235 4.527 22.910 1.00 94.25 339 LEU A C 1
ATOM 2790 O O . LEU A 1 339 ? -3.389 4.825 22.069 1.00 94.25 339 LEU A O 1
ATOM 2794 N N . MET A 1 340 ? -5.294 5.306 23.143 1.00 92.69 340 MET A N 1
ATOM 2795 C CA . MET A 1 340 ? -5.547 6.535 22.377 1.00 92.69 340 MET A CA 1
ATOM 2796 C C . MET A 1 340 ? -4.414 7.558 22.547 1.00 92.69 340 MET A C 1
ATOM 2798 O O . MET A 1 340 ? -3.918 8.114 21.567 1.00 92.69 340 MET A O 1
ATOM 2802 N N . ASN A 1 341 ? -3.928 7.748 23.778 1.00 89.88 341 ASN A N 1
ATOM 2803 C CA . ASN A 1 341 ? -2.765 8.589 24.071 1.00 89.88 341 ASN A CA 1
ATOM 2804 C C . ASN A 1 341 ? -1.508 8.112 23.349 1.00 89.88 341 ASN A C 1
ATOM 2806 O O . ASN A 1 341 ? -0.766 8.937 22.813 1.00 89.88 341 ASN A O 1
ATOM 2810 N N . HIS A 1 342 ? -1.284 6.800 23.290 1.00 91.69 342 HIS A N 1
ATOM 2811 C CA . HIS A 1 342 ? -0.186 6.244 22.518 1.00 91.69 342 HIS A CA 1
ATOM 2812 C C . HIS A 1 342 ? -0.320 6.580 21.029 1.00 91.69 342 HIS A C 1
ATOM 2814 O O . HIS A 1 342 ? 0.621 7.123 20.447 1.00 91.69 342 HIS A O 1
ATOM 2820 N N . MET A 1 343 ? -1.495 6.339 20.443 1.00 91.25 343 MET A N 1
ATOM 2821 C CA . MET A 1 343 ? -1.775 6.632 19.036 1.00 91.25 343 MET A CA 1
ATOM 2822 C C . MET A 1 343 ? -1.564 8.114 18.697 1.00 91.25 343 MET A C 1
ATOM 2824 O O . MET A 1 343 ? -0.982 8.420 17.658 1.00 91.25 343 MET A O 1
ATOM 2828 N N . TRP A 1 344 ? -1.969 9.038 19.576 1.00 87.25 344 TRP A N 1
ATOM 2829 C CA . TRP A 1 344 ? -1.663 10.465 19.422 1.00 87.25 344 TRP A CA 1
ATOM 2830 C C . TRP A 1 344 ? -0.163 10.751 19.521 1.00 87.25 344 TRP A C 1
ATOM 2832 O O . TRP A 1 344 ? 0.374 11.469 18.685 1.00 87.25 344 TRP A O 1
ATOM 2842 N N . SER A 1 345 ? 0.527 10.178 20.512 1.00 87.81 345 SER A N 1
ATOM 2843 C CA . SER A 1 345 ? 1.960 10.423 20.745 1.00 87.81 345 SER A CA 1
ATOM 2844 C C . SER A 1 345 ? 2.876 9.895 19.637 1.00 87.81 345 SER A C 1
ATOM 2846 O O . SER A 1 345 ? 4.005 10.357 19.498 1.00 87.81 345 SER A O 1
ATOM 2848 N N . LYS A 1 346 ? 2.407 8.897 18.881 1.00 86.81 346 LYS A N 1
ATOM 2849 C CA . LYS A 1 346 ? 3.127 8.270 17.768 1.00 86.81 346 LYS A CA 1
ATOM 2850 C C . LYS A 1 346 ? 2.624 8.714 16.400 1.00 86.81 346 LYS A C 1
ATOM 2852 O O . LYS A 1 346 ? 3.002 8.102 15.407 1.00 86.81 346 LYS A O 1
ATOM 2857 N N . GLU A 1 347 ? 1.764 9.732 16.360 1.00 83.44 347 GLU A N 1
ATOM 2858 C CA . GLU A 1 347 ? 1.208 10.287 15.123 1.00 83.44 347 GLU A CA 1
ATOM 2859 C C . GLU A 1 347 ? 0.441 9.247 14.280 1.00 83.44 347 GLU A C 1
ATOM 2861 O O . GLU A 1 347 ? 0.229 9.429 13.090 1.00 83.44 347 GLU A O 1
ATOM 2866 N N . TYR A 1 348 ? -0.067 8.166 14.892 1.00 84.81 348 TYR A N 1
ATOM 2867 C CA . TYR A 1 348 ? -0.940 7.199 14.196 1.00 84.81 348 TYR A CA 1
ATOM 2868 C C . TYR A 1 348 ? -2.283 7.827 13.829 1.00 84.81 348 TYR A C 1
ATOM 2870 O O . TYR A 1 348 ? -2.962 7.373 12.912 1.00 84.81 348 TYR A O 1
ATOM 2878 N N . MET A 1 349 ? -2.649 8.867 14.577 1.00 79.81 349 MET A N 1
ATOM 2879 C CA . MET A 1 349 ? -3.804 9.715 14.327 1.00 79.81 349 MET A CA 1
ATOM 2880 C C . MET A 1 349 ? -3.525 10.782 13.255 1.00 79.81 349 MET A C 1
ATOM 2882 O O . MET A 1 349 ? -4.350 11.675 13.080 1.00 79.81 349 MET A O 1
ATOM 2886 N N . ASP A 1 350 ? -2.383 10.738 12.553 1.00 75.12 350 ASP A N 1
ATOM 2887 C CA . ASP A 1 350 ? -2.240 11.519 11.329 1.00 75.12 350 ASP A CA 1
ATOM 2888 C C . ASP A 1 350 ? -3.294 11.045 10.325 1.00 75.12 350 ASP A C 1
ATOM 2890 O O . ASP A 1 350 ? -3.534 9.852 10.112 1.00 75.12 350 ASP A O 1
ATOM 2894 N N . LEU A 1 351 ? -3.967 12.020 9.744 1.00 62.62 351 LEU A N 1
ATOM 2895 C CA . LEU A 1 351 ? -5.067 11.830 8.835 1.00 62.62 351 LEU A CA 1
ATOM 2896 C C . LEU A 1 351 ? -4.593 11.451 7.433 1.00 62.62 351 LEU A C 1
ATOM 2898 O O . LEU A 1 351 ? -5.388 10.885 6.684 1.00 62.62 351 LEU A O 1
ATOM 2902 N N . ASN A 1 352 ? -3.314 11.682 7.107 1.00 69.62 352 ASN A N 1
ATOM 2903 C CA . ASN A 1 352 ? -2.710 11.315 5.831 1.00 69.62 352 ASN A CA 1
ATOM 2904 C C . ASN A 1 352 ? -2.884 9.814 5.557 1.00 69.62 352 ASN A C 1
ATOM 2906 O O . ASN A 1 352 ? -2.121 8.973 6.031 1.00 69.62 352 ASN A O 1
ATOM 2910 N N . TYR A 1 353 ? -3.932 9.464 4.812 1.00 60.09 353 TYR A N 1
ATOM 2911 C CA . TYR A 1 353 ? -4.144 8.108 4.336 1.00 60.09 353 TYR A CA 1
ATOM 2912 C C . TYR A 1 353 ? -3.330 7.911 3.070 1.00 60.09 353 TYR A C 1
ATOM 2914 O O . TYR A 1 353 ? -3.567 8.565 2.053 1.00 60.09 353 TYR A O 1
ATOM 2922 N N . HIS A 1 354 ? -2.378 6.987 3.120 1.00 63.00 354 HIS A N 1
ATOM 2923 C CA . HIS A 1 354 ? -1.658 6.572 1.931 1.00 63.00 354 HIS A CA 1
ATOM 2924 C C . HIS A 1 354 ? -1.919 5.093 1.712 1.00 63.00 354 HIS A C 1
ATOM 2926 O O . HIS A 1 354 ? -1.379 4.262 2.442 1.00 63.00 354 HIS A O 1
ATOM 2932 N N . VAL A 1 355 ? -2.684 4.774 0.660 1.00 53.44 355 VAL A N 1
ATOM 2933 C CA . VAL A 1 355 ? -3.129 3.416 0.283 1.00 53.44 355 VAL A CA 1
ATOM 2934 C C . VAL A 1 355 ? -2.010 2.366 0.390 1.00 53.44 355 VAL A C 1
ATOM 2936 O O . VAL A 1 355 ? -2.276 1.208 0.702 1.00 53.44 355 VAL A O 1
ATOM 2939 N N . LEU A 1 356 ? -0.749 2.766 0.183 1.00 43.88 356 LEU A N 1
ATOM 2940 C CA . LEU A 1 356 ? 0.414 1.871 0.173 1.00 43.88 356 LEU A CA 1
ATOM 2941 C C . LEU A 1 356 ? 1.459 2.079 1.296 1.00 43.88 356 LEU A C 1
ATOM 2943 O O . LEU A 1 356 ? 2.401 1.296 1.373 1.00 43.88 356 LEU A O 1
ATOM 2947 N N . LYS A 1 357 ? 1.366 3.136 2.118 1.00 53.41 357 LYS A N 1
ATOM 2948 C CA . LYS A 1 357 ? 2.422 3.505 3.101 1.00 53.41 357 LYS A CA 1
ATOM 2949 C C . LYS A 1 357 ? 1.902 3.812 4.501 1.00 53.41 357 LYS A C 1
ATOM 2951 O O . LYS A 1 357 ? 2.660 3.665 5.457 1.00 53.41 357 LYS A O 1
ATOM 2956 N N . ASP A 1 358 ? 0.648 4.236 4.598 1.00 68.31 358 ASP A N 1
ATOM 2957 C CA . ASP A 1 358 ? -0.036 4.458 5.863 1.00 68.31 358 ASP A CA 1
ATOM 2958 C C . ASP A 1 358 ? -1.524 4.133 5.685 1.00 68.31 358 ASP A C 1
ATOM 2960 O O . ASP A 1 358 ? -2.390 5.009 5.646 1.00 68.31 358 ASP A O 1
ATOM 2964 N N . ASN A 1 359 ? -1.787 2.845 5.446 1.00 81.06 359 ASN A N 1
ATOM 2965 C CA . ASN A 1 359 ? -3.120 2.321 5.155 1.00 81.06 359 ASN A CA 1
ATOM 2966 C C . ASN A 1 359 ? -3.761 1.632 6.370 1.00 81.06 359 ASN A C 1
ATOM 2968 O O . ASN A 1 359 ? -3.159 1.506 7.439 1.00 81.06 359 ASN A O 1
ATOM 2972 N N . CYS A 1 360 ? -4.988 1.141 6.190 1.00 88.62 360 CYS A N 1
ATOM 2973 C CA . CYS A 1 360 ? -5.765 0.478 7.236 1.00 88.62 360 CYS A CA 1
ATOM 2974 C C . CYS A 1 360 ? -5.061 -0.739 7.869 1.00 88.62 360 CYS A C 1
ATOM 2976 O O . CYS A 1 360 ? -5.147 -0.938 9.080 1.00 88.62 360 CYS A O 1
ATOM 2978 N N . GLN A 1 361 ? -4.309 -1.521 7.087 1.00 87.94 361 GLN A N 1
ATOM 2979 C CA . GLN A 1 361 ? -3.580 -2.700 7.572 1.00 87.94 361 GLN A CA 1
ATOM 2980 C C . GLN A 1 361 ? -2.415 -2.305 8.471 1.00 87.94 361 GLN A C 1
ATOM 2982 O O . GLN A 1 361 ? -2.250 -2.857 9.556 1.00 87.94 361 GLN A O 1
ATOM 2987 N N . GLN A 1 362 ? -1.621 -1.320 8.054 1.00 85.75 362 GLN A N 1
ATOM 2988 C CA . GLN A 1 362 ? -0.514 -0.820 8.869 1.00 85.75 362 GLN A CA 1
ATOM 2989 C C . GLN A 1 362 ? -1.021 -0.150 10.143 1.00 85.75 362 GLN A C 1
ATOM 2991 O O . GLN A 1 362 ? -0.478 -0.391 11.218 1.00 85.75 362 GLN A O 1
ATOM 2996 N N . PHE A 1 363 ? -2.092 0.632 10.035 1.00 91.44 363 PHE A N 1
ATOM 2997 C CA . PHE A 1 363 ? -2.740 1.252 11.180 1.00 91.44 363 PHE A CA 1
ATOM 2998 C C . PHE A 1 363 ? -3.223 0.206 12.199 1.00 91.44 363 PHE A C 1
ATOM 3000 O O . PHE A 1 363 ? -2.870 0.285 13.376 1.00 91.44 363 PHE A O 1
ATOM 3007 N N . ALA A 1 364 ? -3.945 -0.826 11.749 1.00 93.62 364 ALA A N 1
ATOM 3008 C CA . ALA A 1 364 ? -4.402 -1.911 12.615 1.00 93.62 364 ALA A CA 1
ATOM 3009 C C . ALA A 1 364 ? -3.233 -2.711 13.223 1.00 93.62 364 ALA A C 1
ATOM 3011 O O . ALA A 1 364 ? -3.271 -3.055 14.405 1.00 93.62 364 ALA A O 1
ATOM 3012 N N . ASN A 1 365 ? -2.171 -2.972 12.452 1.00 90.00 365 ASN A N 1
ATOM 3013 C CA . ASN A 1 365 ? -0.988 -3.682 12.946 1.00 90.00 365 ASN A CA 1
ATOM 3014 C C . ASN A 1 365 ? -0.264 -2.908 14.049 1.00 90.00 365 ASN A C 1
ATOM 30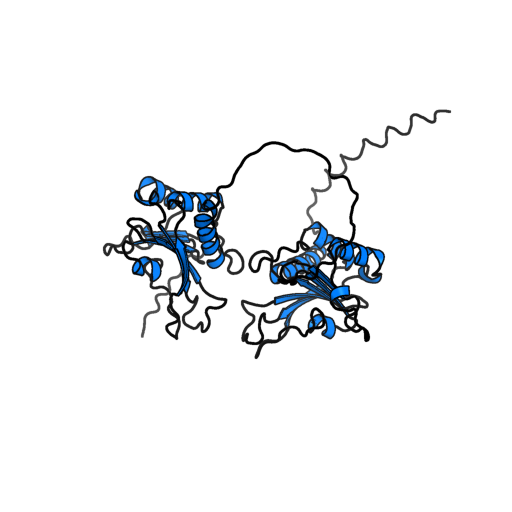16 O O . ASN A 1 365 ? 0.051 -3.504 15.072 1.00 90.00 365 ASN A O 1
ATOM 3020 N N . ARG A 1 366 ? -0.071 -1.591 13.903 1.00 91.62 366 ARG A N 1
ATOM 3021 C CA . ARG A 1 366 ? 0.580 -0.759 14.933 1.00 91.62 366 ARG A CA 1
ATOM 3022 C C . ARG A 1 366 ? -0.189 -0.759 16.257 1.00 91.62 366 ARG A C 1
ATOM 3024 O O . ARG A 1 366 ? 0.423 -0.806 17.321 1.00 91.62 366 ARG A O 1
ATOM 3031 N N . ILE A 1 367 ? -1.524 -0.730 16.202 1.00 93.00 367 ILE A N 1
ATOM 3032 C CA . ILE A 1 367 ? -2.375 -0.836 17.400 1.00 93.00 367 ILE A CA 1
ATOM 3033 C C . ILE A 1 367 ? -2.170 -2.196 18.077 1.00 93.00 367 ILE A C 1
ATOM 3035 O O . ILE A 1 367 ? -1.927 -2.255 19.282 1.00 93.00 367 ILE A O 1
ATOM 3039 N N . ASP A 1 368 ? -2.247 -3.283 17.309 1.00 91.06 368 ASP A N 1
ATOM 3040 C CA . ASP A 1 368 ? -2.080 -4.635 17.842 1.00 91.06 368 ASP A CA 1
ATOM 3041 C C . ASP A 1 368 ? -0.666 -4.861 18.411 1.00 91.06 368 ASP A C 1
ATOM 3043 O O . ASP A 1 368 ? -0.526 -5.401 19.507 1.00 91.06 368 ASP A O 1
ATOM 3047 N N . GLU A 1 369 ? 0.381 -4.390 17.730 1.00 89.50 369 GLU A N 1
ATOM 3048 C CA . GLU A 1 369 ? 1.773 -4.444 18.196 1.00 89.50 369 GLU A CA 1
ATOM 3049 C C . GLU A 1 369 ? 1.976 -3.678 19.502 1.00 89.50 369 GLU A C 1
ATOM 3051 O O . GLU A 1 369 ? 2.624 -4.188 20.418 1.00 89.50 369 GLU A O 1
ATOM 3056 N N . PHE A 1 370 ? 1.406 -2.474 19.626 1.00 91.12 370 PHE A N 1
ATOM 3057 C CA . PHE A 1 370 ? 1.495 -1.705 20.863 1.00 91.12 370 PHE A CA 1
ATOM 3058 C C . PHE A 1 370 ? 0.883 -2.476 22.032 1.00 91.12 370 PHE A C 1
ATOM 3060 O O . PHE A 1 370 ? 1.535 -2.620 23.073 1.00 91.12 370 PHE A O 1
ATOM 3067 N N . VAL A 1 371 ? -0.322 -3.025 21.847 1.00 88.00 371 VAL A N 1
ATOM 3068 C CA . VAL A 1 371 ? -0.990 -3.779 22.909 1.00 88.00 371 VAL A CA 1
ATOM 3069 C C . VAL A 1 371 ? -0.186 -5.022 23.289 1.00 88.00 371 VAL A C 1
ATOM 3071 O O . VAL A 1 371 ? -0.004 -5.286 24.478 1.00 88.00 371 VAL A O 1
ATOM 3074 N N . HIS A 1 372 ? 0.394 -5.731 22.318 1.00 84.31 372 HIS A N 1
ATOM 3075 C CA . HIS A 1 372 ? 1.282 -6.864 22.586 1.00 84.31 372 HIS A CA 1
ATOM 3076 C C . HIS A 1 372 ? 2.601 -6.474 23.250 1.00 84.31 372 HIS A C 1
ATOM 3078 O O . HIS A 1 372 ? 3.080 -7.207 24.110 1.00 84.31 372 HIS A O 1
ATOM 3084 N N . SER A 1 373 ? 3.212 -5.344 22.899 1.00 83.56 373 SER A N 1
ATOM 3085 C CA . SER A 1 373 ? 4.527 -4.956 23.431 1.00 83.56 373 SER A CA 1
ATOM 3086 C C . SER A 1 373 ? 4.532 -4.788 24.956 1.00 83.56 373 SER A C 1
ATOM 3088 O O . SER A 1 373 ? 5.558 -4.978 25.606 1.00 83.56 373 SER A O 1
ATOM 3090 N N . LYS A 1 374 ? 3.367 -4.503 25.550 1.00 76.00 374 LYS A N 1
ATOM 3091 C CA . LYS A 1 374 ? 3.172 -4.404 27.002 1.00 76.00 374 LYS A CA 1
ATOM 3092 C C . LYS A 1 374 ? 3.016 -5.757 27.706 1.00 76.00 374 LYS A C 1
ATOM 3094 O O . LYS A 1 374 ? 3.112 -5.799 28.927 1.00 76.00 374 LYS A O 1
ATOM 3099 N N . SER A 1 375 ? 2.822 -6.849 26.960 1.00 56.81 375 SER A N 1
ATOM 3100 C CA . SER A 1 375 ? 2.689 -8.214 27.499 1.00 56.81 375 SER A CA 1
ATOM 3101 C C . SER A 1 375 ? 4.007 -8.885 27.865 1.00 56.81 375 SER A C 1
ATOM 3103 O O . SER A 1 375 ? 3.987 -9.883 28.576 1.00 56.81 375 SER A O 1
ATOM 3105 N N . SER A 1 376 ? 5.146 -8.383 27.377 1.00 43.81 376 SER A N 1
ATOM 3106 C CA . SER A 1 376 ? 6.445 -8.982 27.683 1.00 43.81 376 SER A CA 1
ATOM 3107 C C . SER A 1 376 ? 6.927 -8.476 29.044 1.00 43.81 376 SER A C 1
ATOM 3109 O O . SER A 1 376 ? 7.308 -7.306 29.146 1.00 43.81 376 SER A O 1
ATOM 3111 N N . PRO A 1 377 ? 6.962 -9.318 30.098 1.00 44.22 377 PRO A N 1
ATOM 3112 C CA . PRO A 1 377 ? 7.747 -8.976 31.265 1.00 44.22 377 PRO A CA 1
ATOM 3113 C C . PRO A 1 377 ? 9.194 -8.877 30.795 1.00 44.22 377 PRO A C 1
ATOM 3115 O O . PRO A 1 377 ? 9.692 -9.756 30.091 1.00 44.22 377 PRO A O 1
ATOM 3118 N N . ILE A 1 378 ? 9.867 -7.799 31.179 1.00 40.94 378 ILE A N 1
ATOM 3119 C CA . ILE A 1 378 ? 11.308 -7.647 31.021 1.00 40.94 378 ILE A CA 1
ATOM 3120 C C . ILE A 1 378 ? 11.972 -8.847 31.711 1.00 40.94 378 ILE A C 1
ATOM 3122 O O . ILE A 1 378 ? 12.168 -8.847 32.924 1.00 40.94 378 ILE A O 1
ATOM 3126 N N . SER A 1 379 ? 12.321 -9.884 30.951 1.00 35.16 379 SER A N 1
ATOM 3127 C CA . SER A 1 379 ? 13.327 -10.848 31.367 1.00 35.16 379 SER A CA 1
ATOM 3128 C C . SER A 1 379 ? 14.681 -10.274 30.965 1.00 35.16 379 SER A C 1
ATOM 3130 O O . SER A 1 379 ? 15.036 -10.273 29.791 1.00 35.16 379 SER A O 1
ATOM 3132 N N . ASN A 1 380 ? 15.401 -9.766 31.964 1.00 39.12 380 ASN A N 1
ATOM 3133 C CA . ASN A 1 380 ? 16.841 -9.518 31.981 1.00 39.12 380 ASN A CA 1
ATOM 3134 C C . ASN A 1 380 ? 17.460 -8.817 30.760 1.00 39.12 380 ASN A C 1
ATOM 3136 O O . ASN A 1 380 ? 17.980 -9.452 29.851 1.00 39.12 380 ASN A O 1
ATOM 3140 N N . ASN A 1 381 ? 17.602 -7.498 30.877 1.00 31.56 381 ASN A N 1
ATOM 3141 C CA . ASN A 1 381 ? 18.919 -6.885 30.723 1.00 31.56 381 ASN A CA 1
ATOM 3142 C C . ASN A 1 381 ? 19.072 -5.791 31.784 1.00 31.56 381 ASN A C 1
ATOM 3144 O O . ASN A 1 381 ? 18.573 -4.674 31.647 1.00 31.56 381 ASN A O 1
ATOM 3148 N N . GLY A 1 382 ? 19.749 -6.146 32.878 1.00 41.25 382 GLY A N 1
ATOM 3149 C CA . GLY A 1 382 ? 20.373 -5.156 33.744 1.00 41.25 382 GLY A CA 1
ATOM 3150 C C . GLY A 1 382 ? 21.374 -4.333 32.930 1.00 41.25 382 GLY A C 1
ATOM 3151 O O . GLY A 1 382 ? 21.988 -4.853 32.002 1.00 41.25 382 GLY A O 1
ATOM 3152 N N . ASN A 1 383 ? 21.532 -3.065 33.314 1.00 39.75 383 ASN A N 1
ATOM 3153 C CA . ASN A 1 383 ? 22.445 -2.056 32.750 1.00 39.75 383 ASN A CA 1
ATOM 3154 C C . ASN A 1 383 ? 21.878 -1.085 31.703 1.00 39.75 383 ASN A C 1
ATOM 3156 O O . ASN A 1 383 ? 22.589 -0.721 30.773 1.00 39.75 383 ASN A O 1
ATOM 3160 N N . PHE A 1 384 ? 20.664 -0.556 31.898 1.00 34.78 384 PHE A N 1
ATOM 3161 C CA . PHE A 1 384 ? 20.292 0.716 31.245 1.00 34.78 384 PHE A CA 1
ATOM 3162 C C . PHE A 1 384 ? 19.567 1.747 32.133 1.00 34.78 384 PHE A C 1
ATOM 3164 O O . PHE A 1 384 ? 19.265 2.843 31.672 1.00 34.78 384 PHE A O 1
ATOM 3171 N N . LEU A 1 385 ? 19.358 1.459 33.426 1.00 34.03 385 LEU A N 1
ATOM 3172 C CA . LEU A 1 385 ? 18.730 2.388 34.385 1.00 34.03 385 LEU A CA 1
ATOM 3173 C C . LEU A 1 385 ? 19.683 2.977 35.442 1.00 34.03 385 LEU A C 1
ATOM 3175 O O . LEU A 1 385 ? 19.225 3.583 36.404 1.00 34.03 385 LEU A O 1
ATOM 3179 N N . SER A 1 386 ? 21.003 2.880 35.262 1.00 36.50 386 SER A N 1
ATOM 3180 C CA . SER A 1 386 ? 21.971 3.565 36.139 1.00 36.50 386 SER A CA 1
ATOM 3181 C C . SER A 1 386 ? 22.371 4.974 35.678 1.00 36.50 386 SER A C 1
ATOM 3183 O O . SER A 1 386 ? 23.011 5.680 36.446 1.00 36.50 386 SER A O 1
ATOM 3185 N N . ASN A 1 387 ? 21.942 5.443 34.497 1.00 36.34 387 ASN A N 1
ATOM 3186 C CA . ASN A 1 387 ? 22.333 6.770 33.986 1.00 36.34 387 ASN A CA 1
ATOM 3187 C C . ASN A 1 387 ? 21.189 7.793 33.849 1.00 36.34 387 ASN A C 1
ATOM 3189 O O . ASN A 1 387 ? 21.436 8.916 33.421 1.00 36.34 387 ASN A O 1
ATOM 3193 N N . ALA A 1 388 ? 19.959 7.465 34.262 1.00 34.47 388 ALA A N 1
ATOM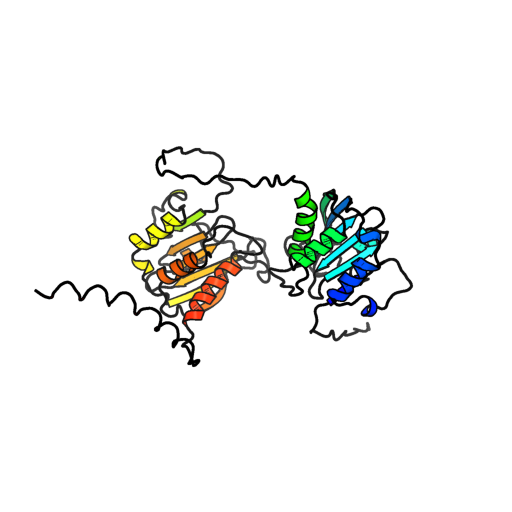 3194 C CA . ALA A 1 388 ? 18.830 8.409 34.240 1.00 34.47 388 ALA A CA 1
ATOM 3195 C C . ALA A 1 388 ? 18.506 9.046 35.610 1.00 34.47 388 ALA A C 1
ATOM 3197 O O . ALA A 1 388 ? 17.692 9.961 35.678 1.00 34.47 388 ALA A O 1
ATOM 3198 N N . LEU A 1 389 ? 19.168 8.620 36.697 1.00 34.03 389 LEU A N 1
ATOM 3199 C CA . LEU A 1 389 ? 18.969 9.171 38.051 1.00 34.03 389 LEU A CA 1
ATOM 3200 C C . LEU A 1 389 ? 20.130 10.047 38.560 1.00 34.03 389 LEU A C 1
ATOM 3202 O O . LEU A 1 389 ? 20.086 10.524 39.688 1.00 34.03 389 LEU A O 1
ATOM 3206 N N . ALA A 1 390 ? 21.129 10.343 37.723 1.00 37.62 390 ALA A N 1
ATOM 3207 C CA . ALA A 1 390 ? 22.192 11.304 38.048 1.00 37.62 390 ALA A CA 1
ATOM 3208 C C . ALA A 1 390 ? 21.897 12.747 37.568 1.00 37.62 390 ALA A C 1
ATOM 3210 O O . ALA A 1 390 ? 22.714 13.641 37.766 1.00 37.62 390 ALA A O 1
ATOM 3211 N N . GLY A 1 391 ? 20.737 12.990 36.940 1.00 35.94 391 GLY A N 1
ATOM 3212 C CA . GLY A 1 391 ? 20.397 14.269 36.295 1.00 35.94 391 GLY A CA 1
ATOM 3213 C C . GLY A 1 391 ? 19.434 15.193 37.053 1.00 35.94 391 GLY A C 1
ATOM 3214 O O . GLY A 1 391 ? 19.213 16.312 36.605 1.00 35.94 391 GLY A O 1
ATOM 3215 N N . PHE A 1 392 ? 18.875 14.778 38.194 1.00 35.56 392 PHE A N 1
ATOM 3216 C CA . PHE A 1 392 ? 17.870 15.556 38.943 1.00 35.56 392 PHE A CA 1
ATOM 3217 C C . PHE A 1 392 ? 18.311 15.859 40.385 1.00 35.56 392 PHE A C 1
ATOM 3219 O O . PHE A 1 392 ? 17.610 15.565 41.344 1.00 35.56 392 PHE A O 1
ATOM 3226 N N . SER A 1 393 ? 19.489 16.473 40.547 1.00 39.41 393 SER A N 1
ATOM 3227 C CA . SER A 1 393 ? 20.024 16.913 41.853 1.00 39.41 393 SER A CA 1
ATOM 3228 C C . SER A 1 393 ? 20.440 18.400 41.870 1.00 39.41 393 SER A C 1
ATOM 3230 O O . SER A 1 393 ? 21.374 18.778 42.576 1.00 39.41 393 SER A O 1
ATOM 3232 N N . TRP A 1 394 ? 19.761 19.268 41.109 1.00 33.75 394 TRP A N 1
ATOM 3233 C CA . TRP A 1 394 ? 20.070 20.712 41.077 1.00 33.75 394 TRP A CA 1
ATOM 3234 C C . TRP A 1 394 ? 18.860 21.653 41.196 1.00 33.75 394 TRP A C 1
ATOM 3236 O O . TRP A 1 394 ? 18.931 22.802 40.776 1.00 33.75 394 TRP A O 1
ATOM 3246 N N . VAL A 1 395 ? 17.763 21.215 41.829 1.00 37.44 395 VAL A N 1
ATOM 3247 C CA . VAL A 1 395 ? 16.635 22.115 42.177 1.00 37.44 395 VAL A CA 1
ATOM 3248 C C . VAL A 1 395 ? 16.275 22.102 43.677 1.00 37.44 395 VAL A C 1
ATOM 3250 O O . VAL A 1 395 ? 15.535 22.962 44.139 1.00 37.44 395 VAL A O 1
ATOM 3253 N N . GLU A 1 396 ? 16.900 21.253 44.500 1.00 38.38 396 GLU A N 1
ATOM 3254 C CA . GLU A 1 396 ? 16.613 21.167 45.950 1.00 38.38 396 GLU A CA 1
ATOM 3255 C C . GLU A 1 396 ? 17.672 21.794 46.880 1.00 38.38 396 GLU A C 1
ATOM 3257 O O . GLU A 1 396 ? 17.667 21.563 48.084 1.00 38.38 396 GLU A O 1
ATOM 3262 N N . LYS A 1 397 ? 18.558 22.655 46.357 1.00 40.16 397 LYS A N 1
ATOM 3263 C CA . LYS A 1 397 ? 19.506 23.450 47.174 1.00 40.16 397 LYS A CA 1
ATOM 3264 C C . LYS A 1 397 ? 19.293 24.968 47.125 1.00 40.16 397 LYS A C 1
ATOM 3266 O O . LYS A 1 397 ? 20.153 25.716 47.572 1.00 40.16 397 LYS A O 1
ATOM 3271 N N . ALA A 1 398 ? 18.138 25.429 46.643 1.00 40.59 398 ALA A N 1
ATOM 3272 C CA . ALA A 1 398 ? 17.779 26.854 46.627 1.00 40.59 398 ALA A CA 1
ATOM 3273 C C . ALA A 1 398 ? 16.552 27.207 47.498 1.00 40.59 398 ALA A C 1
ATOM 3275 O O . ALA A 1 398 ? 16.000 28.293 47.357 1.00 40.59 398 ALA A O 1
ATOM 3276 N N . LYS A 1 399 ? 16.117 26.313 48.401 1.00 40.34 399 LYS A N 1
ATOM 3277 C CA . LYS A 1 399 ? 14.964 26.546 49.299 1.00 40.34 399 LYS A CA 1
ATOM 3278 C C . LYS A 1 399 ? 15.240 26.390 50.801 1.00 40.34 399 LYS A C 1
ATOM 3280 O O . LYS A 1 399 ? 14.312 26.480 51.589 1.00 40.34 399 LYS A O 1
ATOM 3285 N N . THR A 1 400 ? 16.497 26.245 51.213 1.00 45.47 400 THR A N 1
ATOM 3286 C CA . THR A 1 400 ? 16.905 26.156 52.633 1.00 45.47 400 THR A CA 1
ATOM 3287 C C . THR A 1 400 ? 17.993 27.178 52.976 1.00 45.47 400 THR A C 1
ATOM 3289 O O . THR A 1 400 ? 18.998 26.865 53.601 1.00 45.47 400 THR A O 1
ATOM 3292 N N . ALA A 1 401 ? 17.788 28.422 52.534 1.00 47.91 401 ALA A N 1
ATOM 3293 C CA . ALA A 1 401 ? 18.581 29.585 52.945 1.00 47.91 401 ALA A CA 1
ATOM 3294 C C . ALA A 1 401 ? 17.708 30.850 53.106 1.00 47.91 401 ALA A C 1
ATOM 3296 O O . ALA A 1 401 ? 18.145 31.948 52.767 1.00 47.91 401 ALA A O 1
ATOM 3297 N N . VAL A 1 402 ? 16.458 30.688 53.566 1.00 48.66 402 VAL A N 1
ATOM 3298 C CA . VAL A 1 402 ? 15.553 31.809 53.908 1.00 48.66 402 VAL A CA 1
ATOM 3299 C C . VAL A 1 402 ? 14.893 31.672 55.292 1.00 48.66 402 VAL A C 1
ATOM 3301 O O . VAL A 1 402 ? 14.368 32.665 55.773 1.00 48.66 402 VAL A O 1
ATOM 3304 N N . ASP A 1 403 ? 15.031 30.550 56.008 1.00 42.12 403 ASP A N 1
ATOM 3305 C CA . ASP A 1 403 ? 14.385 30.373 57.325 1.00 42.12 403 ASP A CA 1
ATOM 3306 C C . ASP A 1 403 ? 15.398 30.101 58.458 1.00 42.12 403 ASP A C 1
ATOM 3308 O O . ASP A 1 403 ? 15.273 29.135 59.202 1.00 42.12 403 ASP A O 1
ATOM 3312 N N . ASP A 1 404 ? 16.404 30.977 58.579 1.00 47.84 404 ASP A N 1
ATOM 3313 C CA . ASP A 1 404 ? 17.110 31.242 59.849 1.00 47.84 404 ASP A CA 1
ATOM 3314 C C . ASP A 1 404 ? 16.608 32.581 60.440 1.00 47.84 404 ASP A C 1
ATOM 3316 O O . ASP A 1 404 ? 17.363 33.543 60.618 1.00 47.84 404 ASP A O 1
ATOM 3320 N N . ILE A 1 405 ? 15.293 32.624 60.710 1.00 40.94 405 ILE A N 1
ATOM 3321 C CA . ILE A 1 405 ? 14.662 33.230 61.900 1.00 40.94 405 ILE A CA 1
ATOM 3322 C C . ILE A 1 405 ? 13.601 32.254 62.405 1.00 40.94 405 ILE A C 1
ATOM 3324 O O . ILE A 1 405 ? 12.735 31.871 61.586 1.00 40.94 405 ILE A O 1
#

pLDDT: mean 73.61, std 22.1, range [24.19, 98.19]

Foldseek 3Di:
DDDDPPPPDPPDDQWEFEAAALPDPPDDPLVNRTDDPVVVLCCCVPPPPQLQFAFFKKWKKWFAPDQADPDPPPHIFIWIWTDTPQWIWIWWQALSAIYIYIYSDPCSRQQDTSNHGAHQHPPSRGMDTPDMDTFDRDGNNNLVVVCVVVVLRVRPDDPQFNHGVVSRVVSVCVRCVVVDPPPPDDDDDDDDDDDDDPDDDDDDDDDDDDQWEFEFAALPDPPGDDLVVRTDHPVVVLCCLVPPNPQLQFFFFKKWKKWAAPAQADPDPPRGTFIWIWTDTPQWIWIWWQALNAIYIYIYSDPCSRQQDTSNHGDHHYPNGGMDGPDMDGQLRDGNSNLVVVCVVVVLRVRDDDSRHNHGVVSRVVSRVVSVVNVDDPDDDPDDPPPPPVPPDPPPPPPPPPPPD

Secondary structure (DSSP, 8-state):
----------TT--EEEEES-TT-SSPPPGGGGEE-HHHHHHHHHHH-GGGGSBP-EEEEEEEESSTT----SSSEEEEEEEE-SS-EEEEEEETTEEEEEEESSHHHHHSEETTEEPP--TTS---EEEEEEE--S-BHHHHHHHHHHTTTT----BTTTBSHHHHHHHHHHHHHHTTS----------------------------S--EEEEES-TT-SSPPPGGGGEE-HHHHHHHHHHT-GGGGSBP-EEEEEEE-SSTT-S--SS--EEEEEEE-SS-EEEEEEETTEEEEEEESSHHHHHSEETTEEPP--SS---EEEEEEE-TT-BHHHHHHHHHHTTTT----BTTTB-HHHHHHHHHHHHHHTT-------SSSSSSSSS--SSSSSSSSS---